Protein AF-A0A5J9W5X1-F1 (afdb_monomer_lite)

Secondary structure (DSSP, 8-state):
-----EEE--SS---SBPPTTGGG-TT-SEEE--SS--BSB--TTGGG-TT--EEE--SS--BSPPPHHHHS-SS--EEE--SS---SBPPTTTT--TT--EEE-TTS--BSBPPP--SGGGTT--EEE--SS--BS---GGGGG-TT--EEE--SS--EEPPPHHHHT-TT--EEE--SSEEEE---GGGGG-SS-SEEE--SSEE---TT---------S--SS--SS---S-----------------SSHHHHHHHHHHHHHHHTT----EEEEESS--SS-HHHHHHHHSSSTTEEEEETTEEEEEEE-TTS-EEEEEEEPP-SS-HHHHHHHHHHTT---TTBPPEEEEEEESSSTTPEEEEEEE--TT-BHHHHHHSSSSGGGT--HHHHHHHHHHHHHHHHIIIIISSS-EE-S--SGGGEEE-TTS-EEE---TT-EETTS-PPPSS--S-TTTS-TTTTT-----THHHHHHHHHHHHHHHH---SS-GGG-TT--HHHHHHHHHHHHHHHHHHHHS-GGGTTS-HHHHHHHHHHHHHHHHHT-SSGGGSPPHHHHHHHHHHTTTT-PPPP---------

pLDDT: mean 76.12, std 20.7, range [26.47, 98.19]

Organism: NCBI:txid38414

Foldseek 3Di:
DDQCQEAADEPEADQEADDLVVLVRLNYQEYHHEQYAHEEEDHPRVLVNLNHAYDAQYNYAHAAADDQSVQQRQRYAYAAHANYCHEEEQPLSNQNHQNHAEDAHANHQYEEEDHANPDNRLCNHQYDHHHQYAHEEEDHLNVLNNLNHAEDHHYNYAYEEEDHLSQLVRLRHAYDAHEHYAYEEADRPSVVVRPNHNYDHHHHYHYDDDPPDDPDDDDDPDDDPDDDDDDDDDDDDDDDDDDDDDDDDDPDDPVVVVVVVVVVVVVVVVCFQDKDKDFLDDDPADPVLVVVQVPDDPFFPDADPFATWGFGQGPVRATKIKGWGDQDPPQPLCVQCCVPQSPDDDPQAWHFGIKMWGDDPRVIIIITITHDFPQAWQCCQLPNPPPNVLVDDLVLLLQQLLSNLVQLLCQQPVDVQRKAQLADDRNQWGAHPVRHTHGHDSSPMDRQPDQDFDPDRGYDPLQAQPCSVPDSGDDNLSVLQSSLSRLLCSFQSDDQDDPVQPPPGGSLNSLVVLCVVAPVHSLVVSGHPSCPPDDPLSSQLSSQSNVLSNQSNDSDSVSRDRSVVSSVSSVVSNVPDDPPDPPPPPDDDD

Structure (mmCIF, N/CA/C/O backbone):
data_AF-A0A5J9W5X1-F1
#
_entry.id   AF-A0A5J9W5X1-F1
#
loop_
_atom_site.group_PDB
_atom_site.id
_atom_site.type_symbol
_atom_site.label_atom_id
_atom_site.label_alt_id
_atom_site.label_comp_id
_atom_site.label_asym_id
_atom_site.label_entity_id
_atom_site.label_seq_id
_atom_site.pdbx_PDB_ins_code
_atom_site.Cartn_x
_atom_site.Cartn_y
_atom_site.Cartn_z
_atom_site.occupancy
_atom_site.B_iso_or_equiv
_atom_site.auth_seq_id
_atom_site.auth_comp_id
_atom_site.auth_asym_id
_atom_site.auth_atom_id
_atom_site.pdbx_PDB_model_num
ATOM 1 N N . THR A 1 1 ? 5.430 3.349 41.286 1.00 42.44 1 THR A N 1
ATOM 2 C CA . THR A 1 1 ? 6.425 3.784 40.280 1.00 42.44 1 THR A CA 1
ATOM 3 C C . THR A 1 1 ? 5.978 3.248 38.938 1.00 42.44 1 THR A C 1
ATOM 5 O O . THR A 1 1 ? 6.068 2.049 38.718 1.00 42.44 1 THR A O 1
ATOM 8 N N . TYR A 1 2 ? 5.374 4.084 38.092 1.00 40.34 2 TYR A N 1
ATOM 9 C CA . TYR A 1 2 ? 4.929 3.657 36.763 1.00 40.34 2 TYR A CA 1
ATOM 10 C C . TYR A 1 2 ? 6.167 3.441 35.888 1.00 40.34 2 TYR A C 1
ATOM 12 O O . TYR A 1 2 ? 6.957 4.363 35.697 1.00 40.34 2 TYR A O 1
ATOM 20 N N . LYS A 1 3 ? 6.380 2.205 35.435 1.00 50.31 3 LYS A N 1
ATOM 21 C CA . LYS A 1 3 ? 7.450 1.859 34.499 1.00 50.31 3 LYS A CA 1
ATOM 22 C C . LYS A 1 3 ? 6.986 2.295 33.110 1.00 50.31 3 LYS A C 1
ATOM 24 O O . LYS A 1 3 ? 6.095 1.680 32.527 1.00 50.31 3 LYS A O 1
ATOM 29 N N . THR A 1 4 ? 7.497 3.421 32.622 1.00 56.31 4 THR A N 1
ATOM 30 C CA . THR A 1 4 ? 7.223 3.848 31.248 1.00 56.31 4 THR A CA 1
ATOM 31 C C . THR A 1 4 ? 8.091 3.003 30.332 1.00 56.31 4 THR A C 1
ATOM 33 O O . THR A 1 4 ? 9.275 3.274 30.144 1.00 56.31 4 THR A O 1
ATOM 36 N N . ASP A 1 5 ? 7.499 1.936 29.810 1.00 75.81 5 ASP A N 1
ATOM 37 C CA . ASP A 1 5 ? 8.183 0.990 28.928 1.00 75.81 5 ASP A CA 1
ATOM 38 C C . ASP A 1 5 ? 8.083 1.441 27.456 1.00 75.81 5 ASP A C 1
ATOM 40 O O . ASP A 1 5 ? 8.972 1.191 26.642 1.00 75.81 5 ASP A O 1
ATOM 44 N N . ARG A 1 6 ? 7.010 2.168 27.114 1.00 83.75 6 ARG A N 1
ATOM 45 C CA . ARG A 1 6 ? 6.754 2.750 25.789 1.00 83.75 6 ARG A CA 1
ATOM 46 C C . ARG A 1 6 ? 6.436 4.230 25.918 1.00 83.75 6 ARG A C 1
ATOM 48 O O . ARG A 1 6 ? 5.598 4.599 26.737 1.00 83.75 6 ARG A O 1
ATOM 55 N N . PHE A 1 7 ? 7.037 5.048 25.062 1.00 82.56 7 PHE A N 1
ATOM 56 C CA . PHE A 1 7 ? 6.739 6.473 24.967 1.00 82.56 7 PHE A CA 1
ATOM 57 C C . PHE A 1 7 ? 6.288 6.811 23.545 1.00 82.56 7 PHE A C 1
ATOM 59 O O . PHE A 1 7 ? 7.060 6.676 22.600 1.00 82.56 7 PHE A O 1
ATOM 66 N N . ILE A 1 8 ? 5.012 7.168 23.387 1.00 78.38 8 ILE A N 1
ATOM 67 C CA . ILE A 1 8 ? 4.351 7.339 22.086 1.00 78.38 8 ILE A CA 1
ATOM 68 C C . ILE A 1 8 ? 3.654 8.704 22.077 1.00 78.38 8 ILE A C 1
ATOM 70 O O . ILE A 1 8 ? 2.739 8.917 22.868 1.00 78.38 8 ILE A O 1
ATOM 74 N N . LEU A 1 9 ? 4.087 9.611 21.198 1.00 78.44 9 LEU A N 1
ATOM 75 C CA . LEU A 1 9 ? 3.551 10.976 21.042 1.00 78.44 9 LEU A CA 1
ATOM 76 C C . LEU A 1 9 ? 3.404 11.417 19.574 1.00 78.44 9 LEU A C 1
ATOM 78 O O . LEU A 1 9 ? 3.170 12.597 19.305 1.00 78.44 9 LEU A O 1
ATOM 82 N N . PHE A 1 10 ? 3.560 10.508 18.617 1.00 75.75 10 PHE A N 1
ATOM 83 C CA . PHE A 1 10 ? 3.604 10.858 17.200 1.00 75.75 10 PHE A CA 1
ATOM 84 C C . PHE A 1 10 ? 2.313 11.490 16.655 1.00 75.75 10 PHE A C 1
ATOM 86 O O . PHE A 1 10 ? 1.231 11.250 17.191 1.00 75.75 10 PHE A O 1
ATOM 93 N N . GLY A 1 11 ? 2.424 12.270 15.576 1.00 68.50 11 GLY A N 1
ATOM 94 C CA . GLY A 1 11 ? 1.278 12.830 14.847 1.00 68.50 11 GLY A CA 1
ATOM 95 C C . GLY A 1 11 ? 0.536 13.940 15.595 1.00 68.50 11 GLY A C 1
ATOM 96 O O . GLY A 1 11 ? -0.685 14.038 15.499 1.00 68.50 11 GLY A O 1
ATOM 97 N N . ASN A 1 12 ? 1.255 14.749 16.373 1.00 69.62 12 ASN A N 1
ATOM 98 C CA . ASN A 1 12 ? 0.695 15.855 17.151 1.00 69.62 12 ASN A CA 1
ATOM 99 C C . ASN A 1 12 ? 1.371 17.187 16.767 1.00 69.62 12 ASN A C 1
ATOM 101 O O . ASN A 1 12 ? 2.044 17.306 15.746 1.00 69.62 12 ASN A O 1
ATOM 105 N N . ARG A 1 13 ? 1.155 18.238 17.567 1.00 86.12 13 ARG A N 1
ATOM 106 C CA . ARG A 1 13 ? 1.734 19.577 17.359 1.00 86.12 13 ARG A CA 1
ATOM 107 C C . ARG A 1 13 ? 2.676 19.996 18.496 1.00 86.12 13 ARG A C 1
ATOM 109 O O . ARG A 1 13 ? 2.801 21.189 18.748 1.00 86.12 13 ARG A O 1
ATOM 116 N N . PHE A 1 14 ? 3.302 19.045 19.198 1.00 83.75 14 PHE A N 1
ATOM 117 C CA . PHE A 1 14 ? 4.247 19.365 20.277 1.00 83.75 14 PHE A CA 1
ATOM 118 C C . PHE A 1 14 ? 5.453 20.120 19.719 1.00 83.75 14 PHE A C 1
ATOM 120 O O . PHE A 1 14 ? 6.058 19.650 18.763 1.00 83.75 14 PHE A O 1
ATOM 127 N N . ASP A 1 15 ? 5.796 21.263 20.310 1.00 93.62 15 ASP A N 1
ATOM 128 C CA . ASP A 1 15 ? 6.791 22.222 19.806 1.00 93.62 15 ASP A CA 1
ATOM 129 C C . ASP A 1 15 ? 7.984 22.452 20.753 1.00 93.62 15 ASP A C 1
ATOM 131 O O . ASP A 1 15 ? 8.918 23.202 20.452 1.00 93.62 15 ASP A O 1
ATOM 135 N N . SER A 1 16 ? 7.986 21.770 21.896 1.00 94.19 16 SER A N 1
ATOM 136 C CA . SER A 1 16 ? 9.049 21.838 22.893 1.00 94.19 16 SER A CA 1
ATOM 137 C C . SER A 1 16 ? 10.196 20.869 22.594 1.00 94.19 16 SER A C 1
ATOM 139 O O . SER A 1 16 ? 10.095 19.972 21.755 1.00 94.19 16 SER A O 1
ATOM 141 N N . ALA A 1 17 ? 11.323 21.059 23.282 1.00 96.31 17 ALA A N 1
ATOM 142 C CA . ALA A 1 17 ? 12.466 20.168 23.146 1.00 96.31 17 ALA A CA 1
ATOM 143 C C . ALA A 1 17 ? 12.234 18.811 23.813 1.00 96.31 17 ALA A C 1
ATOM 145 O O . ALA A 1 17 ? 11.565 18.719 24.845 1.00 96.31 17 ALA A O 1
ATOM 146 N N . ILE A 1 18 ? 12.855 17.761 23.264 1.00 94.75 18 ILE A N 1
ATOM 147 C CA . ILE A 1 18 ? 12.858 16.433 23.887 1.00 94.75 18 ILE A CA 1
ATOM 148 C C . ILE A 1 18 ? 13.604 16.530 25.231 1.00 94.75 18 ILE A C 1
ATOM 150 O O . ILE A 1 18 ? 14.799 16.841 25.241 1.00 94.75 18 ILE A O 1
ATOM 154 N N . PRO A 1 19 ? 12.951 16.253 26.376 1.00 91.69 19 PRO A N 1
ATOM 155 C CA . PRO A 1 19 ? 13.607 16.351 27.673 1.00 91.69 19 PRO A CA 1
ATOM 156 C C . PRO A 1 19 ? 14.759 15.348 27.782 1.00 91.69 19 PRO A C 1
ATOM 158 O O . PRO A 1 19 ? 14.570 14.153 27.558 1.00 91.69 19 PRO A O 1
ATOM 161 N N . ALA A 1 20 ? 15.942 15.796 28.211 1.00 89.00 20 ALA A N 1
ATOM 162 C CA . ALA A 1 20 ? 17.101 14.914 28.410 1.00 89.00 20 ALA A CA 1
ATOM 163 C C . ALA A 1 20 ? 16.840 13.790 29.438 1.00 89.00 20 ALA A C 1
ATOM 165 O O . ALA A 1 20 ? 17.459 12.726 29.388 1.00 89.00 20 ALA A O 1
ATOM 166 N N . SER A 1 21 ? 15.880 13.992 30.346 1.00 90.00 21 SER A N 1
ATOM 167 C CA . SER A 1 21 ? 15.419 12.962 31.282 1.00 90.00 21 SER A CA 1
ATOM 168 C C . SER A 1 21 ? 14.800 11.753 30.574 1.00 90.00 21 SER A C 1
ATOM 170 O O . SER A 1 21 ? 14.926 10.636 31.074 1.00 90.00 21 SER A O 1
ATOM 172 N N . LEU A 1 22 ? 14.201 11.937 29.391 1.00 90.62 22 LEU A N 1
ATOM 173 C CA . LEU A 1 22 ? 13.661 10.840 28.589 1.00 90.62 22 LEU A CA 1
ATOM 174 C C . LEU A 1 22 ? 14.782 9.908 28.107 1.00 90.62 22 LEU A C 1
ATOM 176 O O . LEU A 1 22 ? 14.652 8.692 28.211 1.00 90.62 22 LEU A O 1
ATOM 180 N N . ALA A 1 23 ? 15.919 10.473 27.691 1.00 88.31 23 ALA A N 1
ATOM 181 C CA . ALA A 1 23 ? 17.116 9.721 27.306 1.00 88.31 23 ALA A CA 1
ATOM 182 C C . ALA A 1 23 ? 17.829 9.045 28.498 1.00 88.31 23 ALA A C 1
ATOM 184 O O . ALA A 1 23 ? 18.733 8.238 28.302 1.00 88.31 23 ALA A O 1
ATOM 185 N N . SER A 1 24 ? 17.416 9.348 29.735 1.00 87.06 24 SER A N 1
ATOM 186 C CA . SER A 1 24 ? 17.904 8.701 30.963 1.00 87.06 24 SER A CA 1
ATOM 187 C C . SER A 1 24 ? 16.968 7.595 31.476 1.00 87.06 24 SER A C 1
ATOM 189 O O . SER A 1 24 ? 17.254 6.960 32.492 1.00 87.06 24 SER A O 1
ATOM 191 N N . CYS A 1 25 ? 15.830 7.359 30.815 1.00 89.44 25 CYS A N 1
ATOM 192 C CA . CYS A 1 25 ? 14.817 6.422 31.289 1.00 89.44 25 CYS A CA 1
ATOM 193 C C . CYS A 1 25 ? 15.154 4.978 30.878 1.00 89.44 25 CYS A C 1
ATOM 195 O O . CYS A 1 25 ? 14.838 4.530 29.778 1.00 89.44 25 CYS A O 1
ATOM 197 N N . SER A 1 26 ? 15.782 4.227 31.787 1.00 88.19 26 SER A N 1
ATOM 198 C CA . SER A 1 26 ? 16.282 2.866 31.527 1.00 88.19 26 SER A CA 1
ATOM 199 C C . SER A 1 26 ? 15.200 1.810 31.258 1.00 88.19 26 SER A C 1
ATOM 201 O O . SER A 1 26 ? 15.521 0.721 30.782 1.00 88.19 26 SER A O 1
ATOM 203 N N . SER A 1 27 ? 13.925 2.102 31.542 1.00 88.81 27 SER A N 1
ATOM 204 C CA . SER A 1 27 ? 12.806 1.199 31.243 1.00 88.81 27 SER A CA 1
ATOM 205 C C . SER A 1 27 ? 12.333 1.258 29.791 1.00 88.81 27 SER A C 1
ATOM 207 O O . SER A 1 27 ? 11.642 0.339 29.359 1.00 88.81 27 SER A O 1
ATOM 209 N N . LEU A 1 28 ? 12.690 2.303 29.035 1.00 90.94 28 LEU A N 1
ATOM 210 C CA . LEU A 1 28 ? 12.196 2.484 27.672 1.00 90.94 28 LEU A CA 1
ATOM 211 C C . LEU A 1 28 ? 12.689 1.372 26.747 1.00 90.94 28 LEU A C 1
ATOM 213 O O . LEU A 1 28 ? 13.891 1.132 26.634 1.00 90.94 28 LEU A O 1
ATOM 217 N N . TRP A 1 29 ? 11.754 0.751 26.025 1.00 89.31 29 TRP A N 1
ATOM 218 C CA . TRP A 1 29 ? 12.075 -0.152 24.921 1.00 89.31 29 TRP A CA 1
ATOM 219 C C . TRP A 1 29 ? 11.636 0.369 23.549 1.00 89.31 29 TRP A C 1
ATOM 221 O O . TRP A 1 29 ? 12.200 -0.043 22.533 1.00 89.31 29 TRP A O 1
ATOM 231 N N . ARG A 1 30 ? 10.673 1.303 23.503 1.00 88.81 30 ARG A N 1
ATOM 232 C CA . ARG A 1 30 ? 10.198 1.950 22.269 1.00 88.81 30 ARG A CA 1
ATOM 233 C C . ARG A 1 30 ? 9.838 3.417 22.492 1.00 88.81 30 ARG A C 1
ATOM 235 O O . ARG A 1 30 ? 9.040 3.730 23.378 1.00 88.81 30 ARG A O 1
ATOM 242 N N . VAL A 1 31 ? 10.367 4.281 21.629 1.00 91.12 31 VAL A N 1
ATOM 243 C CA . VAL A 1 31 ? 10.110 5.725 21.591 1.00 91.12 31 VAL A CA 1
ATOM 244 C C . VAL A 1 31 ? 9.643 6.115 20.187 1.00 91.12 31 VAL A C 1
ATOM 246 O O . VAL A 1 31 ? 10.322 5.823 19.205 1.00 91.12 31 VAL A O 1
ATOM 249 N N . ARG A 1 32 ? 8.467 6.741 20.103 1.00 88.88 32 ARG A N 1
ATOM 250 C CA . ARG A 1 32 ? 7.824 7.202 18.862 1.00 88.88 32 ARG A CA 1
ATOM 251 C C . ARG A 1 32 ? 7.370 8.647 19.012 1.00 88.88 32 ARG A C 1
ATOM 253 O O . ARG A 1 32 ? 6.367 8.902 19.685 1.00 88.88 32 ARG A O 1
ATOM 260 N N . LEU A 1 33 ? 8.137 9.576 18.453 1.00 91.56 33 LEU A N 1
ATOM 261 C CA . LEU A 1 33 ? 7.929 11.026 18.533 1.00 91.56 33 LEU A CA 1
ATOM 262 C C . LEU A 1 33 ? 7.709 11.664 17.156 1.00 91.56 33 LEU A C 1
ATOM 264 O O . LEU A 1 33 ? 7.728 12.889 17.033 1.00 91.56 33 LEU A O 1
ATOM 268 N N . GLU A 1 34 ? 7.511 10.849 16.125 1.00 93.62 34 GLU A N 1
ATOM 269 C CA . GLU A 1 34 ? 7.486 11.289 14.740 1.00 93.62 34 GLU A CA 1
ATOM 270 C C . GLU A 1 34 ? 6.324 12.236 14.406 1.00 93.62 34 GLU A C 1
ATOM 272 O O . GLU A 1 34 ? 5.287 12.231 15.067 1.00 93.62 34 GLU A O 1
ATOM 277 N N . SER A 1 35 ? 6.479 13.048 13.358 1.00 85.00 35 SER A N 1
ATOM 278 C CA . SER A 1 35 ? 5.447 13.975 12.865 1.00 85.00 35 SER A CA 1
ATOM 279 C C . SER A 1 35 ? 4.918 14.918 13.956 1.00 85.00 35 SER A C 1
ATOM 281 O O . SER A 1 35 ? 3.742 14.883 14.323 1.00 85.00 35 SER A O 1
ATOM 283 N N . ASN A 1 36 ? 5.812 15.740 14.504 1.00 85.44 36 ASN A N 1
ATOM 284 C CA . ASN A 1 36 ? 5.519 16.784 15.487 1.00 85.44 36 ASN A CA 1
ATOM 285 C C . ASN A 1 36 ? 6.254 18.088 15.103 1.00 85.44 36 ASN A C 1
ATOM 287 O O . ASN A 1 36 ? 6.686 18.268 13.966 1.00 85.44 36 ASN A O 1
ATOM 291 N N . ARG A 1 37 ? 6.366 19.047 16.028 1.00 93.81 37 ARG A N 1
ATOM 292 C CA . ARG A 1 37 ? 7.158 20.281 15.879 1.00 93.81 37 ARG A CA 1
ATOM 293 C C . ARG A 1 37 ? 8.311 20.337 16.889 1.00 93.81 37 ARG A C 1
ATOM 295 O O . ARG A 1 37 ? 8.773 21.428 17.214 1.00 93.81 37 ARG A O 1
ATOM 302 N N . LEU A 1 38 ? 8.748 19.186 17.414 1.00 95.31 38 LEU A N 1
ATOM 303 C CA . LEU A 1 38 ? 9.719 19.124 18.508 1.00 95.31 38 LEU A CA 1
ATOM 304 C C . LEU A 1 38 ? 11.020 19.798 18.081 1.00 95.31 38 LEU A C 1
ATOM 306 O O . LEU A 1 38 ? 11.543 19.516 17.004 1.00 95.31 38 LEU A O 1
ATOM 310 N N . SER A 1 39 ? 11.522 20.686 18.928 1.00 95.44 39 SER A N 1
ATOM 311 C CA . SER A 1 39 ? 12.651 21.566 18.625 1.00 95.44 39 SER A CA 1
ATOM 312 C C . SER A 1 39 ? 13.867 21.253 19.506 1.00 95.44 39 SER A C 1
ATOM 314 O O . SER A 1 39 ? 13.876 20.303 20.289 1.00 95.44 39 SER A O 1
ATOM 316 N N . GLY A 1 40 ? 14.941 22.033 19.387 1.00 95.75 40 GLY A N 1
ATOM 317 C CA . GLY A 1 40 ? 16.158 21.822 20.174 1.00 95.75 40 GLY A CA 1
ATOM 318 C C . GLY A 1 40 ? 17.047 20.704 19.626 1.00 95.75 40 GLY A C 1
ATOM 319 O O . GLY A 1 40 ? 16.895 20.277 18.484 1.00 95.75 40 GLY A O 1
ATOM 320 N N . LYS A 1 41 ? 18.044 20.287 20.413 1.00 95.50 41 LYS A N 1
ATOM 321 C CA . LYS A 1 41 ? 19.069 19.339 19.954 1.00 95.50 41 LYS A CA 1
ATOM 322 C C . LYS A 1 41 ? 18.628 17.884 20.085 1.00 95.50 41 LYS A C 1
ATOM 324 O O . LYS A 1 41 ? 17.938 17.549 21.047 1.00 95.50 41 LYS A O 1
ATOM 329 N N . LEU A 1 42 ? 19.111 17.017 19.192 1.00 93.19 42 LEU A N 1
ATOM 330 C CA . LEU A 1 42 ? 18.976 15.564 19.344 1.00 93.19 42 LEU A CA 1
ATOM 331 C C . LEU A 1 42 ? 19.656 15.107 20.659 1.00 93.19 42 LEU A C 1
ATOM 333 O O . LEU A 1 42 ? 20.871 15.278 20.797 1.00 93.19 42 LEU A O 1
ATOM 337 N N . PRO A 1 43 ? 18.924 14.568 21.657 1.00 91.00 43 PRO A N 1
ATOM 338 C CA . PRO A 1 43 ? 19.514 14.255 22.957 1.00 91.00 43 PRO A CA 1
ATOM 339 C C . PRO A 1 43 ? 20.463 13.057 22.877 1.00 91.00 43 PRO A C 1
ATOM 341 O O . PRO A 1 43 ? 20.083 11.987 22.403 1.00 91.00 43 PRO A O 1
ATOM 344 N N . ALA A 1 44 ? 21.668 13.201 23.428 1.00 93.06 44 ALA A N 1
ATOM 345 C CA . ALA A 1 44 ? 22.527 12.056 23.719 1.00 93.06 44 ALA A CA 1
ATOM 346 C C . ALA A 1 44 ? 21.964 11.253 24.907 1.00 93.06 44 ALA A C 1
ATOM 348 O O . ALA A 1 44 ? 21.375 11.819 25.829 1.00 93.06 44 ALA A O 1
ATOM 349 N N . GLY A 1 45 ? 22.189 9.941 24.922 1.00 94.06 45 GLY A N 1
ATOM 350 C CA . GLY A 1 45 ? 21.806 9.037 26.010 1.00 94.06 45 GLY A CA 1
ATOM 351 C C . GLY A 1 45 ? 20.905 7.891 25.563 1.00 94.06 45 GLY A C 1
ATOM 352 O O . GLY A 1 45 ? 21.016 6.797 26.114 1.00 94.06 45 GLY A O 1
ATOM 353 N N . PHE A 1 46 ? 20.082 8.090 24.527 1.00 95.19 46 PHE A N 1
ATOM 354 C CA . PHE A 1 46 ? 19.189 7.047 24.011 1.00 95.19 46 PHE A CA 1
ATOM 355 C C . PHE A 1 46 ? 19.942 5.782 23.592 1.00 95.19 46 PHE A C 1
ATOM 357 O O . PHE A 1 46 ? 19.466 4.677 23.842 1.00 95.19 46 PHE A O 1
ATOM 364 N N . GLY A 1 47 ? 21.148 5.922 23.035 1.00 93.00 47 GLY A N 1
ATOM 365 C CA . GLY A 1 47 ? 21.959 4.780 22.627 1.00 93.00 47 GLY A CA 1
ATOM 366 C C . GLY A 1 47 ? 22.479 3.936 23.793 1.00 93.00 47 GLY A C 1
ATOM 367 O O . GLY A 1 47 ? 22.794 2.759 23.608 1.00 93.00 47 GLY A O 1
ATOM 368 N N . LYS A 1 48 ? 22.519 4.507 25.006 1.00 94.12 48 LYS A N 1
ATOM 369 C CA . LYS A 1 48 ? 22.944 3.835 26.245 1.00 94.12 48 LYS A CA 1
ATOM 370 C C . LYS A 1 48 ? 21.819 3.037 26.912 1.00 94.12 48 LYS A C 1
ATOM 372 O O . LYS A 1 48 ? 22.088 2.283 27.846 1.00 94.12 48 LYS A O 1
ATOM 377 N N . ILE A 1 49 ? 20.568 3.199 26.473 1.00 94.12 49 ILE A N 1
ATOM 378 C CA . ILE A 1 49 ? 19.420 2.496 27.052 1.00 94.12 49 ILE A CA 1
ATOM 379 C C . ILE A 1 49 ? 19.412 1.051 26.543 1.00 94.12 49 ILE A C 1
ATOM 381 O O . ILE A 1 49 ? 19.054 0.771 25.400 1.00 94.12 49 ILE A O 1
ATOM 385 N N . SER A 1 50 ? 19.766 0.109 27.417 1.00 92.31 50 SER A N 1
ATOM 386 C CA . SER A 1 50 ? 19.949 -1.308 27.068 1.00 92.31 50 SER A CA 1
ATOM 387 C C . SER A 1 50 ? 18.689 -2.018 26.562 1.00 92.31 50 SER A C 1
ATOM 389 O O . SER A 1 50 ? 18.806 -3.045 25.900 1.00 92.31 50 SER A O 1
ATOM 391 N N . ASN A 1 51 ? 17.498 -1.488 26.852 1.00 92.00 51 ASN A N 1
ATOM 392 C CA . ASN A 1 51 ? 16.229 -2.056 26.392 1.00 92.00 51 ASN A CA 1
ATOM 393 C C . ASN A 1 51 ? 15.668 -1.374 25.136 1.00 92.00 51 ASN A C 1
ATOM 395 O O . ASN A 1 51 ? 14.733 -1.907 24.540 1.00 92.00 51 ASN A O 1
ATOM 399 N N . LEU A 1 52 ? 16.204 -0.218 24.727 1.00 95.44 52 LEU A N 1
ATOM 400 C CA . LEU A 1 52 ? 15.655 0.564 23.622 1.00 95.44 52 LEU A CA 1
ATOM 401 C C . LEU A 1 52 ? 15.967 -0.102 22.282 1.00 95.44 52 LEU A C 1
ATOM 403 O O . LEU A 1 52 ? 17.116 -0.144 21.861 1.00 95.44 52 LEU A O 1
ATOM 407 N N . THR A 1 53 ? 14.929 -0.598 21.612 1.00 93.00 53 THR A N 1
ATOM 408 C CA . THR A 1 53 ? 15.038 -1.278 20.308 1.00 93.00 53 THR A CA 1
ATOM 409 C C . THR A 1 53 ? 14.520 -0.417 19.161 1.00 93.00 53 THR A C 1
ATOM 411 O O . THR A 1 53 ? 14.980 -0.560 18.033 1.00 93.00 53 THR A O 1
ATOM 414 N N . TYR A 1 54 ? 13.588 0.501 19.436 1.00 93.81 54 TYR A N 1
ATOM 415 C CA . TYR A 1 54 ? 12.913 1.302 18.417 1.00 93.81 54 TYR A CA 1
ATOM 416 C C . TYR A 1 54 ? 12.890 2.779 18.810 1.00 93.81 54 TYR A C 1
ATOM 418 O O . TYR A 1 54 ? 12.285 3.133 19.827 1.00 93.81 54 TYR A O 1
ATOM 426 N N . LEU A 1 55 ? 13.508 3.624 17.986 1.00 96.75 55 LEU A N 1
ATOM 427 C CA . LEU A 1 55 ? 13.538 5.074 18.145 1.00 96.75 55 LEU A CA 1
ATOM 428 C C . LEU A 1 55 ? 13.160 5.756 16.826 1.00 96.75 55 LEU A C 1
ATOM 430 O O . LEU A 1 55 ? 13.920 5.712 15.861 1.00 96.75 55 LEU A O 1
ATOM 434 N N . ASP A 1 56 ? 11.998 6.404 16.808 1.00 95.06 56 ASP A N 1
ATOM 435 C CA . ASP A 1 56 ? 11.545 7.219 15.679 1.00 95.06 56 ASP A CA 1
ATOM 436 C C . ASP A 1 56 ? 11.300 8.660 16.128 1.00 95.06 56 ASP A C 1
ATOM 438 O O . ASP A 1 56 ? 10.502 8.926 17.030 1.00 95.06 56 ASP A O 1
ATOM 442 N N . LEU A 1 57 ? 12.055 9.572 15.525 1.00 96.06 57 LEU A N 1
ATOM 443 C CA . LEU A 1 57 ? 12.088 11.007 15.793 1.00 96.06 57 LEU A CA 1
ATOM 444 C C . LEU A 1 57 ? 11.791 11.819 14.521 1.00 96.06 57 LEU A C 1
ATOM 446 O O . LEU A 1 57 ? 11.957 13.040 14.516 1.00 96.06 57 LEU A O 1
ATOM 450 N N . SER A 1 58 ? 11.388 11.152 13.438 1.00 93.06 58 SER A N 1
ATOM 451 C CA . SER A 1 58 ? 11.284 11.747 12.105 1.00 93.06 58 SER A CA 1
ATOM 452 C C . SER A 1 58 ? 10.217 12.843 11.991 1.00 93.06 58 SER A C 1
ATOM 454 O O . SER A 1 58 ? 9.250 12.868 12.749 1.00 93.06 58 SER A O 1
ATOM 456 N N . GLY A 1 59 ? 10.382 13.775 11.051 1.00 88.00 59 GLY A N 1
ATOM 457 C CA . GLY A 1 59 ? 9.414 14.847 10.792 1.00 88.00 59 GLY A CA 1
ATOM 458 C C . GLY A 1 59 ? 9.225 15.778 11.991 1.00 88.00 59 GLY A C 1
ATOM 459 O O . GLY A 1 59 ? 8.114 15.914 12.506 1.00 88.00 59 GLY A O 1
ATOM 460 N N . ASN A 1 60 ? 10.319 16.372 12.464 1.00 95.31 60 ASN A N 1
ATOM 461 C CA . ASN A 1 60 ? 10.359 17.326 13.573 1.00 95.31 60 ASN A CA 1
ATOM 462 C C . ASN A 1 60 ? 11.300 18.503 13.220 1.00 95.31 60 ASN A C 1
ATOM 464 O O . ASN A 1 60 ? 11.718 18.668 12.077 1.00 95.31 60 ASN A O 1
ATOM 468 N N . GLN A 1 61 ? 11.619 19.362 14.191 1.00 96.94 61 GLN A N 1
ATOM 469 C CA . GLN A 1 61 ? 12.528 20.508 14.042 1.00 96.94 61 GLN A CA 1
ATOM 470 C C . GLN A 1 61 ? 13.814 20.309 14.865 1.00 96.94 61 GLN A C 1
ATOM 472 O O . GLN A 1 61 ? 14.367 21.264 15.420 1.00 96.94 61 GLN A O 1
ATOM 477 N N . LEU A 1 62 ? 14.273 19.060 14.995 1.00 96.94 62 LEU A N 1
ATOM 478 C CA . LEU A 1 62 ? 15.450 18.719 15.793 1.00 96.94 62 LEU A CA 1
ATOM 479 C C . LEU A 1 62 ? 16.731 19.155 15.075 1.00 96.94 62 LEU A C 1
ATOM 481 O O . LEU A 1 62 ? 16.887 18.964 13.874 1.00 96.94 62 LEU A O 1
ATOM 485 N N . THR A 1 63 ? 17.655 19.729 15.839 1.00 96.12 63 THR A N 1
ATOM 486 C CA . THR A 1 63 ? 18.905 20.344 15.362 1.00 96.12 63 THR A CA 1
ATOM 487 C C . THR A 1 63 ? 20.136 19.720 16.025 1.00 96.12 63 THR A C 1
ATOM 489 O O . THR A 1 63 ? 20.023 18.886 16.928 1.00 96.12 63 THR A O 1
ATOM 492 N N . GLY A 1 64 ? 21.334 20.155 15.624 1.00 92.69 64 GLY A N 1
ATOM 493 C CA . GLY A 1 64 ? 22.604 19.656 16.168 1.00 92.69 64 GLY A CA 1
ATOM 494 C C . GLY A 1 64 ? 22.965 18.277 15.616 1.00 92.69 64 GLY A C 1
ATOM 495 O O . GLY A 1 64 ? 22.159 17.660 14.955 1.00 92.69 64 GLY A O 1
ATOM 496 N N . CYS A 1 65 ? 24.165 17.763 15.878 1.00 93.88 65 CYS A N 1
ATOM 497 C CA . CYS A 1 65 ? 24.649 16.543 15.220 1.00 93.88 65 CYS A CA 1
ATOM 498 C C . CYS A 1 65 ? 24.009 15.237 15.730 1.00 93.88 65 CYS A C 1
ATOM 500 O O . CYS A 1 65 ? 23.488 15.172 16.845 1.00 93.88 65 CYS A O 1
ATOM 502 N N . VAL A 1 66 ? 24.137 14.167 14.935 1.00 95.12 66 VAL A N 1
ATOM 503 C CA . VAL A 1 66 ? 23.795 12.795 15.345 1.00 95.12 66 VAL A CA 1
ATOM 504 C C . VAL A 1 66 ? 24.726 12.345 16.489 1.00 95.12 66 VAL A C 1
ATOM 506 O O . VAL A 1 66 ? 25.935 12.220 16.275 1.00 95.12 66 VAL A O 1
ATOM 509 N N . PRO A 1 67 ? 24.214 12.066 17.704 1.00 94.25 67 PRO A N 1
ATOM 510 C CA . PRO A 1 67 ? 25.012 11.582 18.821 1.00 94.25 67 PRO A CA 1
ATOM 511 C C . PRO A 1 67 ? 25.628 10.208 18.538 1.00 94.25 67 PRO A C 1
ATOM 513 O O . PRO A 1 67 ? 24.952 9.278 18.093 1.00 94.25 67 PRO A O 1
ATOM 516 N N . ALA A 1 68 ? 26.917 10.053 18.850 1.00 91.75 68 ALA A N 1
ATOM 517 C CA . ALA A 1 68 ? 27.655 8.812 18.607 1.00 91.75 68 ALA A CA 1
ATOM 518 C C . ALA A 1 68 ? 27.099 7.602 19.377 1.00 91.75 68 ALA A C 1
ATOM 520 O O . ALA A 1 68 ? 27.269 6.464 18.943 1.00 91.75 68 ALA A O 1
ATOM 521 N N . ASP A 1 69 ? 26.414 7.810 20.504 1.00 92.88 69 ASP A N 1
ATOM 522 C CA . ASP A 1 69 ? 25.828 6.715 21.276 1.00 92.88 69 ASP A CA 1
ATOM 523 C C . ASP A 1 69 ? 24.703 6.000 20.515 1.00 92.88 69 ASP A C 1
ATOM 525 O O . ASP A 1 69 ? 24.594 4.781 20.626 1.00 92.88 69 ASP A O 1
ATOM 529 N N . LEU A 1 70 ? 23.923 6.704 19.683 1.00 93.81 70 LEU A N 1
ATOM 530 C CA . LEU A 1 70 ? 22.883 6.082 18.846 1.00 93.81 70 LEU A CA 1
ATOM 531 C C . LEU A 1 70 ? 23.464 5.045 17.881 1.00 93.81 70 LEU A C 1
ATOM 533 O O . LEU A 1 70 ? 22.846 4.022 17.600 1.00 93.81 70 LEU A O 1
ATOM 537 N N . LEU A 1 71 ? 24.679 5.313 17.415 1.00 90.31 71 LEU A N 1
ATOM 538 C CA . LEU A 1 71 ? 25.385 4.540 16.405 1.00 90.31 71 LEU A CA 1
ATOM 539 C C . LEU A 1 71 ? 26.405 3.541 16.990 1.00 90.31 71 LEU A C 1
ATOM 541 O O . LEU A 1 71 ? 27.037 2.766 16.272 1.00 90.31 71 LEU A O 1
ATOM 545 N N . THR A 1 72 ? 26.525 3.521 18.318 1.00 91.06 72 THR A N 1
ATOM 546 C CA . THR A 1 72 ? 27.284 2.526 19.096 1.00 91.06 72 THR A CA 1
ATOM 547 C C . THR A 1 72 ? 26.372 1.715 20.036 1.00 91.06 72 THR A C 1
ATOM 549 O O . THR A 1 72 ? 26.842 0.957 20.891 1.00 91.06 72 THR A O 1
ATOM 552 N N . SER A 1 73 ? 25.049 1.851 19.876 1.00 92.00 73 SER A N 1
ATOM 553 C CA . SER A 1 73 ? 24.049 1.210 20.730 1.00 92.00 73 SER A CA 1
ATOM 554 C C . SER A 1 73 ? 24.061 -0.315 20.601 1.00 92.00 73 SER A C 1
ATOM 556 O O . SER A 1 73 ? 24.062 -0.874 19.506 1.00 92.00 73 SER A O 1
ATOM 558 N N . GLN A 1 74 ? 24.013 -1.008 21.740 1.00 91.56 74 GLN A N 1
ATOM 559 C CA . GLN A 1 74 ? 24.010 -2.477 21.805 1.00 91.56 74 GLN A CA 1
ATOM 560 C C . GLN A 1 74 ? 22.602 -3.093 21.692 1.00 91.56 74 GLN A C 1
ATOM 562 O O . GLN A 1 74 ? 22.449 -4.318 21.655 1.00 91.56 74 GLN A O 1
ATOM 567 N N . SER A 1 75 ? 21.568 -2.252 21.670 1.00 93.62 75 SER A N 1
ATOM 568 C CA . SER A 1 75 ? 20.156 -2.639 21.744 1.00 93.62 75 SER A CA 1
ATOM 569 C C . SER A 1 75 ? 19.332 -2.153 20.559 1.00 93.62 75 SER A C 1
ATOM 571 O O . SER A 1 75 ? 18.407 -2.860 20.166 1.00 93.62 75 SER A O 1
ATOM 573 N N . LEU A 1 76 ? 19.668 -0.993 19.989 1.00 94.62 76 LEU A N 1
ATOM 574 C CA . LEU A 1 76 ? 18.851 -0.344 18.971 1.00 94.62 76 LEU A CA 1
ATOM 575 C C . LEU A 1 76 ? 18.790 -1.165 17.675 1.00 94.62 76 LEU A C 1
ATOM 577 O O . LEU A 1 76 ? 19.817 -1.550 17.121 1.00 94.62 76 LEU A O 1
ATOM 581 N N . GLU A 1 77 ? 17.572 -1.409 17.195 1.00 94.12 77 GLU A N 1
ATOM 582 C CA . GLU A 1 77 ? 17.284 -2.142 15.957 1.00 94.12 77 GLU A CA 1
ATOM 583 C C . GLU A 1 77 ? 16.761 -1.201 14.865 1.00 94.12 77 GLU A C 1
ATOM 585 O O . GLU A 1 77 ? 17.121 -1.341 13.697 1.00 94.12 77 GLU A O 1
ATOM 590 N N . TYR A 1 78 ? 15.956 -0.207 15.244 1.00 94.38 78 TYR A N 1
ATOM 591 C CA . TYR A 1 78 ? 15.364 0.773 14.337 1.00 94.38 78 TYR A CA 1
ATOM 592 C C . TYR A 1 78 ? 15.665 2.197 14.806 1.00 94.38 78 TYR A C 1
ATOM 594 O O . TYR A 1 78 ? 15.290 2.574 15.922 1.00 94.38 78 TYR A O 1
ATOM 602 N N . LEU A 1 79 ? 16.301 2.981 13.934 1.00 96.62 79 LEU A N 1
ATOM 603 C CA . LEU A 1 79 ? 16.562 4.404 14.126 1.00 96.62 79 LEU A CA 1
ATOM 604 C C . LEU A 1 79 ? 16.051 5.198 12.923 1.00 96.62 79 LEU A C 1
ATOM 606 O O . LEU A 1 79 ? 16.553 5.029 11.812 1.00 96.62 79 LEU A O 1
ATOM 610 N N . ASN A 1 80 ? 15.105 6.103 13.158 1.00 96.94 80 ASN A N 1
ATOM 611 C CA . ASN A 1 80 ? 14.659 7.057 12.150 1.00 96.94 80 ASN A CA 1
ATOM 612 C C . ASN A 1 80 ? 14.707 8.484 12.699 1.00 96.94 80 ASN A C 1
ATOM 614 O O . ASN A 1 80 ? 14.050 8.801 13.690 1.00 96.94 80 ASN A O 1
ATOM 618 N N . ILE A 1 81 ? 15.494 9.340 12.054 1.00 97.50 81 ILE A N 1
ATOM 619 C CA . ILE A 1 81 ? 15.630 10.768 12.371 1.00 97.50 81 ILE A CA 1
ATOM 620 C C . ILE A 1 81 ? 15.284 11.661 11.174 1.00 97.50 81 ILE A C 1
ATOM 622 O O . ILE A 1 81 ? 15.471 12.871 11.259 1.00 97.50 81 ILE A O 1
ATOM 626 N N . SER A 1 82 ? 14.778 11.079 10.083 1.00 96.56 82 SER A N 1
ATOM 627 C CA . SER A 1 82 ? 14.563 11.753 8.796 1.00 96.56 82 SER A CA 1
ATOM 628 C C . SER A 1 82 ? 13.682 13.002 8.907 1.00 96.56 82 SER A C 1
ATOM 630 O O . SER A 1 82 ? 12.796 13.061 9.759 1.00 96.56 82 SER A O 1
ATOM 632 N N . GLY A 1 83 ? 13.889 13.994 8.042 1.00 91.69 83 GLY A N 1
ATOM 633 C CA . GLY A 1 83 ? 13.105 15.231 8.031 1.00 91.69 83 GLY A CA 1
ATOM 634 C C . GLY A 1 83 ? 13.306 16.067 9.298 1.00 91.69 83 GLY A C 1
ATOM 635 O O . GLY A 1 83 ? 12.335 16.521 9.900 1.00 91.69 83 GLY A O 1
ATOM 636 N N . ASN A 1 84 ? 14.560 16.213 9.735 1.00 95.31 84 ASN A N 1
ATOM 637 C CA . ASN A 1 84 ? 14.971 17.065 10.855 1.00 95.31 84 ASN A CA 1
ATOM 638 C C . ASN A 1 84 ? 16.264 17.811 10.501 1.00 95.31 84 ASN A C 1
ATOM 640 O O . ASN A 1 84 ? 17.206 17.148 10.081 1.00 95.31 84 ASN A O 1
ATOM 644 N N . PRO A 1 85 ? 16.396 19.125 10.750 1.00 95.25 85 PRO A N 1
ATOM 645 C CA . PRO A 1 85 ? 17.603 19.908 10.443 1.00 95.25 85 PRO A CA 1
ATOM 646 C C . PRO A 1 85 ? 18.778 19.660 11.422 1.00 95.25 85 PRO A C 1
ATOM 648 O O . PRO A 1 85 ? 19.335 20.592 12.002 1.00 95.25 85 PRO A O 1
ATOM 651 N N . VAL A 1 86 ? 19.151 18.393 11.616 1.00 94.00 86 VAL A N 1
ATOM 652 C CA . VAL A 1 86 ? 20.218 17.903 12.505 1.00 94.00 86 VAL A CA 1
ATOM 653 C C . VAL A 1 86 ? 21.571 18.464 12.041 1.00 94.00 86 VAL A C 1
ATOM 655 O O . VAL A 1 86 ? 22.248 19.203 12.762 1.00 94.00 86 VAL A O 1
ATOM 658 N N . GLY A 1 87 ? 21.917 18.210 10.782 1.00 93.25 87 GLY A N 1
ATOM 659 C CA . GLY A 1 87 ? 23.165 18.650 10.178 1.00 93.25 87 GLY A CA 1
ATOM 660 C C . GLY A 1 87 ? 24.417 17.980 10.746 1.00 93.25 87 GLY A C 1
ATOM 661 O O . GLY A 1 87 ? 24.360 17.031 11.536 1.00 93.25 87 GLY A O 1
ATOM 662 N N . GLY A 1 88 ? 25.577 18.500 10.341 1.00 94.06 88 GLY A N 1
ATOM 663 C CA . GLY A 1 88 ? 26.885 17.986 10.746 1.00 94.06 88 GLY A CA 1
ATOM 664 C C . GLY A 1 88 ? 27.213 16.609 10.161 1.00 94.06 88 GLY A C 1
ATOM 665 O O . GLY A 1 88 ? 26.412 15.990 9.463 1.00 94.06 88 GLY A O 1
ATOM 666 N N . ALA A 1 89 ? 28.426 16.132 10.441 1.00 94.44 89 ALA A N 1
ATOM 667 C CA . ALA A 1 89 ? 28.894 14.844 9.942 1.00 94.44 89 ALA A CA 1
ATOM 668 C C . ALA A 1 89 ? 28.390 13.664 10.779 1.00 94.44 89 ALA A C 1
ATOM 670 O O . ALA A 1 89 ? 28.266 13.758 12.006 1.00 94.44 89 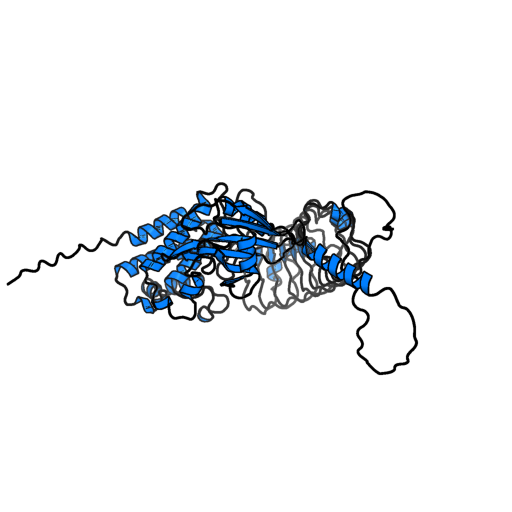ALA A O 1
ATOM 671 N N . LEU A 1 90 ? 28.174 12.521 10.121 1.00 92.38 90 LEU A N 1
ATOM 672 C CA . LEU A 1 90 ? 27.976 11.254 10.819 1.00 92.38 90 LEU A CA 1
ATOM 673 C C . LEU A 1 90 ? 29.240 10.909 11.636 1.00 92.38 90 LEU A C 1
ATOM 675 O O . LEU A 1 90 ? 30.354 11.011 11.113 1.00 92.38 90 LEU A O 1
ATOM 679 N N . PRO A 1 91 ? 29.105 10.489 12.908 1.00 89.06 91 PRO A N 1
ATOM 680 C CA . PRO A 1 91 ? 30.239 10.085 13.734 1.00 89.06 91 PRO A CA 1
ATOM 681 C C . PRO A 1 91 ? 31.114 9.036 13.037 1.00 89.06 91 PRO A C 1
ATOM 683 O O . PRO A 1 91 ? 30.612 8.044 12.526 1.00 89.06 91 PRO A O 1
ATOM 686 N N . THR A 1 92 ? 32.439 9.179 13.066 1.00 76.62 92 THR A N 1
ATOM 687 C CA . THR A 1 92 ? 33.354 8.222 12.405 1.00 76.62 92 THR A CA 1
ATOM 688 C C . THR A 1 92 ? 33.269 6.800 12.977 1.00 76.62 92 THR A C 1
ATOM 690 O O . THR A 1 92 ? 33.575 5.836 12.282 1.00 76.62 92 THR A O 1
ATOM 693 N N . ALA A 1 93 ? 32.789 6.653 14.217 1.00 67.31 93 ALA A N 1
ATOM 694 C CA . ALA A 1 93 ? 32.465 5.377 14.859 1.00 67.31 93 ALA A CA 1
ATOM 695 C C . ALA A 1 93 ? 30.999 4.923 14.637 1.00 67.31 93 ALA A C 1
ATOM 697 O O . ALA A 1 93 ? 30.485 4.133 15.425 1.00 67.31 93 ALA A O 1
ATOM 698 N N . ALA A 1 94 ? 30.326 5.411 13.583 1.00 67.75 94 ALA A N 1
ATOM 699 C CA . ALA A 1 94 ? 28.889 5.239 13.310 1.00 67.75 94 ALA A CA 1
ATOM 700 C C . ALA A 1 94 ? 28.381 3.787 13.183 1.00 67.75 94 ALA A C 1
ATOM 702 O O . ALA A 1 94 ? 27.182 3.532 13.138 1.00 67.75 94 ALA A O 1
ATOM 703 N N . TRP A 1 95 ? 29.275 2.817 13.066 1.00 77.25 95 TRP A N 1
ATOM 704 C CA . TRP A 1 95 ? 28.918 1.477 12.606 1.00 77.25 95 TRP A CA 1
ATOM 705 C C . TRP A 1 95 ? 29.236 0.392 13.637 1.00 77.25 95 TRP A C 1
ATOM 707 O O . TRP A 1 95 ? 29.563 -0.743 13.295 1.00 77.25 95 TRP A O 1
ATOM 717 N N . GLN A 1 96 ? 29.132 0.735 14.927 1.00 84.00 96 GLN A N 1
ATOM 718 C CA . GLN A 1 96 ? 29.364 -0.181 16.054 1.00 84.00 96 GLN A CA 1
ATOM 719 C C . GLN A 1 96 ? 28.069 -0.564 16.795 1.00 84.00 96 GLN A C 1
ATOM 721 O O . GLN A 1 96 ? 28.120 -0.952 17.962 1.00 84.00 96 GLN A O 1
ATOM 726 N N . ALA A 1 97 ? 26.916 -0.473 16.127 1.00 87.62 97 ALA A N 1
ATOM 727 C CA . ALA A 1 97 ? 25.613 -0.868 16.658 1.00 87.62 97 ALA A CA 1
ATOM 728 C C . ALA A 1 97 ? 25.186 -2.252 16.118 1.00 87.62 97 ALA A C 1
ATOM 730 O O . ALA A 1 97 ? 24.478 -2.319 15.114 1.00 87.62 97 ALA A O 1
ATOM 731 N N . PRO A 1 98 ? 25.587 -3.374 16.755 1.00 88.31 98 PRO A N 1
ATOM 732 C CA . PRO A 1 98 ? 25.485 -4.724 16.185 1.00 88.31 98 PRO A CA 1
ATOM 733 C C . PRO A 1 98 ? 24.069 -5.195 15.879 1.00 88.31 98 PRO A C 1
ATOM 735 O O . PRO A 1 98 ? 23.900 -6.111 15.079 1.00 88.31 98 PRO A O 1
ATOM 738 N N . LYS A 1 99 ? 23.052 -4.621 16.524 1.00 91.12 99 LYS A N 1
ATOM 739 C CA . LYS A 1 99 ? 21.645 -4.982 16.313 1.00 91.12 99 LYS A CA 1
ATOM 740 C C . LYS A 1 99 ? 20.926 -4.070 15.327 1.00 91.12 99 LYS A C 1
ATOM 742 O O . LYS A 1 99 ? 19.796 -4.388 14.970 1.00 91.12 99 LYS A O 1
ATOM 747 N N . LEU A 1 100 ? 21.561 -2.984 14.885 1.00 92.00 100 LEU A N 1
ATOM 748 C CA . LEU A 1 100 ? 20.913 -1.989 14.046 1.00 92.00 100 LEU A CA 1
ATOM 749 C C . LEU A 1 100 ? 20.566 -2.602 12.689 1.00 92.00 100 LEU A C 1
ATOM 751 O O . LEU A 1 100 ? 21.417 -3.162 11.999 1.00 92.00 100 LEU A O 1
ATOM 755 N N . GLN A 1 101 ? 19.290 -2.511 12.340 1.00 92.50 101 GLN A N 1
ATOM 756 C CA . GLN A 1 101 ? 18.704 -3.095 11.139 1.00 92.50 101 GLN A CA 1
ATOM 757 C C . GLN A 1 101 ? 18.286 -2.020 10.139 1.00 92.50 101 GLN A C 1
ATOM 759 O O . GLN A 1 101 ? 18.493 -2.180 8.935 1.00 92.50 101 GLN A O 1
ATOM 764 N N . VAL A 1 102 ? 17.717 -0.925 10.647 1.00 91.44 102 VAL A N 1
ATOM 765 C CA . VAL A 1 102 ? 17.270 0.219 9.853 1.00 91.44 102 VAL A CA 1
ATOM 766 C C . VAL A 1 102 ? 17.895 1.485 10.409 1.00 91.44 102 VAL A C 1
ATOM 768 O O . VAL A 1 102 ? 17.740 1.780 11.597 1.00 91.44 102 VAL A O 1
ATOM 771 N N . PHE A 1 103 ? 18.541 2.248 9.531 1.00 94.38 103 PHE A N 1
ATOM 772 C CA . PHE A 1 103 ? 18.921 3.622 9.818 1.00 94.38 103 PHE A CA 1
ATOM 773 C C . PHE A 1 103 ? 18.423 4.548 8.709 1.00 94.38 103 PHE A C 1
ATOM 775 O O . PHE A 1 103 ? 18.898 4.493 7.574 1.00 94.38 103 PHE A O 1
ATOM 782 N N . ALA A 1 104 ? 17.455 5.391 9.063 1.00 95.38 104 ALA A N 1
ATOM 783 C CA . ALA A 1 104 ? 16.896 6.415 8.198 1.00 95.38 104 ALA A CA 1
ATOM 784 C C . ALA A 1 104 ? 17.236 7.811 8.739 1.00 95.38 104 ALA A C 1
ATOM 786 O O . ALA A 1 104 ? 16.922 8.150 9.883 1.00 95.38 104 ALA A O 1
ATOM 787 N N . ALA A 1 105 ? 17.899 8.609 7.911 1.00 96.56 105 ALA A N 1
ATOM 788 C CA . ALA A 1 105 ? 18.259 9.998 8.176 1.00 96.56 105 ALA A CA 1
ATOM 789 C C . ALA A 1 105 ? 18.189 10.816 6.877 1.00 96.56 105 ALA A C 1
ATOM 791 O O . ALA A 1 105 ? 19.120 11.542 6.528 1.00 96.56 105 ALA A O 1
ATOM 792 N N . SER A 1 106 ? 17.111 10.626 6.115 1.00 96.00 106 SER A N 1
ATOM 793 C CA . SER A 1 106 ? 16.879 11.376 4.877 1.00 96.00 106 SER A CA 1
ATOM 794 C C . SER A 1 106 ? 16.443 12.805 5.199 1.00 96.00 106 SER A C 1
ATOM 796 O O . SER A 1 106 ? 15.770 13.021 6.204 1.00 96.00 106 SER A O 1
ATOM 798 N N . GLU A 1 107 ? 16.815 13.777 4.369 1.00 95.50 107 GLU A N 1
ATOM 799 C CA . GLU A 1 107 ? 16.446 15.191 4.544 1.00 95.50 107 GLU A CA 1
ATOM 800 C C . GLU A 1 107 ? 16.866 15.750 5.917 1.00 95.50 107 GLU A C 1
ATOM 802 O O . GLU A 1 107 ? 16.092 16.407 6.618 1.00 95.50 107 GLU A O 1
ATOM 807 N N . CYS A 1 108 ? 18.103 15.448 6.328 1.00 97.00 108 CYS A N 1
ATOM 808 C CA . CYS A 1 108 ? 18.651 15.831 7.628 1.00 97.00 108 CYS A CA 1
ATOM 809 C C . CYS A 1 108 ? 19.730 16.922 7.580 1.00 97.00 108 CYS A C 1
ATOM 811 O O . CYS A 1 108 ? 20.307 17.255 8.618 1.00 97.00 108 CYS A O 1
ATOM 813 N N . ALA A 1 109 ? 20.017 17.462 6.391 1.00 96.56 109 ALA A N 1
ATOM 814 C CA . ALA A 1 109 ? 21.142 18.363 6.126 1.00 96.56 109 ALA A CA 1
ATOM 815 C C . ALA A 1 109 ? 22.513 17.783 6.542 1.00 96.56 109 ALA A C 1
ATOM 817 O O . ALA A 1 109 ? 23.426 18.536 6.872 1.00 96.56 109 ALA A O 1
ATOM 818 N N . LEU A 1 110 ? 22.661 16.451 6.569 1.00 96.44 110 LEU A N 1
ATOM 819 C CA . LEU A 1 110 ? 23.906 15.791 6.977 1.00 96.44 110 LEU A CA 1
ATOM 820 C C . LEU A 1 110 ? 25.047 16.120 6.013 1.00 96.44 110 LEU A C 1
ATOM 822 O O . LEU A 1 110 ? 24.860 16.100 4.800 1.00 96.44 110 LEU A O 1
ATOM 826 N N . GLU A 1 111 ? 26.233 16.356 6.563 1.00 95.81 111 GLU A N 1
ATOM 827 C CA . GLU A 1 111 ? 27.449 16.715 5.826 1.00 95.81 111 GLU A CA 1
ATOM 828 C C . GLU A 1 111 ? 28.537 15.636 5.984 1.00 95.81 111 GLU A C 1
ATOM 830 O O . GLU A 1 111 ? 28.365 14.634 6.680 1.00 95.81 111 GLU A O 1
ATOM 835 N N . GLY A 1 112 ? 29.703 15.854 5.371 1.00 94.75 112 GLY A N 1
ATOM 836 C CA . GLY A 1 112 ? 30.848 14.948 5.488 1.00 94.75 112 GLY A CA 1
ATOM 837 C C . GLY A 1 112 ? 30.685 13.670 4.666 1.00 94.75 112 GLY A C 1
ATOM 838 O O . GLY A 1 112 ? 29.894 13.626 3.729 1.00 94.75 112 GLY A O 1
ATOM 839 N N . GLU A 1 113 ? 31.481 12.648 4.970 1.00 94.25 113 GLU A N 1
ATOM 840 C CA . GLU A 1 113 ? 31.483 11.379 4.232 1.00 94.25 113 GLU A CA 1
ATOM 841 C C . GLU A 1 113 ? 30.613 10.317 4.916 1.00 94.25 113 GLU A C 1
ATOM 843 O O . GLU A 1 113 ? 30.402 10.353 6.130 1.00 94.25 113 GLU A O 1
ATOM 848 N N . VAL A 1 114 ? 30.164 9.316 4.151 1.00 91.88 114 VAL A N 1
ATOM 849 C CA . VAL A 1 114 ? 29.589 8.088 4.719 1.00 91.88 114 VAL A CA 1
ATOM 850 C C . VAL A 1 114 ? 30.708 7.324 5.451 1.00 91.88 114 VAL A C 1
ATOM 852 O O . VAL A 1 114 ? 31.670 6.916 4.797 1.00 91.88 114 VAL A O 1
ATOM 855 N N . PRO A 1 115 ? 30.630 7.106 6.781 1.00 88.69 115 PRO A N 1
ATOM 856 C CA . PRO A 1 115 ? 31.708 6.446 7.517 1.00 88.69 115 PRO A CA 1
ATOM 857 C C . PRO A 1 115 ? 31.905 4.997 7.057 1.00 88.69 115 PRO A C 1
ATOM 859 O O . PRO A 1 115 ? 30.958 4.345 6.622 1.00 88.69 115 PRO A O 1
ATOM 862 N N . ALA A 1 116 ? 33.120 4.467 7.187 1.00 85.50 116 ALA A N 1
ATOM 863 C CA . ALA A 1 116 ? 33.433 3.101 6.767 1.00 85.50 116 ALA A CA 1
ATOM 864 C C . ALA A 1 116 ? 32.825 2.044 7.709 1.00 85.50 116 ALA A C 1
ATOM 866 O O . ALA A 1 116 ? 32.901 2.173 8.933 1.00 85.50 116 ALA A O 1
ATOM 867 N N . PHE A 1 117 ? 32.286 0.958 7.154 1.00 80.69 117 PHE A N 1
ATOM 868 C CA . PHE A 1 117 ? 31.542 -0.098 7.861 1.00 80.69 117 PHE A CA 1
ATOM 869 C C . PHE A 1 117 ? 32.454 -1.082 8.637 1.00 80.69 117 PHE A C 1
ATOM 871 O O . PHE A 1 117 ? 32.124 -2.254 8.824 1.00 80.69 117 PHE A O 1
ATOM 878 N N . VAL A 1 118 ? 33.644 -0.637 9.068 1.00 65.06 118 VAL A N 1
ATOM 879 C CA . VAL A 1 118 ? 34.811 -1.500 9.338 1.00 65.06 118 VAL A CA 1
ATOM 880 C C . VAL A 1 118 ? 34.634 -2.430 10.546 1.00 65.06 118 VAL A C 1
ATOM 882 O O . VAL A 1 118 ? 35.286 -3.475 10.600 1.00 65.06 118 VAL A O 1
ATOM 885 N N . ALA A 1 119 ? 33.747 -2.100 11.488 1.00 55.00 119 ALA A N 1
ATOM 886 C CA . ALA A 1 119 ? 33.473 -2.911 12.672 1.00 55.00 119 ALA A CA 1
ATOM 887 C C . ALA A 1 119 ? 32.335 -3.913 12.418 1.00 55.00 119 ALA A C 1
ATOM 889 O O . ALA A 1 119 ? 31.401 -3.634 11.675 1.00 55.00 119 ALA A O 1
ATOM 890 N N . ALA A 1 120 ? 32.362 -5.067 13.091 1.00 54.84 120 ALA A N 1
ATOM 891 C CA . ALA A 1 120 ? 31.353 -6.136 13.020 1.00 54.84 120 ALA A CA 1
ATOM 892 C C . ALA A 1 120 ? 29.897 -5.718 13.379 1.00 54.84 120 ALA A C 1
ATOM 894 O O . ALA A 1 120 ? 29.028 -6.576 13.517 1.00 54.84 120 ALA A O 1
ATOM 895 N N . GLY A 1 121 ? 29.620 -4.418 13.538 1.00 61.50 121 GLY A N 1
ATOM 896 C CA . GLY A 1 121 ? 28.341 -3.850 13.942 1.00 61.50 121 GLY A CA 1
ATOM 897 C C . GLY A 1 121 ? 27.278 -3.765 12.839 1.00 61.50 121 GLY A C 1
ATOM 898 O O . GLY A 1 121 ? 26.101 -3.714 13.159 1.00 61.50 121 GLY A O 1
ATOM 899 N N . CYS A 1 122 ? 27.627 -3.813 11.550 1.00 68.50 122 CYS A N 1
ATOM 900 C CA . CYS A 1 122 ? 26.637 -3.654 10.465 1.00 68.50 122 CYS A CA 1
ATOM 901 C C . CYS A 1 122 ? 26.083 -4.964 9.891 1.00 68.50 122 CYS A C 1
ATOM 903 O O . CYS A 1 122 ? 25.392 -4.952 8.874 1.00 68.50 122 CYS A O 1
ATOM 905 N N . ALA A 1 123 ? 26.352 -6.107 10.529 1.00 79.81 123 ALA A N 1
ATOM 906 C CA . ALA A 1 123 ? 25.915 -7.413 10.026 1.00 79.81 123 ALA A CA 1
ATOM 907 C C . ALA A 1 123 ? 24.384 -7.543 9.908 1.00 79.81 123 ALA A C 1
ATOM 909 O O . ALA A 1 123 ? 23.898 -8.330 9.096 1.00 79.81 123 ALA A O 1
ATOM 910 N N . ASN A 1 124 ? 23.634 -6.782 10.710 1.00 87.69 124 ASN A N 1
ATOM 911 C CA . ASN A 1 124 ? 22.172 -6.798 10.732 1.00 87.69 124 ASN A CA 1
ATOM 912 C C . ASN A 1 124 ? 21.515 -5.696 9.902 1.00 87.69 124 ASN A C 1
ATOM 914 O O . ASN A 1 124 ? 20.304 -5.764 9.692 1.00 87.69 124 ASN A O 1
ATOM 918 N N . LEU A 1 125 ? 22.293 -4.732 9.404 1.00 89.50 125 LEU A N 1
ATOM 919 C CA . LEU A 1 125 ? 21.770 -3.600 8.656 1.00 89.50 125 LEU A CA 1
ATOM 920 C C . LEU A 1 125 ? 21.189 -4.098 7.330 1.00 89.50 125 LEU A C 1
ATOM 922 O O . LEU A 1 125 ? 21.922 -4.618 6.486 1.00 89.50 125 LEU A O 1
ATOM 926 N N . TYR A 1 126 ? 19.876 -3.942 7.161 1.00 89.25 126 TYR A N 1
ATOM 927 C CA . TYR A 1 126 ? 19.182 -4.287 5.924 1.00 89.25 126 TYR A CA 1
ATOM 928 C C . TYR A 1 126 ? 18.646 -3.068 5.168 1.00 89.25 126 TYR A C 1
ATOM 930 O O . TYR A 1 126 ? 18.393 -3.166 3.969 1.00 89.25 126 TYR A O 1
ATOM 938 N N . ARG A 1 127 ? 18.500 -1.911 5.823 1.00 88.25 127 ARG A N 1
ATOM 939 C CA . ARG A 1 127 ? 18.018 -0.681 5.182 1.00 88.25 127 ARG A CA 1
ATOM 940 C C . ARG A 1 127 ? 18.807 0.538 5.645 1.00 88.25 127 ARG A C 1
ATOM 942 O O . ARG A 1 127 ? 18.882 0.809 6.844 1.00 88.25 127 ARG A O 1
ATOM 949 N N . LEU A 1 128 ? 19.340 1.278 4.676 1.00 93.94 128 LEU A N 1
ATOM 950 C CA . LEU A 1 128 ? 20.056 2.530 4.883 1.00 93.94 128 LEU A CA 1
ATOM 951 C C . LEU A 1 128 ? 19.469 3.625 3.982 1.00 93.94 128 LEU A C 1
ATOM 953 O O . LEU A 1 128 ? 19.482 3.478 2.760 1.00 93.94 128 LEU A O 1
ATOM 957 N N . GLU A 1 129 ? 18.948 4.700 4.581 1.00 93.19 129 GLU A N 1
ATOM 958 C CA . GLU A 1 129 ? 18.237 5.774 3.866 1.00 93.19 129 GLU A CA 1
ATOM 959 C C . GLU A 1 129 ? 18.764 7.158 4.245 1.00 93.19 129 GLU A C 1
ATOM 961 O O . GLU A 1 129 ? 18.358 7.725 5.260 1.00 93.19 129 GLU A O 1
ATOM 966 N N . PHE A 1 130 ? 19.636 7.723 3.411 1.00 96.44 130 PHE A N 1
ATOM 967 C CA . PHE A 1 130 ? 20.230 9.054 3.589 1.00 96.44 130 PHE A CA 1
ATOM 968 C C . PHE A 1 130 ? 19.939 9.988 2.408 1.00 96.44 130 PHE A C 1
ATOM 970 O O . PHE A 1 130 ? 20.765 10.841 2.071 1.00 96.44 130 PHE A O 1
ATOM 977 N N . ALA A 1 131 ? 18.783 9.832 1.767 1.00 92.88 131 ALA A N 1
ATOM 978 C CA . ALA A 1 131 ? 18.400 10.649 0.624 1.00 92.88 131 ALA A CA 1
ATOM 979 C C . ALA A 1 131 ? 18.280 12.138 1.000 1.00 92.88 131 ALA A C 1
ATOM 981 O O . ALA A 1 131 ? 17.879 12.461 2.116 1.00 92.88 131 ALA A O 1
ATOM 982 N N . GLY A 1 132 ? 18.603 13.051 0.082 1.00 91.81 132 GLY A N 1
ATOM 983 C CA . GLY A 1 132 ? 18.375 14.489 0.281 1.00 91.81 132 GLY A CA 1
ATOM 984 C C . GLY A 1 132 ? 19.241 15.115 1.380 1.00 91.81 132 GLY A C 1
ATOM 985 O O . GLY A 1 132 ? 18.735 15.868 2.209 1.00 91.81 132 GLY A O 1
ATOM 986 N N . ASN A 1 133 ? 20.530 14.780 1.426 1.00 97.50 133 ASN A N 1
ATOM 987 C CA . ASN A 1 133 ? 21.501 15.370 2.354 1.00 97.50 133 ASN A CA 1
ATOM 988 C C . ASN A 1 133 ? 22.635 16.074 1.580 1.00 97.50 133 ASN A C 1
ATOM 990 O O . ASN A 1 133 ? 22.603 16.198 0.359 1.00 97.50 133 ASN A O 1
ATOM 994 N N . GLU A 1 134 ? 23.651 16.547 2.298 1.00 97.38 134 GLU A N 1
ATOM 995 C CA . GLU A 1 134 ? 24.845 17.198 1.750 1.00 97.38 134 GLU A CA 1
ATOM 996 C C . GLU A 1 134 ? 26.082 16.287 1.870 1.00 97.38 134 GLU A C 1
ATOM 998 O O . GLU A 1 134 ? 27.214 16.758 2.013 1.00 97.38 134 GLU A O 1
ATOM 1003 N N . LEU A 1 135 ? 25.876 14.963 1.832 1.00 97.50 135 LEU A N 1
ATOM 1004 C CA . LEU A 1 135 ? 26.949 13.980 1.981 1.00 97.50 135 LEU A CA 1
ATOM 1005 C C . LEU A 1 135 ? 27.904 14.032 0.784 1.00 97.50 135 LEU A C 1
ATOM 1007 O O . LEU A 1 135 ? 27.491 14.144 -0.368 1.00 97.50 135 LEU A O 1
ATOM 1011 N N . THR A 1 136 ? 29.193 13.911 1.071 1.00 97.06 136 THR A N 1
ATOM 1012 C CA . THR A 1 136 ? 30.323 13.997 0.137 1.00 97.06 136 THR A CA 1
ATOM 1013 C C . THR A 1 136 ? 31.195 12.738 0.237 1.00 97.06 136 THR A C 1
ATOM 1015 O O . THR A 1 136 ? 30.809 11.743 0.853 1.00 97.06 136 THR A O 1
ATOM 1018 N N . GLY A 1 137 ? 32.377 12.750 -0.383 1.00 95.69 137 GLY A N 1
ATOM 1019 C CA . GLY A 1 137 ? 33.293 11.608 -0.365 1.00 95.69 137 GLY A CA 1
ATOM 1020 C C . GLY A 1 137 ? 32.813 10.469 -1.258 1.00 95.69 137 GLY A C 1
ATOM 1021 O O . GLY A 1 137 ? 32.064 10.699 -2.205 1.00 95.69 137 GLY A O 1
ATOM 1022 N N . ARG A 1 138 ? 33.278 9.249 -0.981 1.00 95.88 138 ARG A N 1
ATOM 1023 C CA . ARG A 1 138 ? 32.949 8.030 -1.741 1.00 95.88 138 ARG A CA 1
ATOM 1024 C C . ARG A 1 138 ? 32.061 7.087 -0.939 1.00 95.88 138 ARG A C 1
ATOM 1026 O O . ARG A 1 138 ? 32.085 7.112 0.287 1.00 95.88 138 ARG A O 1
ATOM 1033 N N . ILE A 1 139 ? 31.351 6.196 -1.628 1.00 95.56 139 ILE A N 1
ATOM 1034 C CA . ILE A 1 139 ? 30.712 5.042 -0.980 1.00 95.56 139 ILE A CA 1
ATOM 1035 C C . ILE A 1 139 ? 31.834 4.105 -0.489 1.00 95.56 139 ILE A C 1
ATOM 1037 O O . ILE A 1 139 ? 32.676 3.724 -1.305 1.00 95.56 139 ILE A O 1
ATOM 1041 N N . PRO A 1 140 ? 31.896 3.741 0.806 1.00 92.44 140 PRO A N 1
ATOM 1042 C CA . PRO A 1 140 ? 32.953 2.875 1.324 1.00 92.44 140 PRO A CA 1
ATOM 1043 C C . PRO A 1 140 ? 32.938 1.480 0.688 1.00 92.44 140 PRO A C 1
ATOM 1045 O O . PRO A 1 140 ? 31.905 0.813 0.668 1.00 92.44 140 PRO A O 1
ATOM 1048 N N . ASP A 1 141 ? 34.101 1.009 0.231 1.00 91.38 141 ASP A N 1
ATOM 1049 C CA . ASP A 1 141 ? 34.255 -0.311 -0.407 1.00 91.38 141 ASP A CA 1
ATOM 1050 C C . ASP A 1 141 ? 33.850 -1.459 0.546 1.00 91.38 141 ASP A C 1
ATOM 1052 O O . ASP A 1 141 ? 33.371 -2.515 0.133 1.00 91.38 141 ASP A O 1
ATOM 1056 N N . ASP A 1 142 ? 33.957 -1.246 1.861 1.00 89.56 142 ASP A N 1
ATOM 1057 C CA . ASP A 1 142 ? 33.582 -2.235 2.869 1.00 89.56 142 ASP A CA 1
ATOM 1058 C C . ASP A 1 142 ? 32.070 -2.352 3.128 1.00 89.56 142 ASP A C 1
ATOM 1060 O O . ASP A 1 142 ? 31.663 -3.182 3.947 1.00 89.56 142 ASP A O 1
ATOM 1064 N N . ILE A 1 143 ? 31.232 -1.647 2.356 1.00 90.56 143 ILE A N 1
ATOM 1065 C CA . ILE A 1 143 ? 29.779 -1.878 2.283 1.00 90.56 143 ILE A CA 1
ATOM 1066 C C . ILE A 1 143 ? 29.439 -3.337 1.951 1.00 90.56 143 ILE A C 1
ATOM 1068 O O . ILE A 1 143 ? 28.414 -3.857 2.389 1.00 90.56 143 ILE A O 1
ATOM 1072 N N . GLY A 1 144 ? 30.350 -4.050 1.275 1.00 88.38 144 GLY A N 1
ATOM 1073 C CA . GLY A 1 144 ? 30.259 -5.489 1.028 1.00 88.38 144 GLY A CA 1
ATOM 1074 C C . GLY A 1 144 ? 30.162 -6.359 2.289 1.00 88.38 144 GLY A C 1
ATOM 1075 O O . GLY A 1 144 ? 29.816 -7.540 2.182 1.00 88.38 144 GLY A O 1
ATOM 1076 N N . LYS A 1 145 ? 30.466 -5.824 3.480 1.00 87.06 145 LYS A N 1
ATOM 1077 C CA . LYS A 1 145 ? 30.300 -6.509 4.775 1.00 87.06 145 LYS A CA 1
ATOM 1078 C C . LYS A 1 145 ? 28.853 -6.508 5.271 1.00 87.06 145 LYS A C 1
ATOM 1080 O O . LYS A 1 145 ? 28.491 -7.387 6.053 1.00 87.06 145 LYS A O 1
ATOM 1085 N N . CYS A 1 146 ? 28.015 -5.589 4.796 1.00 89.12 146 CYS A N 1
ATOM 1086 C CA . CYS A 1 146 ? 26.597 -5.496 5.143 1.00 89.12 146 CYS A CA 1
ATOM 1087 C C . CYS A 1 146 ? 25.796 -6.575 4.395 1.00 89.12 146 CYS A C 1
ATOM 1089 O O . CYS A 1 146 ? 24.988 -6.284 3.522 1.00 89.12 146 CYS A O 1
ATOM 1091 N N . LYS A 1 147 ? 26.036 -7.858 4.700 1.00 88.38 147 LYS A N 1
ATOM 1092 C CA . LYS A 1 147 ? 25.478 -8.999 3.945 1.00 88.38 147 LYS A CA 1
ATOM 1093 C C . LYS A 1 147 ? 23.951 -9.078 3.952 1.00 88.38 147 LYS A C 1
ATOM 1095 O O . LYS A 1 147 ? 23.395 -9.751 3.094 1.00 88.38 147 LYS A O 1
ATOM 1100 N N . ARG A 1 148 ? 23.296 -8.414 4.905 1.00 90.06 148 ARG A N 1
ATOM 1101 C CA . ARG A 1 148 ? 21.836 -8.314 5.001 1.00 90.06 148 ARG A CA 1
ATOM 1102 C C . ARG A 1 148 ? 21.264 -7.084 4.303 1.00 90.06 148 ARG A C 1
ATOM 1104 O O . ARG A 1 148 ? 20.050 -6.941 4.320 1.00 90.06 148 ARG A O 1
ATOM 1111 N N . LEU A 1 149 ? 22.090 -6.219 3.707 1.00 91.31 149 LEU A N 1
ATOM 1112 C CA . LEU A 1 149 ? 21.628 -4.996 3.058 1.00 91.31 149 LEU A CA 1
ATOM 1113 C C . LEU A 1 149 ? 20.694 -5.333 1.893 1.00 91.31 149 LEU A C 1
ATOM 1115 O O . LEU A 1 149 ? 21.090 -6.020 0.954 1.00 91.31 149 LEU A O 1
ATOM 1119 N N . VAL A 1 150 ? 19.463 -4.844 1.999 1.00 85.25 150 VAL A N 1
ATOM 1120 C CA . VAL A 1 150 ? 18.378 -4.981 1.022 1.00 85.25 150 VAL A CA 1
ATOM 1121 C C . VAL A 1 150 ? 18.177 -3.664 0.280 1.00 85.25 150 VAL A C 1
ATOM 1123 O O . VAL A 1 150 ? 18.049 -3.666 -0.938 1.00 85.25 150 VAL A O 1
ATOM 1126 N N . SER A 1 151 ? 18.207 -2.541 1.001 1.00 87.38 151 SER A N 1
ATOM 1127 C CA . SER A 1 151 ? 17.948 -1.210 0.446 1.00 87.38 151 SER A CA 1
ATOM 1128 C C . SER A 1 151 ? 19.047 -0.224 0.823 1.00 87.38 151 SER A C 1
ATOM 1130 O O . SER A 1 151 ? 19.296 0.006 2.010 1.00 87.38 151 SER A O 1
ATOM 1132 N N . LEU A 1 152 ? 19.640 0.404 -0.191 1.00 95.25 152 LEU A N 1
ATOM 1133 C CA . LEU A 1 152 ? 20.583 1.511 -0.073 1.00 95.25 152 LEU A CA 1
ATOM 1134 C C . LEU A 1 152 ? 20.057 2.724 -0.850 1.00 95.25 152 LEU A C 1
ATOM 1136 O O . LEU A 1 152 ? 20.053 2.715 -2.078 1.00 95.25 152 LEU A O 1
ATOM 1140 N N . ARG A 1 153 ? 19.653 3.773 -0.132 1.00 91.12 153 ARG A N 1
ATOM 1141 C CA . ARG A 1 153 ? 19.161 5.034 -0.703 1.00 91.12 153 ARG A CA 1
ATOM 1142 C C . ARG A 1 153 ? 20.082 6.181 -0.312 1.00 91.12 153 ARG A C 1
ATOM 1144 O O . ARG A 1 153 ? 20.125 6.568 0.856 1.00 91.12 153 ARG A O 1
ATOM 1151 N N . LEU A 1 154 ? 20.840 6.686 -1.278 1.00 96.56 154 LEU A N 1
ATOM 1152 C CA . LEU A 1 154 ? 21.795 7.789 -1.126 1.00 96.56 154 LEU A CA 1
ATOM 1153 C C . LEU A 1 154 ? 21.539 8.914 -2.143 1.00 96.56 154 LEU A C 1
ATOM 1155 O O . LEU A 1 154 ? 22.406 9.763 -2.361 1.00 96.56 154 LEU A O 1
ATOM 1159 N N . GLN A 1 155 ? 20.374 8.927 -2.789 1.00 95.44 155 GLN A N 1
ATOM 1160 C CA . GLN A 1 155 ? 20.053 9.894 -3.828 1.00 95.44 155 GLN A CA 1
ATOM 1161 C C . GLN A 1 155 ? 19.987 11.333 -3.321 1.00 95.44 155 GLN A C 1
ATOM 1163 O O . GLN A 1 155 ? 19.766 11.566 -2.134 1.00 95.44 155 GLN A O 1
ATOM 1168 N N . HIS A 1 156 ? 20.145 12.303 -4.221 1.00 92.62 156 HIS A N 1
ATOM 1169 C CA . HIS A 1 156 ? 20.155 13.731 -3.880 1.00 92.62 156 HIS A CA 1
ATOM 1170 C C . HIS A 1 156 ? 21.200 14.060 -2.801 1.00 92.62 156 HIS A C 1
ATOM 1172 O O . HIS A 1 156 ? 20.871 14.534 -1.716 1.00 92.62 156 HIS A O 1
ATOM 1178 N N . ASN A 1 157 ? 22.464 13.773 -3.109 1.00 97.38 157 ASN A N 1
ATOM 1179 C CA . ASN A 1 157 ? 23.627 14.113 -2.290 1.00 97.38 157 ASN A CA 1
ATOM 1180 C C . ASN A 1 157 ? 24.758 14.658 -3.188 1.00 97.38 157 ASN A C 1
ATOM 1182 O O . ASN A 1 157 ? 24.574 14.912 -4.379 1.00 97.38 157 ASN A O 1
ATOM 1186 N N . ARG A 1 158 ? 25.956 14.857 -2.627 1.00 97.56 158 ARG A N 1
ATOM 1187 C CA . ARG A 1 158 ? 27.179 15.271 -3.340 1.00 97.56 158 ARG A CA 1
ATOM 1188 C C . ARG A 1 158 ? 28.236 14.156 -3.354 1.00 97.56 158 ARG A C 1
ATOM 1190 O O . ARG A 1 158 ? 29.437 14.436 -3.388 1.00 97.56 158 ARG A O 1
ATOM 1197 N N . ILE A 1 159 ? 27.811 12.891 -3.299 1.00 97.94 159 ILE A N 1
ATOM 1198 C CA . ILE A 1 159 ? 28.713 11.733 -3.244 1.00 97.94 159 ILE A CA 1
ATOM 1199 C C . ILE A 1 159 ? 29.429 11.593 -4.585 1.00 97.94 159 ILE A C 1
ATOM 1201 O O . ILE A 1 159 ? 28.825 11.708 -5.645 1.00 97.94 159 ILE A O 1
ATOM 1205 N N . SER A 1 160 ? 30.729 11.335 -4.541 1.00 96.25 160 SER A N 1
ATOM 1206 C CA . SER A 1 160 ? 31.626 11.286 -5.693 1.00 96.25 160 SER A CA 1
ATOM 1207 C C . SER A 1 160 ? 32.449 9.994 -5.724 1.00 96.25 160 SER A C 1
ATOM 1209 O O . SER A 1 160 ? 32.356 9.141 -4.843 1.00 96.25 160 SER A O 1
ATOM 1211 N N . GLY A 1 161 ? 33.270 9.826 -6.761 1.00 96.12 161 GLY A N 1
ATOM 1212 C CA . GLY A 1 161 ? 34.067 8.614 -6.946 1.00 96.12 161 GLY A CA 1
ATOM 1213 C C . GLY A 1 161 ? 33.275 7.467 -7.576 1.00 96.12 161 GLY A C 1
ATOM 1214 O O . GLY A 1 161 ? 32.187 7.663 -8.115 1.00 96.12 161 GLY A O 1
ATOM 1215 N N . LYS A 1 162 ? 33.859 6.267 -7.567 1.00 96.38 162 LYS A N 1
ATOM 1216 C CA . LYS A 1 162 ? 33.305 5.091 -8.252 1.00 96.38 162 LYS A CA 1
ATOM 1217 C C . LYS A 1 162 ? 32.263 4.382 -7.392 1.00 96.38 162 LYS A C 1
ATOM 1219 O O . LYS A 1 162 ? 32.369 4.377 -6.170 1.00 96.38 162 LYS A O 1
ATOM 1224 N N . ILE A 1 163 ? 31.319 3.705 -8.043 1.00 96.88 163 ILE A N 1
ATOM 1225 C CA . ILE A 1 163 ? 30.448 2.731 -7.374 1.00 96.88 163 ILE A CA 1
ATOM 1226 C C . ILE A 1 163 ? 31.310 1.508 -6.994 1.00 96.88 163 ILE A C 1
ATOM 1228 O O . ILE A 1 163 ? 31.936 0.932 -7.892 1.00 96.88 163 ILE A O 1
ATOM 1232 N N . PRO A 1 164 ? 31.372 1.099 -5.713 1.00 95.56 164 PRO A N 1
ATOM 1233 C CA . PRO A 1 164 ? 32.185 -0.037 -5.281 1.00 95.56 164 PRO A CA 1
ATOM 1234 C C . PRO A 1 164 ? 31.638 -1.352 -5.845 1.00 95.56 164 PRO A C 1
ATOM 1236 O O . PRO A 1 164 ? 30.426 -1.584 -5.868 1.00 95.56 164 PRO A O 1
ATOM 1239 N N . ALA A 1 165 ? 32.526 -2.236 -6.305 1.00 93.69 165 ALA A N 1
ATOM 1240 C CA . ALA A 1 165 ? 32.131 -3.526 -6.881 1.00 93.69 165 ALA A CA 1
ATOM 1241 C C . ALA A 1 165 ? 31.527 -4.465 -5.823 1.00 93.69 165 ALA A C 1
ATOM 1243 O O . ALA A 1 165 ? 30.701 -5.322 -6.132 1.00 93.69 165 ALA A O 1
ATOM 1244 N N . GLU A 1 166 ? 31.903 -4.259 -4.566 1.00 94.25 166 GLU A N 1
ATOM 1245 C CA . GLU A 1 166 ? 31.432 -4.963 -3.384 1.00 94.25 166 GLU A CA 1
ATOM 1246 C C . GLU A 1 166 ? 29.927 -4.797 -3.160 1.00 94.25 166 GLU A C 1
ATOM 1248 O O . GLU A 1 166 ? 29.294 -5.709 -2.628 1.00 94.25 166 GLU A O 1
ATOM 1253 N N . LEU A 1 167 ? 29.341 -3.680 -3.611 1.00 92.50 167 LEU A N 1
ATOM 1254 C CA . LEU A 1 167 ? 27.898 -3.442 -3.549 1.00 92.50 167 LEU A CA 1
ATOM 1255 C C . LEU A 1 167 ? 27.127 -4.442 -4.424 1.00 92.50 167 LEU A C 1
ATOM 1257 O O . LEU A 1 167 ? 26.102 -4.968 -4.001 1.00 92.50 167 LEU A O 1
ATOM 1261 N N . ALA A 1 168 ? 27.661 -4.776 -5.602 1.00 87.56 168 ALA A N 1
ATOM 1262 C CA . ALA A 1 168 ? 27.075 -5.777 -6.494 1.00 87.56 168 ALA A CA 1
ATOM 1263 C C . ALA A 1 168 ? 27.219 -7.218 -5.971 1.00 87.56 168 ALA A C 1
ATOM 1265 O O . ALA A 1 168 ? 26.529 -8.119 -6.440 1.00 87.56 168 ALA A O 1
ATOM 1266 N N . ALA A 1 169 ? 28.127 -7.445 -5.016 1.00 89.81 169 ALA A N 1
ATOM 1267 C CA . ALA A 1 169 ? 28.388 -8.751 -4.411 1.00 89.81 169 ALA A CA 1
ATOM 1268 C C . ALA A 1 169 ? 27.529 -9.026 -3.160 1.00 89.81 169 ALA A C 1
ATOM 1270 O O . ALA A 1 169 ? 27.725 -10.043 -2.483 1.00 89.81 169 ALA A O 1
ATOM 1271 N N . LEU A 1 170 ? 26.614 -8.120 -2.803 1.00 89.94 170 LEU A N 1
ATOM 1272 C CA . LEU A 1 170 ? 25.704 -8.311 -1.679 1.00 89.94 170 LEU A CA 1
ATOM 1273 C C . LEU A 1 170 ? 24.599 -9.314 -2.049 1.00 89.94 170 LEU A C 1
ATOM 1275 O O . LEU A 1 170 ? 23.950 -9.156 -3.078 1.00 89.94 170 LEU A O 1
ATOM 1279 N N . PRO A 1 171 ? 24.355 -10.348 -1.222 1.00 85.94 171 PRO A N 1
ATOM 1280 C CA . PRO A 1 171 ? 23.482 -11.466 -1.587 1.00 85.94 171 PRO A CA 1
ATOM 1281 C C . PRO A 1 171 ? 21.985 -11.152 -1.480 1.00 85.94 171 PRO A C 1
ATOM 1283 O O . PRO A 1 171 ? 21.166 -11.981 -1.862 1.00 85.94 171 PRO A O 1
ATOM 1286 N N . SER A 1 172 ? 21.618 -10.019 -0.882 1.00 84.06 172 SER A N 1
ATOM 1287 C CA . SER A 1 172 ? 20.227 -9.669 -0.572 1.00 84.06 172 SER A CA 1
ATOM 1288 C C . SER A 1 172 ? 19.836 -8.278 -1.060 1.00 84.06 172 SER A C 1
ATOM 1290 O O . SER A 1 172 ? 18.734 -7.841 -0.755 1.00 84.06 172 SER A O 1
ATOM 1292 N N . ILE A 1 173 ? 20.712 -7.589 -1.800 1.00 84.88 173 ILE A N 1
ATOM 1293 C CA . ILE A 1 173 ? 20.453 -6.223 -2.256 1.00 84.88 173 ILE A CA 1
ATOM 1294 C C . ILE A 1 173 ? 19.350 -6.238 -3.320 1.00 84.88 173 ILE A C 1
ATOM 1296 O O . ILE A 1 173 ? 19.472 -6.924 -4.335 1.00 84.88 173 ILE A O 1
ATOM 1300 N N . THR A 1 174 ? 18.262 -5.512 -3.074 1.00 70.56 174 THR A N 1
ATOM 1301 C CA . THR A 1 174 ? 17.115 -5.390 -3.987 1.00 70.56 174 THR A CA 1
ATOM 1302 C C . THR A 1 174 ? 16.959 -3.971 -4.507 1.00 70.56 174 THR A C 1
ATOM 1304 O O . THR A 1 174 ? 16.509 -3.776 -5.630 1.00 70.56 174 THR A O 1
ATOM 1307 N N . GLU A 1 175 ? 17.356 -2.976 -3.720 1.00 76.81 175 GLU A N 1
ATOM 1308 C CA . GLU A 1 175 ? 17.198 -1.570 -4.055 1.00 76.81 175 GLU A CA 1
ATOM 1309 C C . GLU A 1 175 ? 18.501 -0.809 -3.829 1.00 76.81 175 GLU A C 1
ATOM 1311 O O . GLU A 1 175 ? 19.069 -0.801 -2.734 1.00 76.81 175 GLU A O 1
ATOM 1316 N N . VAL A 1 176 ? 18.961 -0.147 -4.885 1.00 89.31 176 VAL A N 1
ATOM 1317 C CA . VAL A 1 176 ? 20.092 0.774 -4.863 1.00 89.31 176 VAL A CA 1
ATOM 1318 C C . VAL A 1 176 ? 19.678 2.027 -5.622 1.00 89.31 176 VAL A C 1
ATOM 1320 O O . VAL A 1 176 ? 19.530 1.994 -6.842 1.00 89.31 176 VAL A O 1
ATOM 1323 N N . ASP A 1 177 ? 19.512 3.129 -4.900 1.00 87.19 177 ASP A N 1
ATOM 1324 C CA . ASP A 1 177 ? 19.286 4.451 -5.480 1.00 87.19 177 ASP A CA 1
ATOM 1325 C C . ASP A 1 177 ? 20.452 5.370 -5.114 1.00 87.19 177 ASP A C 1
ATOM 1327 O O . ASP A 1 177 ? 20.656 5.749 -3.958 1.00 87.19 177 ASP A O 1
ATOM 1331 N N . LEU A 1 178 ? 21.255 5.677 -6.126 1.00 94.06 178 LEU A N 1
ATOM 1332 C CA . LEU A 1 178 ? 22.409 6.565 -6.079 1.00 94.06 178 LEU A CA 1
ATOM 1333 C C . LEU A 1 178 ? 22.204 7.769 -7.009 1.00 94.06 178 LEU A C 1
ATOM 1335 O O . LEU A 1 178 ? 23.176 8.441 -7.367 1.00 94.06 178 LEU A O 1
ATOM 1339 N N . SER A 1 179 ? 20.969 8.020 -7.453 1.00 84.81 179 SER A N 1
ATOM 1340 C CA . SER A 1 179 ? 20.669 9.085 -8.403 1.00 84.81 179 SER A CA 1
ATOM 1341 C C . SER A 1 179 ? 20.980 10.473 -7.835 1.00 84.81 179 SER A C 1
ATOM 1343 O O . SER A 1 179 ? 21.086 10.654 -6.624 1.00 84.81 179 SER A O 1
ATOM 1345 N N . TRP A 1 180 ? 21.166 11.474 -8.695 1.00 91.56 180 TRP A N 1
ATOM 1346 C CA . TRP A 1 180 ? 21.446 12.855 -8.268 1.00 91.56 180 TRP A CA 1
ATOM 1347 C C . TRP A 1 180 ? 22.646 12.958 -7.315 1.00 91.56 180 TRP A C 1
ATOM 1349 O O . TRP A 1 180 ? 22.527 13.397 -6.171 1.00 91.56 180 TRP A O 1
ATOM 1359 N N . ASN A 1 181 ? 23.803 12.525 -7.808 1.00 95.88 181 ASN A N 1
ATOM 1360 C CA . ASN A 1 181 ? 25.090 12.573 -7.121 1.00 95.88 181 ASN A CA 1
ATOM 1361 C C . ASN A 1 181 ? 26.200 12.976 -8.115 1.00 95.88 181 ASN A C 1
ATOM 1363 O O . ASN A 1 181 ? 25.947 13.303 -9.275 1.00 95.88 181 ASN A O 1
ATOM 1367 N N . ALA A 1 182 ? 27.454 12.967 -7.669 1.00 95.94 182 ALA A N 1
ATOM 1368 C CA . ALA A 1 182 ? 28.644 13.250 -8.471 1.00 95.94 182 ALA A CA 1
ATOM 1369 C C . ALA A 1 182 ? 29.488 11.984 -8.756 1.00 95.94 182 ALA A C 1
ATOM 1371 O O . ALA A 1 182 ? 30.710 12.074 -8.934 1.00 95.94 182 ALA A O 1
ATOM 1372 N N . LEU A 1 183 ? 28.873 10.792 -8.782 1.00 96.19 183 LEU A N 1
ATOM 1373 C CA . LEU A 1 183 ? 29.579 9.522 -9.005 1.00 96.19 183 LEU A CA 1
ATOM 1374 C C . LEU A 1 183 ? 30.182 9.463 -10.409 1.00 96.19 183 LEU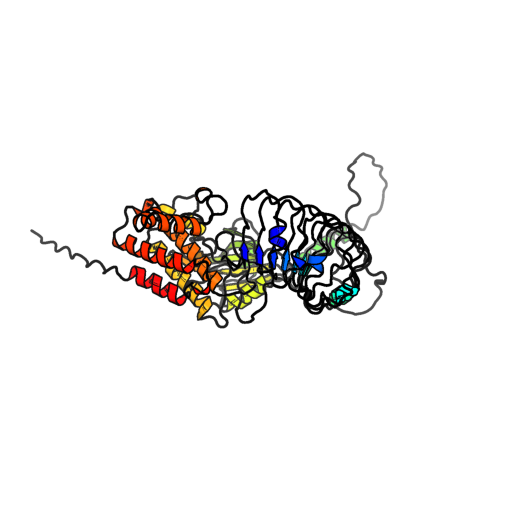 A C 1
ATOM 1376 O O . LEU A 1 183 ? 29.576 9.918 -11.375 1.00 96.19 183 LEU A O 1
ATOM 1380 N N . ASN A 1 184 ? 31.364 8.867 -10.538 1.00 92.88 184 ASN A N 1
ATOM 1381 C CA . ASN A 1 184 ? 32.109 8.773 -11.790 1.00 92.88 184 ASN A CA 1
ATOM 1382 C C . ASN A 1 184 ? 32.610 7.348 -12.073 1.00 92.88 184 ASN A C 1
ATOM 1384 O O . ASN A 1 184 ? 32.401 6.410 -11.304 1.00 92.88 184 ASN A O 1
ATOM 1388 N N . GLY A 1 185 ? 33.270 7.170 -13.217 1.00 93.06 185 GLY A N 1
ATOM 1389 C CA . GLY A 1 185 ? 33.707 5.851 -13.665 1.00 93.06 185 GLY A CA 1
ATOM 1390 C C . GLY A 1 185 ? 32.557 5.054 -14.275 1.00 93.06 185 GLY A C 1
ATOM 1391 O O . GLY A 1 185 ? 31.668 5.621 -14.895 1.00 93.06 185 GLY A O 1
ATOM 1392 N N . THR A 1 186 ? 32.593 3.733 -14.152 1.00 91.19 186 THR A N 1
ATOM 1393 C CA . THR A 1 186 ? 31.671 2.812 -14.834 1.00 91.19 186 THR A CA 1
ATOM 1394 C C . THR A 1 186 ? 30.814 2.065 -13.818 1.00 91.19 186 THR A C 1
ATOM 1396 O O . THR A 1 186 ? 31.287 1.799 -12.713 1.00 91.19 186 THR A O 1
ATOM 1399 N N . VAL A 1 187 ? 29.617 1.623 -14.208 1.00 90.62 187 VAL A N 1
ATOM 1400 C CA . VAL A 1 187 ? 28.824 0.687 -13.392 1.00 90.62 187 VAL A CA 1
ATOM 1401 C C . VAL A 1 187 ? 29.587 -0.643 -13.257 1.00 90.62 187 VAL A C 1
ATOM 1403 O O . VAL A 1 187 ? 29.980 -1.205 -14.285 1.00 90.62 187 VAL A O 1
ATOM 1406 N N . PRO A 1 188 ? 29.830 -1.161 -12.034 1.00 90.75 188 PRO A N 1
ATOM 1407 C CA . PRO A 1 188 ? 30.533 -2.423 -11.840 1.00 90.75 188 PRO A CA 1
ATOM 1408 C C . PRO A 1 188 ? 29.850 -3.584 -12.579 1.00 90.75 188 PRO A C 1
ATOM 1410 O O . PRO A 1 188 ? 28.645 -3.782 -12.420 1.00 90.75 188 PRO A O 1
ATOM 1413 N N . PRO A 1 189 ? 30.595 -4.408 -13.340 1.00 81.94 189 PRO A N 1
ATOM 1414 C CA . PRO A 1 189 ? 30.006 -5.485 -14.138 1.00 81.94 189 PRO A CA 1
ATOM 1415 C C . PRO A 1 189 ? 29.307 -6.556 -13.289 1.00 81.94 189 PRO A C 1
ATOM 1417 O O . PRO A 1 189 ? 28.434 -7.252 -13.796 1.00 81.94 189 PRO A O 1
ATOM 1420 N N . GLY A 1 190 ? 29.633 -6.660 -11.993 1.00 79.88 190 GLY A N 1
ATOM 1421 C CA . GLY A 1 190 ? 28.951 -7.559 -11.059 1.00 79.88 190 GLY A CA 1
ATOM 1422 C C . GLY A 1 190 ? 27.437 -7.335 -10.984 1.00 79.88 190 GLY A C 1
ATOM 1423 O O . GLY A 1 190 ? 26.701 -8.297 -10.785 1.00 79.88 190 GLY A O 1
ATOM 1424 N N . PHE A 1 191 ? 26.954 -6.108 -11.228 1.00 79.38 191 PHE A N 1
ATOM 1425 C CA . PHE A 1 191 ? 25.517 -5.812 -11.234 1.00 79.38 191 PHE A CA 1
ATOM 1426 C C . PHE A 1 191 ? 24.764 -6.534 -12.358 1.00 79.38 191 PHE A C 1
ATOM 1428 O O . PHE A 1 191 ? 23.585 -6.825 -12.195 1.00 79.38 191 PHE A O 1
ATOM 1435 N N . ALA A 1 192 ? 25.433 -6.905 -13.458 1.00 71.06 192 ALA A N 1
ATOM 1436 C CA . ALA A 1 192 ? 24.817 -7.692 -14.530 1.00 71.06 192 ALA A CA 1
ATOM 1437 C C . ALA A 1 192 ? 24.433 -9.116 -14.084 1.00 71.06 192 ALA A C 1
ATOM 1439 O O . ALA A 1 192 ? 23.537 -9.720 -14.669 1.00 71.06 192 ALA A O 1
ATOM 1440 N N . ASN A 1 193 ? 25.094 -9.637 -13.046 1.00 74.12 193 ASN A N 1
ATOM 1441 C CA . ASN A 1 193 ? 24.832 -10.960 -12.479 1.00 74.12 193 ASN A CA 1
ATOM 1442 C C . ASN A 1 193 ? 24.008 -10.894 -11.181 1.00 74.12 193 ASN A C 1
ATOM 1444 O O . ASN A 1 193 ? 23.776 -11.929 -10.554 1.00 74.12 193 ASN A O 1
ATOM 1448 N N . CYS A 1 194 ? 23.585 -9.701 -10.751 1.00 71.19 194 CYS A N 1
ATOM 1449 C CA . CYS A 1 194 ? 22.804 -9.525 -9.534 1.00 71.19 194 CYS A CA 1
ATOM 1450 C C . CYS A 1 194 ? 21.336 -9.887 -9.809 1.00 71.19 194 CYS A C 1
ATOM 1452 O O . CYS A 1 194 ? 20.621 -9.148 -10.478 1.00 71.19 194 CYS A O 1
ATOM 1454 N N . THR A 1 195 ? 20.890 -11.047 -9.325 1.00 76.25 195 THR A N 1
ATOM 1455 C CA . THR A 1 195 ? 19.527 -11.569 -9.553 1.00 76.25 195 THR A CA 1
ATOM 1456 C C . THR A 1 195 ? 18.498 -11.053 -8.552 1.00 76.25 195 THR A C 1
ATOM 1458 O O . THR A 1 195 ? 17.303 -11.212 -8.779 1.00 76.25 195 THR A O 1
ATOM 1461 N N . THR A 1 196 ? 18.950 -10.460 -7.446 1.00 70.50 196 THR A N 1
ATOM 1462 C CA . THR A 1 196 ? 18.087 -9.929 -6.384 1.00 70.50 196 THR A CA 1
ATOM 1463 C C . THR A 1 196 ? 17.687 -8.476 -6.611 1.00 70.50 196 THR A C 1
ATOM 1465 O O . THR A 1 196 ? 16.733 -8.019 -5.996 1.00 70.50 196 THR A O 1
ATOM 1468 N N . LEU A 1 197 ? 18.406 -7.750 -7.471 1.00 66.12 197 LEU A N 1
ATOM 1469 C CA . LEU A 1 197 ? 18.226 -6.319 -7.689 1.00 66.12 197 LEU A CA 1
ATOM 1470 C C . LEU A 1 197 ? 16.935 -6.040 -8.472 1.00 66.12 197 LEU A C 1
ATOM 1472 O O . LEU A 1 197 ? 16.815 -6.404 -9.640 1.00 66.12 197 LEU A O 1
ATOM 1476 N N . GLU A 1 198 ? 15.983 -5.377 -7.823 1.00 65.88 198 GLU A N 1
ATOM 1477 C CA . GLU A 1 198 ? 14.702 -4.945 -8.390 1.00 65.88 198 GLU A CA 1
ATOM 1478 C C . GLU A 1 198 ? 14.799 -3.501 -8.906 1.00 65.88 198 GLU A C 1
ATOM 1480 O O . GLU A 1 198 ? 14.356 -3.196 -10.013 1.00 65.88 198 GLU A O 1
ATOM 1485 N N . THR A 1 199 ? 15.456 -2.630 -8.134 1.00 62.53 199 THR A N 1
ATOM 1486 C CA . THR A 1 199 ? 15.613 -1.204 -8.434 1.00 62.53 199 THR A CA 1
ATOM 1487 C C . THR A 1 199 ? 17.089 -0.822 -8.391 1.00 62.53 199 THR A C 1
ATOM 1489 O O . THR A 1 199 ? 17.759 -0.989 -7.372 1.00 62.53 199 THR A O 1
ATOM 1492 N N . PHE A 1 200 ? 17.597 -0.285 -9.501 1.00 82.56 200 PHE A N 1
ATOM 1493 C CA . PHE A 1 200 ? 18.951 0.256 -9.613 1.00 82.56 200 PHE A CA 1
ATOM 1494 C C . PHE A 1 200 ? 18.903 1.596 -10.340 1.00 82.56 200 PHE A C 1
ATOM 1496 O O . PHE A 1 200 ? 18.801 1.632 -11.570 1.00 82.56 200 PHE A O 1
ATOM 1503 N N . ASP A 1 201 ? 18.959 2.686 -9.582 1.00 73.38 201 ASP A N 1
ATOM 1504 C CA . ASP A 1 201 ? 18.979 4.037 -10.129 1.00 73.38 201 ASP A CA 1
ATOM 1505 C C . ASP A 1 201 ? 20.341 4.691 -9.882 1.00 73.38 201 ASP A C 1
ATOM 1507 O O . ASP A 1 201 ? 20.808 4.840 -8.756 1.00 73.38 201 ASP A O 1
ATOM 1511 N N . VAL A 1 202 ? 21.004 5.058 -10.973 1.00 86.12 202 VAL A N 1
ATOM 1512 C CA . VAL A 1 202 ? 22.271 5.802 -10.983 1.00 86.12 202 VAL A CA 1
ATOM 1513 C C . VAL A 1 202 ? 22.182 7.026 -11.896 1.00 86.12 202 VAL A C 1
ATOM 1515 O O . VAL A 1 202 ? 23.201 7.571 -12.325 1.00 86.12 202 VAL A O 1
ATOM 1518 N N . SER A 1 203 ? 20.962 7.447 -12.238 1.00 73.12 203 SER A N 1
ATOM 1519 C CA . SER A 1 203 ? 20.701 8.605 -13.091 1.00 73.12 203 SER A CA 1
ATOM 1520 C C . SER A 1 203 ? 21.245 9.895 -12.469 1.00 73.12 203 SER A C 1
ATOM 1522 O O . SER A 1 203 ? 21.499 9.970 -11.271 1.00 73.12 203 SER A O 1
ATOM 1524 N N . PHE A 1 204 ? 21.476 10.925 -13.287 1.00 84.38 204 PHE A N 1
ATOM 1525 C CA . PHE A 1 204 ? 22.006 12.213 -12.813 1.00 84.38 204 PHE A CA 1
ATOM 1526 C C . PHE A 1 204 ? 23.328 12.072 -12.023 1.00 84.38 204 PHE A C 1
ATOM 1528 O O . PHE A 1 204 ? 23.456 12.559 -10.905 1.00 84.38 204 PHE A O 1
ATOM 1535 N N . ASN A 1 205 ? 24.303 11.387 -12.635 1.00 89.69 205 ASN A N 1
ATOM 1536 C CA . ASN A 1 205 ? 25.690 11.228 -12.178 1.00 89.69 205 ASN A CA 1
ATOM 1537 C C . ASN A 1 205 ? 26.679 11.495 -13.338 1.00 89.69 205 ASN A C 1
ATOM 1539 O O . ASN A 1 205 ? 26.272 11.775 -14.467 1.00 89.69 205 ASN A O 1
ATOM 1543 N N . HIS A 1 206 ? 27.985 11.362 -13.095 1.00 92.00 206 HIS A N 1
ATOM 1544 C CA . HIS A 1 206 ? 29.076 11.513 -14.073 1.00 92.00 206 HIS A CA 1
ATOM 1545 C C . HIS A 1 206 ? 29.653 10.164 -14.558 1.00 92.00 206 HIS A C 1
ATOM 1547 O O . HIS A 1 206 ? 30.863 10.026 -14.767 1.00 92.00 206 HIS A O 1
ATOM 1553 N N . LEU A 1 207 ? 28.803 9.144 -14.708 1.00 89.12 207 LEU A N 1
ATOM 1554 C CA . LEU A 1 207 ? 29.214 7.804 -15.143 1.00 89.12 207 LEU A CA 1
ATOM 1555 C C . LEU A 1 207 ? 29.516 7.752 -16.653 1.00 89.12 207 LEU A C 1
ATOM 1557 O O . LEU A 1 207 ? 28.890 8.435 -17.460 1.00 89.12 207 LEU A O 1
ATOM 1561 N N . VAL A 1 208 ? 30.470 6.903 -17.037 1.00 82.88 208 VAL A N 1
ATOM 1562 C CA . VAL A 1 208 ? 30.946 6.685 -18.411 1.00 82.88 208 VAL A CA 1
ATOM 1563 C C . VAL A 1 208 ? 30.879 5.205 -18.793 1.00 82.88 208 VAL A C 1
ATOM 1565 O O . VAL A 1 208 ? 30.758 4.328 -17.935 1.00 82.88 208 VAL A O 1
ATOM 1568 N N . SER A 1 209 ? 30.954 4.910 -20.091 1.00 72.56 209 SER A N 1
ATOM 1569 C CA . SER A 1 209 ? 30.982 3.538 -20.606 1.00 72.56 209 SER A CA 1
ATOM 1570 C C . SER A 1 209 ? 32.372 2.909 -20.482 1.00 72.56 209 SER A C 1
ATOM 1572 O O . SER A 1 209 ? 33.365 3.627 -20.622 1.00 72.56 209 SER A O 1
ATOM 1574 N N . PRO A 1 210 ? 32.490 1.581 -20.284 1.00 70.75 210 PRO A N 1
ATOM 1575 C CA . PRO A 1 210 ? 33.781 0.896 -20.336 1.00 70.75 210 PRO A CA 1
ATOM 1576 C C . PRO A 1 210 ? 34.497 1.151 -21.673 1.00 70.75 210 PRO A C 1
ATOM 1578 O O . PRO A 1 210 ? 33.910 0.991 -22.741 1.00 70.75 210 PRO A O 1
ATOM 1581 N N . SER A 1 211 ? 35.773 1.536 -21.624 1.00 51.62 211 SER A N 1
ATOM 1582 C CA . SER A 1 211 ? 36.572 1.986 -22.777 1.00 51.62 211 SER A CA 1
ATOM 1583 C C . SER A 1 211 ? 37.032 0.877 -23.744 1.00 51.62 211 SER A C 1
ATOM 1585 O O . SER A 1 211 ? 37.777 1.163 -24.677 1.00 51.62 211 SER A O 1
ATOM 1587 N N . SER A 1 212 ? 36.593 -0.376 -23.577 1.00 42.94 212 SER A N 1
ATOM 1588 C CA . SER A 1 212 ? 37.024 -1.525 -24.397 1.00 42.94 212 SER A CA 1
ATOM 1589 C C . SER A 1 212 ? 36.025 -1.991 -25.469 1.00 42.94 212 SER A C 1
ATOM 1591 O O . SER A 1 212 ? 36.237 -3.042 -26.073 1.00 42.94 212 SER A O 1
ATOM 1593 N N . TRP A 1 213 ? 34.971 -1.230 -25.782 1.00 36.19 213 TRP A N 1
ATOM 1594 C CA . TRP A 1 213 ? 34.037 -1.604 -26.854 1.00 36.19 213 TRP A CA 1
ATOM 1595 C C . TRP A 1 213 ? 34.436 -1.001 -28.213 1.00 36.19 213 TRP A C 1
ATOM 1597 O O . TRP A 1 213 ? 33.952 0.056 -28.611 1.00 36.19 213 TRP A O 1
ATOM 1607 N N . SER A 1 214 ? 35.317 -1.685 -28.948 1.00 30.78 214 SER A N 1
ATOM 1608 C CA . SER A 1 214 ? 35.467 -1.480 -30.400 1.00 30.78 214 SER A CA 1
ATOM 1609 C C . SER A 1 214 ? 34.526 -2.436 -31.146 1.00 30.78 214 SER A C 1
ATOM 1611 O O . SER A 1 214 ? 34.577 -3.639 -30.883 1.00 30.78 214 SER A O 1
ATOM 1613 N N . PRO A 1 215 ? 33.674 -1.973 -32.082 1.00 38.81 215 PRO A N 1
ATOM 1614 C CA . PRO A 1 215 ? 32.803 -2.853 -32.849 1.00 38.81 215 PRO A CA 1
ATOM 1615 C C . PRO A 1 215 ? 33.603 -3.474 -33.999 1.00 38.81 215 PRO A C 1
ATOM 1617 O O . PRO A 1 215 ? 33.605 -2.972 -35.119 1.00 38.81 215 PRO A O 1
ATOM 1620 N N . ALA A 1 216 ? 34.297 -4.575 -33.726 1.00 33.31 216 ALA A N 1
ATOM 1621 C CA . ALA A 1 216 ? 34.878 -5.414 -34.766 1.00 33.31 216 ALA A CA 1
ATOM 1622 C C . ALA A 1 216 ? 34.705 -6.894 -34.404 1.00 33.31 216 ALA A C 1
ATOM 1624 O O . ALA A 1 216 ? 35.419 -7.422 -33.564 1.00 33.31 216 ALA A O 1
ATOM 1625 N N . GLY A 1 217 ? 33.728 -7.525 -35.066 1.00 37.94 217 GLY A N 1
ATOM 1626 C CA . GLY A 1 217 ? 33.668 -8.960 -35.358 1.00 37.94 217 GLY A CA 1
ATOM 1627 C C . GLY A 1 217 ? 33.723 -9.934 -34.179 1.00 37.94 217 GLY A C 1
ATOM 1628 O O . GLY A 1 217 ? 34.797 -10.325 -33.743 1.00 37.94 217 GLY A O 1
ATOM 1629 N N . GLY A 1 218 ? 32.571 -10.462 -33.767 1.00 28.08 218 GLY A N 1
ATOM 1630 C CA . GLY A 1 218 ? 32.550 -11.672 -32.9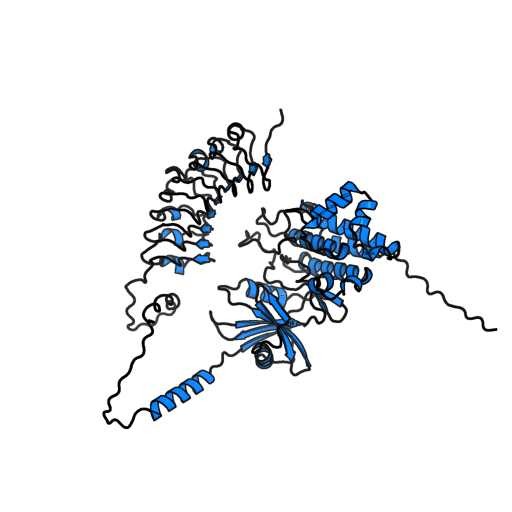45 1.00 28.08 218 GLY A CA 1
ATOM 1631 C C . GLY A 1 218 ? 31.204 -11.938 -32.295 1.00 28.08 218 GLY A C 1
ATOM 1632 O O . GLY A 1 218 ? 30.725 -11.155 -31.487 1.00 28.08 218 GLY A O 1
ATOM 1633 N N . SER A 1 219 ? 30.591 -13.055 -32.661 1.00 41.00 219 SER A N 1
ATOM 1634 C CA . SER A 1 219 ? 29.361 -13.596 -32.092 1.00 41.00 219 SER A CA 1
ATOM 1635 C C . SER A 1 219 ? 29.430 -13.743 -30.566 1.00 41.00 219 SER A C 1
ATOM 1637 O O . SER A 1 219 ? 30.149 -14.597 -30.054 1.00 41.00 219 SER A O 1
ATOM 1639 N N . GLY A 1 220 ? 28.611 -12.969 -29.859 1.00 28.06 220 GLY A N 1
ATOM 1640 C CA . GLY A 1 220 ? 28.344 -13.110 -28.432 1.00 28.06 220 GLY A CA 1
ATOM 1641 C C . GLY A 1 220 ? 27.012 -12.440 -28.117 1.00 28.06 220 GLY A C 1
ATOM 1642 O O . GLY A 1 220 ? 26.887 -11.222 -28.178 1.00 28.06 220 GLY A O 1
ATOM 1643 N N . ARG A 1 221 ? 25.979 -13.251 -27.880 1.00 46.03 221 ARG A N 1
ATOM 1644 C CA . ARG A 1 221 ? 24.661 -12.796 -27.423 1.00 46.03 221 ARG A CA 1
ATOM 1645 C C . ARG A 1 221 ? 24.799 -12.272 -25.988 1.00 46.03 221 ARG A C 1
ATOM 1647 O O . ARG A 1 221 ? 25.577 -12.833 -25.228 1.00 46.03 221 ARG A O 1
ATOM 1654 N N . HIS A 1 222 ? 23.998 -11.262 -25.644 1.00 37.94 222 HIS A N 1
ATOM 1655 C CA . HIS A 1 222 ? 23.990 -10.505 -24.379 1.00 37.94 222 HIS A CA 1
ATOM 1656 C C . HIS A 1 222 ? 25.118 -9.472 -24.258 1.00 37.94 222 HIS A C 1
ATOM 1658 O O . HIS A 1 222 ? 26.201 -9.824 -23.814 1.00 37.94 222 HIS A O 1
ATOM 1664 N N . THR A 1 223 ? 24.857 -8.212 -24.652 1.00 34.66 223 THR A N 1
ATOM 1665 C CA . THR A 1 223 ? 25.466 -6.951 -24.124 1.00 34.66 223 THR A CA 1
ATOM 1666 C C . THR A 1 223 ? 25.214 -5.751 -25.061 1.00 34.66 223 THR A C 1
ATOM 1668 O O . THR A 1 223 ? 26.142 -5.116 -25.544 1.00 34.66 223 THR A O 1
ATOM 1671 N N . ALA A 1 224 ? 23.953 -5.399 -25.345 1.00 27.83 224 ALA A N 1
ATOM 1672 C CA . ALA A 1 224 ? 23.661 -4.203 -26.161 1.00 27.83 224 ALA A CA 1
ATOM 1673 C C . ALA A 1 224 ? 22.471 -3.345 -25.687 1.00 27.83 224 ALA A C 1
ATOM 1675 O O . ALA A 1 224 ? 22.040 -2.458 -26.413 1.00 27.83 224 ALA A O 1
ATOM 1676 N N . ALA A 1 225 ? 21.953 -3.557 -24.472 1.00 30.14 225 ALA A N 1
ATOM 1677 C CA . ALA A 1 225 ? 20.802 -2.815 -23.940 1.00 30.14 225 ALA A CA 1
ATOM 1678 C C . ALA A 1 225 ? 21.158 -1.983 -22.693 1.00 30.14 225 ALA A C 1
ATOM 1680 O O . ALA A 1 225 ? 20.469 -2.050 -21.682 1.00 30.14 225 ALA A O 1
ATOM 1681 N N . MET A 1 226 ? 22.262 -1.226 -22.726 1.00 32.44 226 MET A N 1
ATOM 1682 C CA . MET A 1 226 ? 22.604 -0.348 -21.593 1.00 32.44 226 MET A CA 1
ATOM 1683 C C . MET A 1 226 ? 23.148 1.043 -21.956 1.00 32.44 226 MET A C 1
ATOM 1685 O O . MET A 1 226 ? 23.679 1.720 -21.086 1.00 32.44 226 MET A O 1
ATOM 1689 N N . TRP A 1 227 ? 23.005 1.509 -23.202 1.00 32.44 227 TRP A N 1
ATOM 1690 C CA . TRP A 1 227 ? 23.525 2.825 -23.605 1.00 32.44 227 TRP A CA 1
ATOM 1691 C C . TRP A 1 227 ? 22.613 3.539 -24.608 1.00 32.44 227 TRP A C 1
ATOM 1693 O O . TRP A 1 227 ? 22.895 3.551 -25.800 1.00 32.44 227 TRP A O 1
ATOM 1703 N N . VAL A 1 228 ? 21.536 4.169 -24.125 1.00 28.39 228 VAL A N 1
ATOM 1704 C CA . VAL A 1 228 ? 20.866 5.278 -24.835 1.00 28.39 228 VAL A CA 1
ATOM 1705 C C . VAL A 1 228 ? 20.399 6.317 -23.813 1.00 28.39 228 VAL A C 1
ATOM 1707 O O . VAL A 1 228 ? 19.242 6.334 -23.413 1.00 28.39 228 VAL A O 1
ATOM 1710 N N . ALA A 1 229 ? 21.319 7.173 -23.369 1.00 30.45 229 ALA A N 1
ATOM 1711 C CA . ALA A 1 229 ? 21.006 8.467 -22.753 1.00 30.45 229 ALA A CA 1
ATOM 1712 C C . ALA A 1 229 ? 22.252 9.372 -22.737 1.00 30.45 229 ALA A C 1
ATOM 1714 O O . ALA A 1 229 ? 22.678 9.836 -21.688 1.00 30.45 229 ALA A O 1
ATOM 1715 N N . ALA A 1 230 ? 22.893 9.586 -23.889 1.00 32.69 230 ALA A N 1
ATOM 1716 C CA . ALA A 1 230 ? 23.962 10.583 -24.008 1.00 32.69 230 ALA A CA 1
ATOM 1717 C C . ALA A 1 230 ? 24.183 10.993 -25.469 1.00 32.69 230 ALA A C 1
ATOM 1719 O O . ALA A 1 230 ? 25.218 10.689 -26.052 1.00 32.69 230 ALA A O 1
ATOM 1720 N N . THR A 1 231 ? 23.195 11.632 -26.100 1.00 32.03 231 THR A N 1
ATOM 1721 C CA . THR A 1 231 ? 23.404 12.537 -27.252 1.00 32.03 231 THR A CA 1
ATOM 1722 C C . THR A 1 231 ? 22.077 13.181 -27.644 1.00 32.03 231 THR A C 1
ATOM 1724 O O . THR A 1 231 ? 21.350 12.612 -28.438 1.00 32.03 231 THR A O 1
ATOM 1727 N N . THR A 1 232 ? 21.765 14.352 -27.077 1.00 31.09 232 THR A N 1
ATOM 1728 C CA . THR A 1 232 ? 21.032 15.458 -27.739 1.00 31.09 232 THR A CA 1
ATOM 1729 C C . THR A 1 232 ? 20.815 16.607 -26.750 1.00 31.09 232 THR A C 1
ATOM 1731 O O . THR A 1 232 ? 19.701 16.827 -26.294 1.00 31.09 232 THR A O 1
ATOM 1734 N N . VAL A 1 233 ? 21.866 17.368 -26.434 1.00 31.39 233 VAL A N 1
ATOM 1735 C CA . VAL A 1 233 ? 21.731 18.815 -26.184 1.00 31.39 233 VAL A CA 1
ATOM 1736 C C . VAL A 1 233 ? 22.976 19.496 -26.749 1.00 31.39 233 VAL A C 1
ATOM 1738 O O . VAL A 1 233 ? 23.932 19.794 -26.045 1.00 31.39 233 VAL A O 1
ATOM 1741 N N . ALA A 1 234 ? 22.983 19.694 -28.062 1.00 30.38 234 ALA A N 1
ATOM 1742 C CA . ALA A 1 234 ? 23.763 20.741 -28.702 1.00 30.38 234 ALA A CA 1
ATOM 1743 C C . ALA A 1 234 ? 23.037 21.130 -29.993 1.00 30.38 234 ALA A C 1
ATOM 1745 O O . ALA A 1 234 ? 22.714 20.265 -30.802 1.00 30.38 234 ALA A O 1
ATOM 1746 N N . PHE A 1 235 ? 22.817 22.435 -30.149 1.00 28.02 235 PHE A N 1
ATOM 1747 C CA . PHE A 1 235 ? 22.209 23.139 -31.283 1.00 28.02 235 PHE A CA 1
ATOM 1748 C C . PHE A 1 235 ? 20.678 23.182 -31.362 1.00 28.02 235 PHE A C 1
ATOM 1750 O O . PHE A 1 235 ? 20.037 22.413 -32.068 1.00 28.02 235 PHE A O 1
ATOM 1757 N N . ALA A 1 236 ? 20.123 24.237 -30.764 1.00 29.22 236 ALA A N 1
ATOM 1758 C CA . ALA A 1 236 ? 19.095 25.043 -31.415 1.00 29.22 236 ALA A CA 1
ATOM 1759 C C . ALA A 1 236 ? 19.205 26.498 -30.926 1.00 29.22 236 ALA A C 1
ATOM 1761 O O . ALA A 1 236 ? 18.592 26.888 -29.939 1.00 29.22 236 ALA A O 1
ATOM 1762 N N . GLY A 1 237 ? 20.022 27.297 -31.614 1.00 29.05 237 GLY A N 1
ATOM 1763 C CA . GLY A 1 237 ? 19.810 28.742 -31.694 1.00 29.05 237 GLY A CA 1
ATOM 1764 C C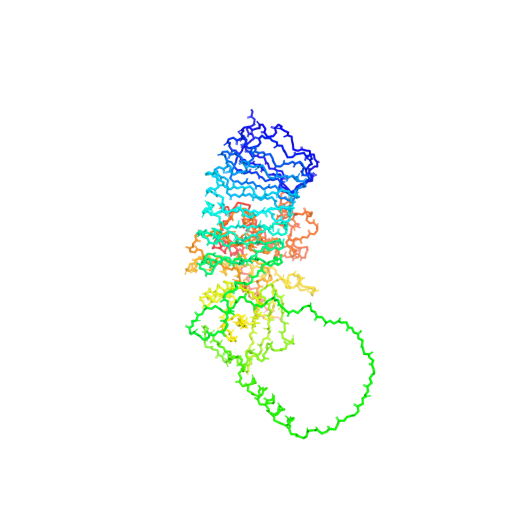 . GLY A 1 237 ? 19.009 29.033 -32.971 1.00 29.05 237 GLY A C 1
ATOM 1765 O O . GLY A 1 237 ? 19.357 28.472 -34.013 1.00 29.05 237 GLY A O 1
ATOM 1766 N N . PRO A 1 238 ? 17.937 29.843 -32.936 1.00 37.50 238 PRO A N 1
ATOM 1767 C CA . PRO A 1 238 ? 17.180 30.201 -34.128 1.00 37.50 238 PRO A CA 1
ATOM 1768 C C . PRO A 1 238 ? 17.792 31.431 -34.811 1.00 37.50 238 PRO A C 1
ATOM 1770 O O . PRO A 1 238 ? 18.123 32.417 -34.157 1.00 37.50 238 PRO A O 1
ATOM 1773 N N . GLY A 1 239 ? 17.899 31.400 -36.139 1.00 29.72 239 GLY A N 1
ATOM 1774 C CA . GLY A 1 239 ? 18.333 32.565 -36.908 1.00 29.72 239 GLY A CA 1
ATOM 1775 C C . GLY A 1 239 ? 18.423 32.296 -38.403 1.00 29.72 239 GLY A C 1
ATOM 1776 O O . GLY A 1 239 ? 19.495 32.029 -38.932 1.00 29.72 239 GLY A O 1
ATOM 1777 N N . TRP A 1 240 ? 17.285 32.364 -39.092 1.00 30.17 240 TRP A N 1
ATOM 1778 C CA . TRP A 1 240 ? 17.244 32.560 -40.539 1.00 30.17 240 TRP A CA 1
ATOM 1779 C C . TRP A 1 240 ? 17.808 33.937 -40.898 1.00 30.17 240 TRP A C 1
ATOM 1781 O O . TRP A 1 240 ? 17.352 34.919 -40.327 1.00 30.17 240 TRP A O 1
ATOM 1791 N N . TRP A 1 241 ? 18.673 34.013 -41.916 1.00 26.47 241 TRP A N 1
ATOM 1792 C CA . TRP A 1 241 ? 18.595 35.041 -42.961 1.00 26.47 241 TRP A CA 1
ATOM 1793 C C . TRP A 1 241 ? 19.348 34.637 -44.240 1.00 26.47 241 TRP A C 1
ATOM 1795 O O . TRP A 1 241 ? 20.418 34.039 -44.216 1.00 26.47 241 TRP A O 1
ATOM 1805 N N . CYS A 1 242 ? 18.674 34.954 -45.346 1.00 28.03 242 CYS A N 1
ATOM 1806 C CA . CYS A 1 242 ? 19.015 34.982 -46.766 1.00 28.03 242 CYS A CA 1
ATOM 1807 C C . CYS A 1 242 ? 20.470 34.736 -47.209 1.00 28.03 242 CYS A C 1
ATOM 1809 O O . CYS A 1 242 ? 21.377 35.457 -46.808 1.00 28.03 242 CYS A O 1
ATOM 1811 N N . SER A 1 243 ? 20.643 33.892 -48.238 1.00 28.98 243 SER A N 1
ATOM 1812 C CA . SER A 1 243 ? 20.965 34.319 -49.623 1.00 28.98 243 SER A CA 1
ATOM 1813 C C . SER A 1 243 ? 21.198 33.108 -50.541 1.00 28.98 243 SER A C 1
ATOM 1815 O O . SER A 1 243 ? 21.931 32.185 -50.200 1.00 28.98 243 SER A O 1
ATOM 1817 N N . ARG A 1 244 ? 20.590 33.115 -51.737 1.00 32.97 244 ARG A N 1
ATOM 1818 C CA . ARG A 1 244 ? 20.970 32.232 -52.861 1.00 32.97 244 ARG A CA 1
ATOM 1819 C C . ARG A 1 244 ? 22.328 32.682 -53.427 1.00 32.97 244 ARG A C 1
ATOM 1821 O O . ARG A 1 244 ? 22.584 33.883 -53.453 1.00 32.97 244 ARG A O 1
ATOM 1828 N N . PRO A 1 245 ? 23.120 31.768 -54.012 1.00 33.88 245 PRO A N 1
ATOM 1829 C CA . PRO A 1 245 ? 23.106 31.711 -55.476 1.00 33.88 245 PRO A CA 1
ATOM 1830 C C . PRO A 1 245 ? 23.079 30.292 -56.068 1.00 33.88 245 PRO A C 1
ATOM 1832 O O . PRO A 1 245 ? 23.302 29.280 -55.411 1.00 33.88 245 PRO A O 1
ATOM 1835 N N . ARG A 1 246 ? 22.724 30.269 -57.357 1.00 33.03 246 ARG A N 1
ATOM 1836 C CA . ARG A 1 246 ? 22.659 29.126 -58.276 1.00 33.03 246 ARG A CA 1
ATOM 1837 C C . ARG A 1 246 ? 24.052 28.560 -58.578 1.00 33.03 246 ARG A C 1
ATOM 1839 O O . ARG A 1 246 ? 24.971 29.353 -58.720 1.00 33.03 246 ARG A O 1
ATOM 1846 N N . LEU A 1 247 ? 24.128 27.247 -58.821 1.00 29.69 247 LEU A N 1
ATOM 1847 C CA . LEU A 1 247 ? 24.897 26.533 -59.869 1.00 29.69 247 LEU A CA 1
ATOM 1848 C C . LEU A 1 247 ? 24.539 25.034 -59.715 1.00 29.69 247 LEU A C 1
ATOM 1850 O O . LEU A 1 247 ? 24.675 24.472 -58.639 1.00 29.69 247 LEU A O 1
ATOM 1854 N N . ALA A 1 248 ? 23.711 24.479 -60.602 1.00 31.28 248 ALA A N 1
ATOM 1855 C CA . ALA A 1 248 ? 24.083 23.783 -61.838 1.00 31.28 248 ALA A CA 1
ATOM 1856 C C . ALA A 1 248 ? 24.567 22.335 -61.613 1.00 31.28 248 ALA A C 1
ATOM 1858 O O . ALA A 1 248 ? 25.624 22.101 -61.048 1.00 31.28 248 ALA A O 1
ATOM 1859 N N . GLY A 1 249 ? 23.783 21.392 -62.150 1.00 33.25 249 GLY A N 1
ATOM 1860 C CA . GLY A 1 249 ? 24.255 20.089 -62.620 1.00 33.25 249 GLY A CA 1
ATOM 1861 C C . GLY A 1 249 ? 24.484 19.008 -61.566 1.00 33.25 249 GLY A C 1
ATOM 1862 O O . GLY A 1 249 ? 25.560 18.929 -60.997 1.00 33.25 249 GLY A O 1
ATOM 1863 N N . CYS A 1 250 ? 23.509 18.110 -61.398 1.00 29.14 250 CYS A N 1
ATOM 1864 C CA . CYS A 1 250 ? 23.732 16.656 -61.407 1.00 29.14 250 CYS A CA 1
ATOM 1865 C C . CYS A 1 250 ? 22.377 15.935 -61.397 1.00 29.14 250 CYS A C 1
ATOM 1867 O O . CYS A 1 250 ? 21.698 15.802 -60.379 1.00 29.14 250 CYS A O 1
ATOM 1869 N N . SER A 1 251 ? 21.978 15.495 -62.585 1.00 38.41 251 SER A N 1
ATOM 1870 C CA . SER A 1 251 ? 20.954 14.486 -62.822 1.00 38.41 251 SER A CA 1
ATOM 1871 C C . SER A 1 251 ? 21.370 13.140 -62.222 1.00 38.41 251 SER A C 1
ATOM 1873 O O . SER A 1 251 ? 22.492 12.696 -62.444 1.00 38.41 251 SER A O 1
ATOM 1875 N N . GLY A 1 252 ? 20.434 12.457 -61.557 1.00 39.59 252 GLY A N 1
ATOM 1876 C CA . GLY A 1 252 ? 20.533 11.018 -61.278 1.00 39.59 252 GLY A CA 1
ATOM 1877 C C . GLY A 1 252 ? 20.805 10.650 -59.818 1.00 39.59 252 GLY A C 1
ATOM 1878 O O . GLY A 1 252 ? 21.886 10.188 -59.482 1.00 39.59 252 GLY A O 1
ATOM 1879 N N . GLY A 1 253 ? 19.804 10.782 -58.941 1.00 36.88 253 GLY A N 1
ATOM 1880 C CA . GLY A 1 253 ? 19.909 10.226 -57.581 1.00 36.88 253 GLY A CA 1
ATOM 1881 C C . GLY A 1 253 ? 18.638 10.272 -56.729 1.00 36.88 253 GLY A C 1
ATOM 1882 O O . GLY A 1 253 ? 18.494 9.500 -55.780 1.00 36.88 253 GLY A O 1
ATOM 1883 N N . THR A 1 254 ? 17.673 11.127 -57.066 1.00 39.06 254 THR A N 1
ATOM 1884 C CA . THR A 1 254 ? 16.494 11.380 -56.220 1.00 39.06 254 THR A CA 1
ATOM 1885 C C . THR A 1 254 ? 15.350 10.380 -56.398 1.00 39.06 254 THR A C 1
ATOM 1887 O O . THR A 1 254 ? 14.624 10.134 -55.441 1.00 39.06 254 THR A O 1
ATOM 1890 N N . THR A 1 255 ? 15.215 9.701 -57.539 1.00 40.44 255 THR A N 1
ATOM 1891 C CA . THR A 1 255 ? 14.147 8.698 -57.736 1.00 40.44 255 THR A CA 1
ATOM 1892 C C . THR A 1 255 ? 14.435 7.368 -57.036 1.00 40.44 255 THR A C 1
ATOM 1894 O O . THR A 1 255 ? 13.512 6.738 -56.525 1.00 40.44 255 THR A O 1
ATOM 1897 N N . ALA A 1 256 ? 15.705 6.962 -56.923 1.00 40.38 256 ALA A N 1
ATOM 1898 C CA . ALA A 1 256 ? 16.100 5.734 -56.224 1.00 40.38 256 ALA A CA 1
ATOM 1899 C C . ALA A 1 256 ? 16.019 5.871 -54.695 1.00 40.38 256 ALA A C 1
ATOM 1901 O O . ALA A 1 256 ? 15.619 4.929 -54.014 1.00 40.38 256 ALA A O 1
ATOM 1902 N N . ARG A 1 257 ? 16.346 7.052 -54.148 1.00 39.06 257 ARG A N 1
ATOM 1903 C CA . ARG A 1 257 ? 16.227 7.338 -52.709 1.00 39.06 257 ARG A CA 1
ATOM 1904 C C . ARG A 1 257 ? 14.773 7.450 -52.263 1.00 39.06 257 ARG A C 1
ATOM 1906 O O . ARG A 1 257 ? 14.437 6.887 -51.231 1.00 39.06 257 ARG A O 1
ATOM 1913 N N . VAL A 1 258 ? 13.909 8.082 -53.062 1.00 41.97 258 VAL A N 1
ATOM 1914 C CA . VAL A 1 258 ? 12.466 8.151 -52.774 1.00 41.97 258 VAL A CA 1
ATOM 1915 C C . VAL A 1 258 ? 11.813 6.777 -52.932 1.00 41.97 258 VAL A C 1
ATOM 1917 O O . VAL A 1 258 ? 11.072 6.376 -52.046 1.00 41.97 258 VAL A O 1
ATOM 1920 N N . ARG A 1 259 ? 12.157 5.979 -53.957 1.00 39.78 259 ARG A N 1
ATOM 1921 C CA . ARG A 1 259 ? 11.691 4.579 -54.050 1.00 39.78 259 ARG A CA 1
ATOM 1922 C C . ARG A 1 259 ? 12.194 3.703 -52.908 1.00 39.78 259 ARG A C 1
ATOM 1924 O O . ARG A 1 259 ? 11.436 2.864 -52.449 1.00 39.78 259 ARG A O 1
ATOM 1931 N N . ARG A 1 260 ? 13.429 3.888 -52.429 1.00 45.94 260 ARG A N 1
ATOM 1932 C CA . ARG A 1 260 ? 13.949 3.171 -51.252 1.00 45.94 260 ARG A CA 1
ATOM 1933 C C . ARG A 1 260 ? 13.308 3.635 -49.954 1.00 45.94 260 ARG A C 1
ATOM 1935 O O . ARG A 1 260 ? 13.092 2.796 -49.103 1.00 45.94 260 ARG A O 1
ATOM 1942 N N . LEU A 1 261 ? 12.977 4.916 -49.805 1.00 42.47 261 LEU A N 1
ATOM 1943 C CA . LEU A 1 261 ? 12.249 5.431 -48.642 1.00 42.47 261 LEU A CA 1
ATOM 1944 C C . LEU A 1 261 ? 10.786 4.990 -48.651 1.00 42.47 261 LEU A C 1
ATOM 1946 O O . LEU A 1 261 ? 10.277 4.617 -47.608 1.00 42.47 261 LEU A O 1
ATOM 1950 N N . VAL A 1 262 ? 10.136 4.943 -49.816 1.00 41.50 262 VAL A N 1
ATOM 1951 C CA . VAL A 1 262 ? 8.774 4.411 -49.974 1.00 41.50 262 VAL A CA 1
ATOM 1952 C C . VAL A 1 262 ? 8.760 2.887 -49.830 1.00 41.50 262 VAL A C 1
ATOM 1954 O O . VAL A 1 262 ? 7.863 2.360 -49.191 1.00 41.50 262 VAL A O 1
ATOM 1957 N N . ALA A 1 263 ? 9.769 2.165 -50.329 1.00 42.00 263 ALA A N 1
ATOM 1958 C CA . ALA A 1 263 ? 9.905 0.720 -50.125 1.00 42.00 263 ALA A CA 1
ATOM 1959 C C . ALA A 1 263 ? 10.327 0.367 -48.692 1.00 42.00 263 ALA A C 1
ATOM 1961 O O . ALA A 1 263 ? 9.857 -0.629 -48.169 1.00 42.00 263 ALA A O 1
ATOM 1962 N N . ALA A 1 264 ? 11.156 1.182 -48.032 1.00 41.84 264 ALA A N 1
ATOM 1963 C CA . ALA A 1 264 ? 11.506 1.026 -46.621 1.00 41.84 264 ALA A CA 1
ATOM 1964 C C . ALA A 1 264 ? 10.344 1.425 -45.706 1.00 41.84 264 ALA A C 1
ATOM 1966 O O . ALA A 1 264 ? 10.143 0.766 -44.699 1.00 41.84 264 ALA A O 1
ATOM 1967 N N . ALA A 1 265 ? 9.541 2.430 -46.068 1.00 35.88 265 ALA A N 1
ATOM 1968 C CA . ALA A 1 265 ? 8.289 2.748 -45.385 1.00 35.88 265 ALA A CA 1
ATOM 1969 C C . ALA A 1 265 ? 7.248 1.642 -45.607 1.00 35.88 265 ALA A C 1
ATOM 1971 O O . ALA A 1 265 ? 6.596 1.228 -44.660 1.00 35.88 265 ALA A O 1
ATOM 1972 N N . SER A 1 266 ? 7.152 1.085 -46.818 1.00 32.53 266 SER A N 1
ATOM 1973 C CA . SER A 1 266 ? 6.260 -0.036 -47.136 1.00 32.53 266 SER A CA 1
ATOM 1974 C C . SER A 1 266 ? 6.732 -1.367 -46.530 1.00 32.53 266 SER A C 1
ATOM 1976 O O . SER A 1 266 ? 5.892 -2.205 -46.229 1.00 32.53 266 SER A O 1
ATOM 1978 N N . ALA A 1 267 ? 8.039 -1.558 -46.315 1.00 37.09 267 ALA A N 1
ATOM 1979 C CA . ALA A 1 267 ? 8.616 -2.711 -45.617 1.00 37.09 267 ALA A CA 1
ATOM 1980 C C . ALA A 1 267 ? 8.558 -2.547 -44.087 1.00 37.09 267 ALA A C 1
ATOM 1982 O O . ALA A 1 267 ? 8.301 -3.513 -43.377 1.00 37.09 267 ALA A O 1
ATOM 1983 N N . ALA A 1 268 ? 8.705 -1.323 -43.567 1.00 37.03 268 ALA A N 1
ATOM 1984 C CA . ALA A 1 268 ? 8.439 -1.002 -42.164 1.00 37.03 268 ALA A CA 1
ATOM 1985 C C . ALA A 1 268 ? 6.945 -1.153 -41.827 1.00 37.03 268 ALA A C 1
ATOM 1987 O O . ALA A 1 268 ? 6.604 -1.572 -40.727 1.00 37.03 268 ALA A O 1
ATOM 1988 N N . MET A 1 269 ? 6.056 -0.904 -42.796 1.00 33.62 269 MET A N 1
ATOM 1989 C CA . MET A 1 269 ? 4.610 -1.117 -42.669 1.00 33.62 269 MET A CA 1
ATOM 1990 C C . MET A 1 269 ? 4.186 -2.590 -42.851 1.00 33.62 269 MET A C 1
ATOM 1992 O O . MET A 1 269 ? 3.037 -2.926 -42.590 1.00 33.62 269 MET A O 1
ATOM 1996 N N . GLN A 1 270 ? 5.104 -3.485 -43.247 1.00 36.91 270 GLN A N 1
ATOM 1997 C CA . GLN A 1 270 ? 4.881 -4.941 -43.326 1.00 36.91 270 GLN A CA 1
ATOM 1998 C C . GLN A 1 270 ? 5.298 -5.702 -42.056 1.00 36.91 270 GLN A C 1
ATOM 2000 O O . GLN A 1 270 ? 5.024 -6.895 -41.935 1.00 36.91 270 GLN A O 1
ATOM 2005 N N . HIS A 1 271 ? 5.896 -5.018 -41.080 1.00 44.91 271 HIS A N 1
ATOM 2006 C CA . HIS A 1 271 ? 6.171 -5.563 -39.752 1.00 44.91 271 HIS A CA 1
ATOM 2007 C C . HIS A 1 271 ? 5.432 -4.754 -38.684 1.00 44.91 271 HIS A C 1
ATOM 2009 O O . HIS A 1 271 ? 6.034 -4.205 -37.763 1.00 44.91 271 HIS A O 1
ATOM 2015 N N . ALA A 1 272 ? 4.101 -4.689 -38.806 1.00 43.72 272 ALA A N 1
ATOM 2016 C CA . ALA A 1 272 ? 3.260 -4.351 -37.666 1.00 43.72 272 ALA A CA 1
ATOM 2017 C C . ALA A 1 272 ? 3.551 -5.359 -36.536 1.00 43.72 272 ALA A C 1
ATOM 2019 O O . ALA A 1 272 ? 3.712 -6.554 -36.816 1.00 43.72 272 ALA A O 1
ATOM 2020 N N . PRO A 1 273 ? 3.666 -4.917 -35.274 1.00 53.75 273 PRO A N 1
ATOM 2021 C CA . PRO A 1 273 ? 3.906 -5.835 -34.176 1.00 53.75 273 PRO A CA 1
ATOM 2022 C C . PRO A 1 273 ? 2.749 -6.832 -34.112 1.00 53.75 273 PRO A C 1
ATOM 2024 O O . PRO A 1 273 ? 1.601 -6.462 -33.880 1.00 53.75 273 PRO A O 1
ATOM 2027 N N . THR A 1 274 ? 3.047 -8.107 -34.357 1.00 67.69 274 THR A N 1
ATOM 2028 C CA . THR A 1 274 ? 2.032 -9.160 -34.349 1.00 67.69 274 THR A CA 1
ATOM 2029 C C . THR A 1 274 ? 1.486 -9.293 -32.934 1.00 67.69 274 THR A C 1
ATOM 2031 O O . THR A 1 274 ? 2.216 -9.720 -32.031 1.00 67.69 274 THR A O 1
ATOM 2034 N N . TRP A 1 275 ? 0.224 -8.918 -32.738 1.00 75.88 275 TRP A N 1
ATOM 2035 C CA . TRP A 1 275 ? -0.475 -9.147 -31.485 1.00 75.88 275 TRP A CA 1
ATOM 2036 C C . TRP A 1 275 ? -0.612 -10.652 -31.238 1.00 75.88 275 TRP A C 1
ATOM 2038 O O . TRP A 1 275 ? -1.017 -11.412 -32.114 1.00 75.88 275 TRP A O 1
ATOM 2048 N N . ARG A 1 276 ? -0.264 -11.092 -30.031 1.00 77.38 276 ARG A N 1
ATOM 2049 C CA . ARG A 1 276 ? -0.490 -12.451 -29.535 1.00 77.38 276 ARG A CA 1
ATOM 2050 C C . ARG A 1 276 ? -1.533 -12.394 -28.438 1.00 77.38 276 ARG A C 1
ATOM 2052 O O . ARG A 1 276 ? -1.398 -11.573 -27.538 1.00 77.38 276 ARG A O 1
ATOM 2059 N N . MET A 1 277 ? -2.530 -13.271 -28.494 1.00 82.19 277 MET A N 1
ATOM 2060 C CA . MET A 1 277 ? -3.560 -13.389 -27.464 1.00 82.19 277 MET A CA 1
ATOM 2061 C C . MET A 1 277 ? -3.480 -14.733 -26.764 1.00 82.19 277 MET A C 1
ATOM 2063 O O . MET A 1 277 ? -3.383 -15.776 -27.409 1.00 82.19 277 MET A O 1
ATOM 2067 N N . THR A 1 278 ? -3.595 -14.686 -25.444 1.00 82.38 278 THR A N 1
ATOM 2068 C CA . THR A 1 278 ? -3.835 -15.854 -24.603 1.00 82.38 278 THR A CA 1
ATOM 2069 C C . THR A 1 278 ? -5.223 -15.702 -24.001 1.00 82.38 278 THR A C 1
ATOM 2071 O O . THR A 1 278 ? -5.478 -14.754 -23.259 1.00 82.38 278 THR A O 1
ATOM 2074 N N . ALA A 1 279 ? -6.131 -16.615 -24.335 1.00 81.75 279 ALA A N 1
ATOM 2075 C CA . ALA A 1 279 ? -7.504 -16.599 -23.845 1.00 81.75 279 ALA A CA 1
ATOM 2076 C C . ALA A 1 279 ? -7.719 -17.688 -22.786 1.00 81.75 279 ALA A C 1
ATOM 2078 O O . ALA A 1 279 ? -7.259 -18.817 -22.949 1.00 81.75 279 ALA A O 1
ATOM 2079 N N . PHE A 1 280 ? -8.466 -17.369 -21.728 1.00 80.31 280 PHE A N 1
ATOM 2080 C CA . PHE A 1 280 ? -8.834 -18.321 -20.665 1.00 80.31 280 PHE A CA 1
ATOM 2081 C C . PHE A 1 280 ? -10.172 -19.026 -20.935 1.00 80.31 280 PHE A C 1
ATOM 2083 O O . PHE A 1 280 ? -10.650 -19.851 -20.149 1.00 80.31 280 PHE A O 1
ATOM 2090 N N . GLN A 1 281 ? -10.801 -18.679 -22.056 1.00 78.12 281 GLN A N 1
ATOM 2091 C CA . GLN A 1 281 ? -12.028 -19.264 -22.569 1.00 78.12 281 GLN A CA 1
ATOM 2092 C C . GLN A 1 281 ? -12.094 -19.090 -24.089 1.00 78.12 281 GLN A C 1
ATOM 2094 O O . GLN A 1 281 ? -11.295 -18.367 -24.682 1.00 78.12 281 GLN A O 1
ATOM 2099 N N . LYS A 1 282 ? -13.071 -19.730 -24.733 1.00 80.94 282 LYS A N 1
ATOM 2100 C CA . LYS A 1 282 ? -13.331 -19.514 -26.157 1.00 80.94 282 LYS A CA 1
ATOM 2101 C C . LYS A 1 282 ? -13.863 -18.092 -26.370 1.00 80.94 282 LYS A C 1
ATOM 2103 O O . LYS A 1 282 ? -14.892 -17.745 -25.797 1.00 80.94 282 LYS A O 1
ATOM 2108 N N . LEU A 1 283 ? -13.171 -17.301 -27.189 1.00 86.56 283 LEU A N 1
ATOM 2109 C CA . LEU A 1 283 ? -13.561 -15.934 -27.546 1.00 86.56 283 LEU A CA 1
ATOM 2110 C C . LEU A 1 283 ? -14.151 -15.894 -28.958 1.00 86.56 283 LEU A C 1
ATOM 2112 O O . LEU A 1 283 ? -13.787 -16.702 -29.814 1.00 86.56 283 LEU A O 1
ATOM 2116 N N . SER A 1 284 ? -15.080 -14.964 -29.179 1.00 86.19 284 SER A N 1
ATOM 2117 C CA . SER A 1 284 ? -15.783 -14.769 -30.455 1.00 86.19 284 SER A CA 1
ATOM 2118 C C . SER A 1 284 ? -15.088 -13.766 -31.391 1.00 86.19 284 SER A C 1
ATOM 2120 O O . SER A 1 284 ? -15.606 -13.461 -32.462 1.00 86.19 284 SER A O 1
ATOM 2122 N N . PHE A 1 285 ? -13.921 -13.261 -30.986 1.00 86.69 285 PHE A N 1
ATOM 2123 C CA . PHE A 1 285 ? -13.201 -12.151 -31.605 1.00 86.69 285 PHE A CA 1
ATOM 2124 C C . PHE A 1 285 ? -11.684 -12.401 -31.617 1.00 86.69 285 PHE A C 1
ATOM 2126 O O . PHE A 1 285 ? -11.172 -13.281 -30.919 1.00 86.69 285 PHE A O 1
ATOM 2133 N N . THR A 1 286 ? -10.967 -11.626 -32.426 1.00 86.31 286 THR A N 1
ATOM 2134 C CA . THR A 1 286 ? -9.521 -11.730 -32.665 1.00 86.31 286 THR A CA 1
ATOM 2135 C C . THR A 1 286 ? -8.733 -10.605 -31.988 1.00 86.31 286 THR A C 1
ATOM 2137 O O . THR A 1 286 ? -9.291 -9.610 -31.527 1.00 86.31 286 THR A O 1
ATOM 2140 N N . THR A 1 287 ? -7.404 -10.730 -31.956 1.00 83.25 287 THR A N 1
ATOM 2141 C CA . THR A 1 287 ? -6.502 -9.659 -31.498 1.00 83.25 287 THR A CA 1
ATOM 2142 C C . THR A 1 287 ? -6.654 -8.370 -32.289 1.00 83.25 287 THR A C 1
ATOM 2144 O O . THR A 1 287 ? -6.563 -7.291 -31.710 1.00 83.25 287 THR A O 1
ATOM 2147 N N . ASP A 1 288 ? -6.892 -8.481 -33.595 1.00 82.88 288 ASP A N 1
ATOM 2148 C CA . ASP A 1 288 ? -7.012 -7.328 -34.485 1.00 82.88 288 ASP A CA 1
ATOM 2149 C C . ASP A 1 288 ? -8.342 -6.599 -34.265 1.00 82.88 288 ASP A C 1
ATOM 2151 O O . ASP A 1 288 ? -8.420 -5.380 -34.413 1.00 82.88 288 ASP A O 1
ATOM 2155 N N . ASP A 1 289 ? -9.391 -7.318 -33.853 1.00 86.12 289 ASP A N 1
ATOM 2156 C CA . ASP A 1 289 ? -10.650 -6.709 -33.412 1.00 86.12 289 ASP A CA 1
ATOM 2157 C C . ASP A 1 289 ? -10.435 -5.863 -32.153 1.00 86.12 289 ASP A C 1
ATOM 2159 O O . ASP A 1 289 ? -10.877 -4.718 -32.096 1.00 86.12 289 ASP A O 1
ATOM 2163 N N . VAL A 1 290 ? -9.693 -6.396 -31.177 1.00 86.56 290 VAL A N 1
ATOM 2164 C CA . VAL A 1 290 ? -9.366 -5.692 -29.930 1.00 86.56 290 VAL A CA 1
ATOM 2165 C C . VAL A 1 290 ? -8.472 -4.478 -30.192 1.00 86.56 290 VAL A C 1
ATOM 2167 O O . VAL A 1 290 ? -8.755 -3.398 -29.680 1.00 86.56 290 VAL A O 1
ATOM 2170 N N . ALA A 1 291 ? -7.406 -4.628 -30.985 1.00 83.12 291 ALA A N 1
ATOM 2171 C CA . ALA A 1 291 ? -6.445 -3.555 -31.246 1.00 83.12 291 ALA A CA 1
ATOM 2172 C C . ALA A 1 291 ? -7.110 -2.332 -31.897 1.00 83.12 291 ALA A C 1
ATOM 2174 O O . ALA A 1 291 ? -6.900 -1.208 -31.438 1.00 83.12 291 ALA A O 1
ATOM 2175 N N . ARG A 1 292 ? -7.999 -2.554 -32.877 1.00 83.00 292 ARG A N 1
ATOM 2176 C CA . ARG A 1 292 ? -8.758 -1.484 -33.549 1.00 83.00 292 ARG A CA 1
ATOM 2177 C C . ARG A 1 292 ? -9.613 -0.655 -32.590 1.00 83.00 292 ARG A C 1
ATOM 2179 O O . ARG A 1 292 ? -9.791 0.538 -32.813 1.00 83.00 292 ARG A O 1
ATOM 2186 N N . CYS A 1 293 ? -10.122 -1.251 -31.512 1.00 79.00 293 CYS A N 1
ATOM 2187 C CA . CYS A 1 293 ? -10.923 -0.536 -30.514 1.00 79.00 293 CYS A CA 1
ATOM 2188 C C . CYS A 1 293 ? -10.094 0.360 -29.576 1.00 79.00 293 CYS A C 1
ATOM 2190 O O . CYS A 1 293 ? -10.668 1.194 -28.880 1.00 79.00 293 CYS A O 1
ATOM 2192 N N . VAL A 1 294 ? -8.769 0.190 -29.527 1.00 76.31 294 VAL A N 1
ATOM 2193 C CA . VAL A 1 294 ? -7.873 0.845 -28.551 1.00 76.31 294 VAL A CA 1
ATOM 2194 C C . VAL A 1 294 ? -6.993 1.929 -29.206 1.00 76.31 294 VAL A C 1
ATOM 2196 O O . VAL A 1 294 ? -6.252 2.639 -28.525 1.00 76.31 294 VAL A O 1
ATOM 2199 N N . GLU A 1 295 ? -7.079 2.095 -30.529 1.00 70.69 295 GLU A N 1
ATOM 2200 C CA . GLU A 1 295 ? -6.307 3.081 -31.307 1.00 70.69 295 GLU A CA 1
ATOM 2201 C C . GLU A 1 295 ? -6.884 4.515 -31.261 1.00 70.69 295 GLU A C 1
ATOM 2203 O O . GLU A 1 295 ? -6.207 5.452 -31.682 1.00 70.69 295 GLU A O 1
ATOM 2208 N N . GLY A 1 296 ? -8.084 4.718 -30.696 1.00 64.50 296 GLY A N 1
ATOM 2209 C CA . GLY A 1 296 ? -8.743 6.027 -30.550 1.00 64.50 296 GLY A CA 1
ATOM 2210 C C . GLY A 1 296 ? -9.070 6.419 -29.100 1.00 64.50 296 GLY A C 1
ATOM 2211 O O . GLY A 1 296 ? -8.982 5.604 -28.182 1.00 64.50 296 GLY A O 1
ATOM 2212 N N . SER A 1 297 ? -9.466 7.679 -28.880 1.00 61.88 297 SER A N 1
ATOM 2213 C CA . SER A 1 297 ? -9.883 8.206 -27.564 1.00 61.88 297 SER A CA 1
ATOM 2214 C C . SER A 1 297 ? -11.364 7.984 -27.230 1.00 61.88 297 SER A C 1
ATOM 2216 O O . SER A 1 297 ? -11.742 8.086 -26.067 1.00 61.88 297 SER A O 1
ATOM 2218 N N . ASP A 1 298 ? -12.196 7.654 -28.221 1.00 63.34 298 ASP A N 1
ATOM 2219 C CA . ASP A 1 298 ? -13.667 7.672 -28.113 1.00 63.34 298 ASP A CA 1
ATOM 2220 C C . ASP A 1 298 ? -14.263 6.549 -27.239 1.00 63.34 298 ASP A C 1
ATOM 2222 O O . ASP A 1 298 ? -15.462 6.535 -26.969 1.00 63.34 298 ASP A O 1
ATOM 2226 N N . GLY A 1 299 ? -13.436 5.606 -26.778 1.00 71.06 299 GLY A N 1
ATOM 2227 C CA . GLY A 1 299 ? -13.849 4.461 -25.961 1.00 71.06 299 GLY A CA 1
ATOM 2228 C C . GLY A 1 299 ? -13.336 4.472 -24.522 1.00 71.06 299 GLY A C 1
ATOM 2229 O O . GLY A 1 299 ? -13.495 3.465 -23.837 1.00 71.06 299 GLY A O 1
ATOM 2230 N N . ILE A 1 300 ? -12.682 5.539 -24.054 1.00 79.31 300 ILE A N 1
ATOM 2231 C CA . ILE A 1 300 ? -12.074 5.564 -22.714 1.00 79.31 300 ILE A CA 1
ATOM 2232 C C . ILE A 1 300 ? -13.169 5.616 -21.639 1.00 79.31 300 ILE A C 1
ATOM 2234 O O . ILE A 1 300 ? -13.959 6.553 -21.587 1.00 79.31 300 ILE A O 1
ATOM 2238 N N . VAL A 1 301 ? -13.188 4.609 -20.764 1.00 75.88 301 VAL A N 1
ATOM 2239 C CA . VAL A 1 301 ? -14.097 4.517 -19.604 1.00 75.88 301 VAL A CA 1
ATOM 2240 C C . VAL A 1 301 ? -13.447 5.117 -18.362 1.00 75.88 301 VAL A C 1
ATOM 2242 O O . VAL A 1 301 ? -14.126 5.699 -17.525 1.00 75.88 301 VAL A O 1
ATOM 2245 N N . GLY A 1 302 ? -12.124 4.997 -18.248 1.00 67.19 302 GLY A N 1
ATOM 2246 C CA . GLY A 1 302 ? -11.369 5.541 -17.128 1.00 67.19 302 GLY A CA 1
ATOM 2247 C C . GLY A 1 302 ? -9.864 5.381 -17.311 1.00 67.19 302 GLY A C 1
ATOM 2248 O O . GLY A 1 302 ? -9.395 4.543 -18.084 1.00 67.19 302 GLY A O 1
ATOM 2249 N N . ALA A 1 303 ? -9.099 6.195 -16.591 1.00 66.06 303 ALA A N 1
ATOM 2250 C CA . ALA A 1 303 ? -7.647 6.107 -16.511 1.00 66.06 303 ALA A CA 1
ATOM 2251 C C . ALA A 1 303 ? -7.242 6.067 -15.033 1.00 66.06 303 ALA A C 1
ATOM 2253 O O . ALA A 1 303 ? -7.642 6.936 -14.262 1.00 66.06 303 ALA A O 1
ATOM 2254 N N . GLY A 1 304 ? -6.484 5.045 -14.641 1.00 61.19 304 GLY A N 1
ATOM 2255 C CA . GLY A 1 304 ? -6.029 4.823 -13.268 1.00 61.19 304 GLY A CA 1
ATOM 2256 C C . GLY A 1 304 ? -4.532 4.536 -13.221 1.00 61.19 304 GLY A C 1
ATOM 2257 O O . GLY A 1 304 ? -3.895 4.413 -14.257 1.00 61.19 304 GLY A O 1
ATOM 2258 N N . SER A 1 305 ? -3.967 4.385 -12.023 1.00 54.12 305 SER A N 1
ATOM 2259 C CA . SER A 1 305 ? -2.517 4.227 -11.794 1.00 54.12 305 SER A CA 1
ATOM 2260 C C . SER A 1 305 ? -1.860 3.048 -12.523 1.00 54.12 305 SER A C 1
ATOM 2262 O O . SER A 1 305 ? -0.648 3.054 -12.718 1.00 54.12 305 SER A O 1
ATOM 2264 N N . SER A 1 306 ? -2.643 2.046 -12.922 1.00 61.41 306 SER A N 1
ATOM 2265 C CA . SER A 1 306 ? -2.180 0.840 -13.610 1.00 61.41 306 SER A CA 1
ATOM 2266 C C . SER A 1 306 ? -2.412 0.866 -15.126 1.00 61.41 306 SER A C 1
ATOM 2268 O O . SER A 1 306 ? -1.931 -0.023 -15.826 1.00 61.41 306 SER A O 1
ATOM 2270 N N . GLY A 1 307 ? -3.128 1.858 -15.669 1.00 73.19 307 GLY A N 1
ATOM 2271 C CA . GLY A 1 307 ? -3.434 1.905 -17.097 1.00 73.19 307 GLY A CA 1
ATOM 2272 C C . GLY A 1 307 ? -4.712 2.651 -17.478 1.00 73.19 307 GLY A C 1
ATOM 2273 O O . GLY A 1 307 ? -5.400 3.259 -16.660 1.00 73.19 307 GLY A O 1
ATOM 2274 N N . THR A 1 308 ? -5.060 2.562 -18.760 1.00 81.31 308 THR A N 1
ATOM 2275 C CA . THR A 1 308 ? -6.281 3.136 -19.341 1.00 81.31 308 THR A CA 1
ATOM 2276 C C . THR A 1 308 ? -7.256 2.024 -19.717 1.00 81.31 308 THR A C 1
ATOM 2278 O O . THR A 1 308 ? -6.871 1.065 -20.384 1.00 81.31 308 THR A O 1
ATOM 2281 N N . VAL A 1 309 ? -8.518 2.143 -19.306 1.00 86.62 309 VAL A N 1
ATOM 2282 C CA . VAL A 1 309 ? -9.581 1.169 -19.586 1.00 86.62 309 VAL A CA 1
ATOM 2283 C C . VAL A 1 309 ? -10.477 1.682 -20.706 1.00 86.62 309 VAL A C 1
ATOM 2285 O O . VAL A 1 309 ? -10.991 2.799 -20.649 1.00 86.62 309 VAL A O 1
ATOM 2288 N N . TYR A 1 310 ? -10.689 0.835 -21.706 1.00 88.56 310 TYR A N 1
ATOM 2289 C CA . TYR A 1 310 ? -11.495 1.101 -22.887 1.00 88.56 310 TYR A CA 1
ATOM 2290 C C . TYR A 1 310 ? -12.737 0.211 -22.889 1.00 88.56 310 TYR A C 1
ATOM 2292 O O . TYR A 1 310 ? -12.653 -0.984 -22.606 1.00 88.56 310 TYR A O 1
ATOM 2300 N N . ARG A 1 311 ? -13.887 0.764 -23.265 1.00 91.50 311 ARG A N 1
ATOM 2301 C CA . ARG A 1 311 ? -15.076 0.001 -23.641 1.00 91.50 311 ARG A CA 1
ATOM 2302 C C . ARG A 1 311 ? -14.927 -0.392 -25.102 1.00 91.50 311 ARG A C 1
ATOM 2304 O O . ARG A 1 311 ? -14.917 0.475 -25.972 1.00 91.50 311 ARG A O 1
ATOM 2311 N N . ALA A 1 312 ? -14.859 -1.687 -25.376 1.00 90.62 312 ALA A N 1
ATOM 2312 C CA . ALA A 1 312 ? -14.706 -2.206 -26.727 1.00 90.62 312 ALA A CA 1
ATOM 2313 C C . ALA A 1 312 ? -15.919 -3.058 -27.108 1.00 90.62 312 ALA A C 1
ATOM 2315 O O . ALA A 1 312 ? -16.287 -3.987 -26.391 1.00 90.62 312 ALA A O 1
ATOM 2316 N N . GLN A 1 313 ? -16.545 -2.739 -28.240 1.00 91.56 313 GLN A N 1
ATOM 2317 C CA . GLN A 1 313 ? -17.614 -3.549 -28.816 1.00 91.56 313 GLN A CA 1
ATOM 2318 C C . GLN A 1 313 ? -17.032 -4.424 -29.924 1.00 91.56 313 GLN A C 1
ATOM 2320 O O . GLN A 1 313 ? -16.489 -3.923 -30.906 1.00 91.56 313 GLN A O 1
ATOM 2325 N N . MET A 1 314 ? -17.126 -5.734 -29.739 1.00 89.50 314 MET A N 1
ATOM 2326 C CA . MET A 1 314 ? -16.617 -6.743 -30.659 1.00 89.50 314 MET A CA 1
ATOM 2327 C C . MET A 1 314 ? -17.554 -6.907 -31.866 1.00 89.50 314 MET A C 1
ATOM 2329 O O . MET A 1 314 ? -18.745 -6.597 -31.761 1.00 89.50 314 MET A O 1
ATOM 2333 N N . PRO A 1 315 ? -17.076 -7.449 -33.005 1.00 87.62 315 PRO A N 1
ATOM 2334 C CA . PRO A 1 315 ? -17.903 -7.645 -34.202 1.00 87.62 315 PRO A CA 1
ATOM 2335 C C . PRO A 1 315 ? -19.149 -8.511 -33.977 1.00 87.62 315 PRO A C 1
ATOM 2337 O O . PRO A 1 315 ? -20.153 -8.347 -34.664 1.00 87.62 315 PRO A O 1
ATOM 2340 N N . SER A 1 316 ? -19.100 -9.418 -32.998 1.00 86.69 316 SER A N 1
ATOM 2341 C CA . SER A 1 316 ? -20.224 -10.262 -32.580 1.00 86.69 316 SER A CA 1
ATOM 2342 C C . SER A 1 316 ? -21.328 -9.503 -31.827 1.00 86.69 316 SER A C 1
ATOM 2344 O O . SER A 1 316 ? -22.375 -10.078 -31.546 1.00 86.69 316 SER A O 1
ATOM 2346 N N . GLY A 1 317 ? -21.106 -8.231 -31.480 1.00 87.62 317 GLY A N 1
ATOM 2347 C CA . GLY A 1 317 ? -21.976 -7.426 -30.621 1.00 87.62 317 GLY A CA 1
ATOM 2348 C C . GLY A 1 317 ? -21.634 -7.520 -29.130 1.00 87.62 317 GLY A C 1
ATOM 2349 O O . GLY A 1 317 ? -22.158 -6.733 -28.344 1.00 87.62 317 GLY A O 1
ATOM 2350 N N . GLU A 1 318 ? -20.738 -8.432 -28.743 1.00 89.31 318 GLU A N 1
ATOM 2351 C CA . GLU A 1 318 ? -20.230 -8.570 -27.374 1.00 89.31 318 GLU A CA 1
ATOM 2352 C C . GLU A 1 318 ? -19.484 -7.299 -26.936 1.00 89.31 318 GLU A C 1
ATOM 2354 O O . GLU A 1 318 ? -18.688 -6.748 -27.694 1.00 89.31 318 GLU A O 1
ATOM 2359 N N . VAL A 1 319 ? -19.726 -6.820 -25.713 1.00 92.06 319 VAL A N 1
ATOM 2360 C CA . VAL A 1 319 ? -19.035 -5.647 -25.153 1.00 92.06 319 VAL A CA 1
ATOM 2361 C C . VAL A 1 319 ? -18.083 -6.105 -24.056 1.00 92.06 319 VAL A C 1
ATOM 2363 O O . VAL A 1 319 ? -18.493 -6.789 -23.119 1.00 92.06 319 VAL A O 1
ATOM 2366 N N . ILE A 1 320 ? -16.819 -5.703 -24.163 1.00 93.00 320 ILE A N 1
ATOM 2367 C CA . ILE A 1 320 ? -15.750 -6.040 -23.219 1.00 93.00 320 ILE A CA 1
ATOM 2368 C C . ILE A 1 320 ? -15.067 -4.771 -22.696 1.00 93.00 320 ILE A C 1
ATOM 2370 O O . ILE A 1 320 ? -15.125 -3.706 -23.319 1.00 93.00 320 ILE A O 1
ATOM 2374 N N . ALA A 1 321 ? -14.410 -4.888 -21.546 1.00 92.38 321 ALA A N 1
ATOM 2375 C CA . ALA A 1 321 ? -13.503 -3.874 -21.028 1.00 92.38 321 ALA A CA 1
ATOM 2376 C C . ALA A 1 321 ? -12.059 -4.264 -21.368 1.00 92.38 321 ALA A C 1
ATOM 2378 O O . ALA A 1 321 ? -11.629 -5.383 -21.102 1.00 92.38 321 ALA A O 1
ATOM 2379 N N . VAL A 1 322 ? -11.296 -3.344 -21.951 1.00 90.25 322 VAL A N 1
ATOM 2380 C CA . VAL A 1 322 ? -9.900 -3.565 -22.343 1.00 90.25 322 VAL A CA 1
ATOM 2381 C C . VAL A 1 322 ? -9.014 -2.628 -21.540 1.00 90.25 322 VAL A C 1
ATOM 2383 O O . VAL A 1 322 ? -9.057 -1.419 -21.737 1.00 90.25 322 VAL A O 1
ATOM 2386 N N . LYS A 1 323 ? -8.205 -3.165 -20.629 1.00 87.25 323 LYS A N 1
ATOM 2387 C CA . LYS A 1 323 ? -7.257 -2.388 -19.822 1.00 87.25 323 LYS A CA 1
ATOM 2388 C C . LYS A 1 323 ? -5.895 -2.395 -20.510 1.00 87.25 323 LYS A C 1
ATOM 2390 O O . LYS A 1 323 ? -5.226 -3.425 -20.566 1.00 87.25 323 LYS A O 1
ATOM 2395 N N . LYS A 1 324 ? -5.491 -1.247 -21.049 1.00 84.94 324 LYS A N 1
ATOM 2396 C CA . LYS A 1 324 ? -4.154 -0.997 -21.595 1.00 84.94 324 LYS A CA 1
ATOM 2397 C C . LYS A 1 324 ? -3.241 -0.537 -20.473 1.00 84.94 324 LYS A C 1
ATOM 2399 O O . LYS A 1 324 ? -3.429 0.554 -19.938 1.00 84.94 324 LYS A O 1
ATOM 2404 N N . LEU A 1 325 ? -2.254 -1.351 -20.135 1.00 77.06 325 LEU A N 1
ATOM 2405 C CA . LEU A 1 325 ? -1.355 -1.052 -19.027 1.00 77.06 325 LEU A CA 1
ATOM 2406 C C . LEU A 1 325 ? -0.342 0.032 -19.417 1.00 77.06 325 LEU A C 1
ATOM 2408 O O . LEU A 1 325 ? 0.119 0.089 -20.563 1.00 77.06 325 LEU A O 1
ATOM 2412 N N . TRP A 1 326 ? -0.033 0.930 -18.480 1.00 65.62 326 TRP A N 1
ATOM 2413 C CA . TRP A 1 326 ? 1.027 1.924 -18.665 1.00 65.62 326 TRP A CA 1
ATOM 2414 C C . TRP A 1 326 ? 2.392 1.240 -18.553 1.00 65.62 326 TRP A C 1
ATOM 2416 O O . TRP A 1 326 ? 2.568 0.335 -17.748 1.00 65.62 326 TRP A O 1
ATOM 2426 N N . ARG A 1 327 ? 3.363 1.639 -19.385 1.00 58.75 327 ARG A N 1
ATOM 2427 C CA . ARG A 1 327 ? 4.705 1.036 -19.380 1.00 58.75 327 ARG A CA 1
ATOM 2428 C C . ARG A 1 327 ? 5.377 1.236 -18.019 1.00 58.75 327 ARG A C 1
ATOM 2430 O O . ARG A 1 327 ? 5.720 2.369 -17.692 1.00 58.75 327 ARG A O 1
ATOM 2437 N N . THR A 1 328 ? 5.687 0.153 -17.316 1.00 40.56 328 THR A N 1
ATOM 2438 C CA . THR A 1 328 ? 6.618 0.158 -16.182 1.00 40.56 328 THR A CA 1
ATOM 2439 C C . THR A 1 328 ? 7.624 -0.980 -16.331 1.00 40.56 328 THR A C 1
ATOM 2441 O O . THR A 1 328 ? 7.290 -2.083 -16.753 1.00 40.56 328 THR A O 1
ATOM 2444 N N . ARG A 1 329 ? 8.913 -0.689 -16.096 1.00 40.75 329 ARG A N 1
ATOM 2445 C CA . ARG A 1 329 ? 9.982 -1.699 -16.133 1.00 40.75 329 ARG A CA 1
ATOM 2446 C C . ARG A 1 329 ? 9.622 -2.786 -15.114 1.00 40.75 329 ARG A C 1
ATOM 2448 O O . ARG A 1 329 ? 9.331 -2.465 -13.970 1.00 40.75 329 ARG A O 1
ATOM 2455 N N . THR A 1 330 ? 9.646 -4.038 -15.574 1.00 42.06 330 THR A N 1
ATOM 2456 C CA . THR A 1 330 ? 9.438 -5.279 -14.803 1.00 42.06 330 THR A CA 1
ATOM 2457 C C . THR A 1 330 ? 8.052 -5.448 -14.169 1.00 42.06 330 THR A C 1
ATOM 2459 O O . THR A 1 330 ? 7.883 -5.318 -12.961 1.00 42.06 330 THR A O 1
ATOM 2462 N N . ASP A 1 331 ? 7.047 -5.813 -14.967 1.00 46.97 331 ASP A N 1
ATOM 2463 C CA . ASP A 1 331 ? 5.687 -5.986 -14.452 1.00 46.97 331 ASP A CA 1
ATOM 2464 C C . ASP A 1 331 ? 5.479 -7.336 -13.741 1.00 46.97 331 ASP A C 1
ATOM 2466 O O . ASP A 1 331 ? 4.902 -8.285 -14.276 1.00 46.97 331 ASP A O 1
ATOM 2470 N N . THR A 1 332 ? 5.878 -7.395 -12.472 1.00 46.03 332 THR A N 1
ATOM 2471 C CA . THR A 1 332 ? 5.324 -8.371 -11.520 1.00 46.03 332 THR A CA 1
ATOM 2472 C C . THR A 1 332 ? 3.807 -8.203 -11.360 1.00 46.03 332 THR A C 1
ATOM 2474 O O . THR A 1 332 ? 3.136 -9.182 -11.058 1.00 46.03 332 THR A O 1
ATOM 2477 N N . SER A 1 333 ? 3.251 -7.012 -11.629 1.00 48.19 333 SER A N 1
ATOM 2478 C CA . SER A 1 333 ? 1.808 -6.711 -11.628 1.00 48.19 333 SER A CA 1
ATOM 2479 C C . SER A 1 333 ? 1.056 -7.383 -12.781 1.00 48.19 333 SER A C 1
ATOM 2481 O O . SER A 1 333 ? 0.012 -7.977 -12.546 1.00 48.19 333 SER A O 1
ATOM 2483 N N . VAL A 1 334 ? 1.604 -7.374 -14.004 1.00 52.81 334 VAL A N 1
ATOM 2484 C CA . VAL A 1 334 ? 1.050 -8.105 -15.161 1.00 52.81 334 VAL A CA 1
ATOM 2485 C C . VAL A 1 334 ? 1.080 -9.599 -14.895 1.00 52.81 334 VAL A C 1
ATOM 2487 O O . VAL A 1 334 ? 0.079 -10.276 -15.102 1.00 52.81 334 VAL A O 1
ATOM 2490 N N . VAL A 1 335 ? 2.223 -10.116 -14.438 1.00 54.94 335 VAL A N 1
ATOM 2491 C CA . VAL A 1 335 ? 2.379 -11.544 -14.142 1.00 54.94 335 VAL A CA 1
ATOM 2492 C C . VAL A 1 335 ? 1.441 -11.951 -13.006 1.00 54.94 335 VAL A C 1
ATOM 2494 O O . VAL A 1 335 ? 0.724 -12.932 -13.154 1.00 54.94 335 VAL A O 1
ATOM 2497 N N . ALA A 1 336 ? 1.342 -11.164 -11.930 1.00 54.44 336 ALA A N 1
ATOM 2498 C CA . ALA A 1 336 ? 0.412 -11.423 -10.833 1.00 54.44 336 ALA A CA 1
ATOM 2499 C C . ALA A 1 336 ? -1.057 -11.356 -11.283 1.00 54.44 336 ALA A C 1
ATOM 2501 O O . ALA A 1 336 ? -1.814 -12.279 -10.999 1.00 54.44 336 ALA A O 1
ATOM 2502 N N . GLU A 1 337 ? -1.468 -10.314 -12.011 1.00 63.41 337 GLU A N 1
ATOM 2503 C CA . GLU A 1 337 ? -2.849 -10.132 -12.481 1.00 63.41 337 GLU A CA 1
ATOM 2504 C C . GLU A 1 337 ? -3.233 -11.253 -13.471 1.00 63.41 337 GLU A C 1
ATOM 2506 O O . GLU A 1 337 ? -4.304 -11.840 -13.338 1.00 63.41 337 GLU A O 1
ATOM 2511 N N . VAL A 1 338 ? -2.338 -11.656 -14.382 1.00 64.94 338 VAL A N 1
ATOM 2512 C CA . VAL A 1 338 ? -2.567 -12.731 -15.370 1.00 64.94 338 VAL A CA 1
ATOM 2513 C C . VAL A 1 338 ? -2.518 -14.138 -14.753 1.00 64.94 338 VAL A C 1
ATOM 2515 O O . VAL A 1 338 ? -3.404 -14.949 -15.032 1.00 64.94 338 VAL A O 1
ATOM 2518 N N . GLU A 1 339 ? -1.519 -14.456 -13.922 1.00 64.06 339 GLU A N 1
ATOM 2519 C CA . GLU A 1 339 ? -1.380 -15.780 -13.289 1.00 64.06 339 GLU A CA 1
ATOM 2520 C C . GLU A 1 339 ? -2.488 -16.040 -12.261 1.00 64.06 339 GLU A C 1
ATOM 2522 O O . GLU A 1 339 ? -3.005 -17.162 -12.179 1.00 64.06 339 GLU A O 1
ATOM 2527 N N . MET A 1 340 ? -2.889 -15.008 -11.508 1.00 66.00 340 MET A N 1
ATOM 2528 C CA . MET A 1 340 ? -3.943 -15.114 -10.500 1.00 66.00 340 MET A CA 1
ATOM 2529 C C . MET A 1 340 ? -5.325 -15.123 -11.155 1.00 66.00 340 MET A C 1
ATOM 2531 O O . MET A 1 340 ? -6.057 -16.099 -10.997 1.00 66.00 340 MET A O 1
ATOM 2535 N N . LEU A 1 341 ? -5.691 -14.097 -11.937 1.00 68.50 341 LEU A N 1
ATOM 2536 C CA . LEU A 1 341 ? -7.059 -13.975 -12.462 1.00 68.50 341 LEU A CA 1
ATOM 2537 C C . LEU A 1 341 ? -7.406 -15.008 -13.528 1.00 68.50 341 LEU A C 1
ATOM 2539 O O . LEU A 1 341 ? -8.581 -15.347 -13.659 1.00 68.50 341 LEU A O 1
ATOM 2543 N N . GLY A 1 342 ? -6.421 -15.554 -14.249 1.00 69.38 342 GLY A N 1
ATOM 2544 C CA . GLY A 1 342 ? -6.667 -16.618 -15.226 1.00 69.38 342 GLY A CA 1
ATOM 2545 C C . GLY A 1 342 ? -7.350 -17.856 -14.624 1.00 69.38 342 GLY A C 1
ATOM 2546 O O . GLY A 1 342 ? -8.029 -18.600 -15.336 1.00 69.38 342 GLY A O 1
ATOM 2547 N N . HIS A 1 343 ? -7.221 -18.054 -13.307 1.00 74.38 343 HIS A N 1
ATOM 2548 C CA . HIS A 1 343 ? -7.769 -19.199 -12.581 1.00 74.38 343 HIS A CA 1
ATOM 2549 C C . HIS A 1 343 ? -8.951 -18.852 -11.662 1.00 74.38 343 HIS A C 1
ATOM 2551 O O . HIS A 1 343 ? -9.624 -19.764 -11.176 1.00 74.38 343 HIS A O 1
ATOM 2557 N N . LEU A 1 344 ? -9.242 -17.567 -11.434 1.00 82.94 344 LEU A N 1
ATOM 2558 C CA . LEU A 1 344 ? -10.328 -17.146 -10.549 1.00 82.94 344 LEU A CA 1
ATOM 2559 C C . LEU A 1 344 ? -11.674 -17.222 -11.271 1.00 82.94 344 LEU A C 1
ATOM 2561 O O . LEU A 1 344 ? -11.871 -16.650 -12.344 1.00 82.94 344 LEU A O 1
ATOM 2565 N N . ARG A 1 345 ? -12.632 -17.931 -10.668 1.00 85.94 345 ARG A N 1
ATOM 2566 C CA . ARG A 1 345 ? -14.006 -18.033 -11.176 1.00 85.94 345 ARG A CA 1
ATOM 2567 C C . ARG A 1 345 ? -14.987 -17.938 -10.024 1.00 85.94 345 ARG A C 1
ATOM 2569 O O . ARG A 1 345 ? -15.237 -18.916 -9.325 1.00 85.94 345 ARG A O 1
ATOM 2576 N N . HIS A 1 346 ? -15.569 -16.759 -9.857 1.00 94.19 346 HIS A N 1
ATOM 2577 C CA . HIS A 1 346 ? -16.587 -16.509 -8.849 1.00 94.19 346 HIS A CA 1
ATOM 2578 C C . HIS A 1 346 ? -17.551 -15.426 -9.337 1.00 94.19 346 HIS A C 1
ATOM 2580 O O . HIS A 1 346 ? -17.137 -14.501 -10.027 1.00 94.19 346 HIS A O 1
ATOM 2586 N N . ARG A 1 347 ? -18.837 -15.526 -8.973 1.00 94.44 347 ARG A N 1
ATOM 2587 C CA . ARG A 1 347 ? -19.890 -14.609 -9.456 1.00 94.44 347 ARG A CA 1
ATOM 2588 C C . ARG A 1 347 ? -19.643 -13.140 -9.076 1.00 94.44 347 ARG A C 1
ATOM 2590 O O . ARG A 1 347 ? -20.093 -12.251 -9.779 1.00 94.44 347 ARG A O 1
ATOM 2597 N N . ASN A 1 348 ? -18.929 -12.914 -7.971 1.00 97.25 348 ASN A N 1
ATOM 2598 C CA . ASN A 1 348 ? -18.612 -11.587 -7.433 1.00 97.25 348 ASN A CA 1
ATOM 2599 C C . ASN A 1 348 ? -17.155 -11.163 -7.660 1.00 97.25 348 ASN A C 1
ATOM 2601 O O . ASN A 1 348 ? -16.656 -10.297 -6.948 1.00 97.25 348 ASN A O 1
ATOM 2605 N N . ILE A 1 349 ? -16.454 -11.780 -8.609 1.00 94.19 349 ILE A N 1
ATOM 2606 C CA . ILE A 1 349 ? -15.110 -11.376 -9.034 1.00 94.19 349 ILE A CA 1
ATOM 2607 C C . ILE A 1 349 ? -15.175 -11.097 -10.534 1.00 94.19 349 ILE A C 1
ATOM 2609 O O . ILE A 1 349 ? -15.767 -11.881 -11.274 1.00 94.19 349 ILE A O 1
ATOM 2613 N N . VAL A 1 350 ? -14.583 -9.991 -10.987 1.00 92.31 350 VAL A N 1
ATOM 2614 C CA . VAL A 1 350 ? -14.532 -9.673 -12.419 1.00 92.31 350 VAL A CA 1
ATOM 2615 C C . VAL A 1 350 ? -13.733 -10.744 -13.153 1.00 92.31 350 VAL A C 1
ATOM 2617 O O . VAL A 1 350 ? -12.598 -11.064 -12.796 1.00 92.31 350 VAL A O 1
ATOM 2620 N N . ARG A 1 351 ? -14.327 -11.301 -14.208 1.00 89.75 351 ARG A N 1
ATOM 2621 C CA . ARG A 1 351 ? -13.705 -12.358 -15.004 1.00 89.75 351 ARG A CA 1
ATOM 2622 C C . ARG A 1 351 ? -12.709 -11.793 -16.019 1.00 89.75 351 ARG A C 1
ATOM 2624 O O . ARG A 1 351 ? -13.080 -11.012 -16.898 1.00 89.75 351 ARG A O 1
ATOM 2631 N N . LEU A 1 352 ? -11.469 -12.280 -15.965 1.00 88.50 352 LEU A N 1
ATOM 2632 C CA . LEU A 1 352 ? -10.469 -12.082 -17.016 1.00 88.50 352 LEU A CA 1
ATOM 2633 C C . LEU A 1 352 ? -10.745 -13.052 -18.179 1.00 88.50 352 LEU A C 1
ATOM 2635 O O . LEU A 1 352 ? -10.722 -14.272 -18.019 1.00 88.50 352 LEU A O 1
ATOM 2639 N N . LEU A 1 353 ? -11.035 -12.510 -19.359 1.00 87.88 353 LEU A N 1
ATOM 2640 C CA . LEU A 1 353 ? -11.327 -13.264 -20.582 1.00 87.88 353 LEU A CA 1
ATOM 2641 C C . LEU A 1 353 ? -10.033 -13.737 -21.263 1.00 87.88 353 LEU A C 1
ATOM 2643 O O . LEU A 1 353 ? -9.978 -14.829 -21.834 1.00 87.88 353 LEU A O 1
ATOM 2647 N N . GLY A 1 354 ? -8.988 -12.914 -21.186 1.00 85.12 354 GLY A N 1
ATOM 2648 C CA . GLY A 1 354 ? -7.684 -13.155 -21.789 1.00 85.12 354 GLY A CA 1
ATOM 2649 C C . GLY A 1 354 ? -6.787 -11.926 -21.715 1.00 85.12 354 GLY A C 1
ATOM 2650 O O . GLY A 1 354 ? -7.148 -10.912 -21.119 1.00 85.12 354 GLY A O 1
ATOM 2651 N N . TRP A 1 355 ? -5.625 -12.004 -22.347 1.00 86.38 355 TRP A N 1
ATOM 2652 C CA . TRP A 1 355 ? -4.719 -10.871 -22.511 1.00 86.38 355 TRP A CA 1
ATOM 2653 C C . TRP A 1 355 ? -4.061 -10.894 -23.888 1.00 86.38 355 TRP A C 1
ATOM 2655 O O . TRP A 1 355 ? -3.876 -11.960 -24.482 1.00 86.38 355 TRP A O 1
ATOM 2665 N N . CYS A 1 356 ? -3.705 -9.713 -24.387 1.00 84.50 356 CYS A N 1
ATOM 2666 C CA . CYS A 1 356 ? -3.024 -9.520 -25.660 1.00 84.50 356 CYS A CA 1
ATOM 2667 C C . CYS A 1 356 ? -1.692 -8.803 -25.451 1.00 84.50 356 CYS A C 1
ATOM 2669 O O . CYS A 1 356 ? -1.604 -7.883 -24.642 1.00 84.50 356 CYS A O 1
ATOM 2671 N N . THR A 1 357 ? -0.672 -9.166 -26.225 1.00 81.19 357 THR A N 1
ATOM 2672 C CA . THR A 1 357 ? 0.602 -8.442 -26.259 1.00 81.19 357 THR A CA 1
ATOM 2673 C C . THR A 1 357 ? 1.099 -8.239 -27.679 1.00 81.19 357 THR A C 1
ATOM 2675 O O . THR A 1 357 ? 1.015 -9.150 -28.501 1.00 81.19 357 THR A O 1
ATOM 2678 N N . ASN A 1 358 ? 1.595 -7.045 -27.989 1.00 73.75 358 ASN A N 1
ATOM 2679 C CA . ASN A 1 358 ? 2.236 -6.743 -29.268 1.00 73.75 358 ASN A CA 1
ATOM 2680 C C . ASN A 1 358 ? 3.750 -6.685 -29.021 1.00 73.75 358 ASN A C 1
ATOM 2682 O O . ASN A 1 358 ? 4.219 -5.841 -28.269 1.00 73.75 358 ASN A O 1
ATOM 2686 N N . GLY A 1 359 ? 4.505 -7.634 -29.584 1.00 62.72 359 GLY A N 1
ATOM 2687 C CA . GLY A 1 359 ? 5.972 -7.684 -29.488 1.00 62.72 359 GLY A CA 1
ATOM 2688 C C . GLY A 1 359 ? 6.564 -8.556 -28.367 1.00 62.72 359 GLY A C 1
ATOM 2689 O O . GLY A 1 359 ? 5.866 -9.078 -27.504 1.00 62.72 359 GLY A O 1
ATOM 2690 N N . GLY A 1 360 ? 7.887 -8.752 -28.423 1.00 50.69 360 GLY A N 1
ATOM 2691 C CA . GLY A 1 360 ? 8.683 -9.413 -27.384 1.00 50.69 360 GLY A CA 1
ATOM 2692 C C . GLY A 1 360 ? 9.786 -8.477 -26.886 1.00 50.69 360 GLY A C 1
ATOM 2693 O O . GLY A 1 360 ? 10.529 -7.929 -27.698 1.00 50.69 360 GLY A O 1
ATOM 2694 N N . GLY A 1 361 ? 9.886 -8.290 -25.567 1.00 52.78 361 GLY A N 1
ATOM 2695 C CA . GLY A 1 361 ? 10.859 -7.395 -24.922 1.00 52.78 361 GLY A CA 1
ATOM 2696 C C . GLY A 1 361 ? 10.271 -6.055 -24.448 1.00 52.78 361 GLY A C 1
ATOM 2697 O O . GLY A 1 361 ? 9.062 -5.907 -24.313 1.00 52.78 361 GLY A O 1
ATOM 2698 N N . GLU A 1 362 ? 11.136 -5.067 -24.200 1.00 45.31 362 GLU A N 1
ATOM 2699 C CA . GLU A 1 362 ? 10.856 -3.800 -23.481 1.00 45.31 362 GLU A CA 1
ATOM 2700 C C . GLU A 1 362 ? 9.865 -2.826 -24.157 1.00 45.31 362 GLU A C 1
ATOM 2702 O O . GLU A 1 362 ? 9.481 -1.817 -23.568 1.00 45.31 362 GLU A O 1
ATOM 2707 N N . THR A 1 363 ? 9.439 -3.092 -25.394 1.00 53.19 363 THR A N 1
ATOM 2708 C CA . THR A 1 363 ? 8.472 -2.249 -26.128 1.00 53.19 363 THR A CA 1
ATOM 2709 C C . THR A 1 363 ? 7.054 -2.814 -26.132 1.00 53.19 363 THR A C 1
ATOM 2711 O O . THR A 1 363 ? 6.152 -2.163 -26.672 1.00 53.19 363 THR A O 1
ATOM 2714 N N . ALA A 1 364 ? 6.854 -3.982 -25.511 1.00 65.38 364 ALA A N 1
ATOM 2715 C CA . ALA A 1 364 ? 5.601 -4.708 -25.570 1.00 65.38 364 ALA A CA 1
ATOM 2716 C C . ALA A 1 364 ? 4.459 -3.944 -24.890 1.00 65.38 364 ALA A C 1
ATOM 2718 O O . ALA A 1 364 ? 4.577 -3.481 -23.757 1.00 65.38 364 ALA A O 1
ATOM 2719 N N . THR A 1 365 ? 3.342 -3.799 -25.601 1.00 75.50 365 THR A N 1
ATOM 2720 C CA . THR A 1 365 ? 2.100 -3.273 -25.021 1.00 75.50 365 THR A CA 1
ATOM 2721 C C . THR A 1 365 ? 1.243 -4.444 -24.583 1.00 75.50 365 THR A C 1
ATOM 2723 O O . THR A 1 365 ? 0.926 -5.288 -25.419 1.00 75.50 365 THR A O 1
ATOM 2726 N N . THR A 1 366 ? 0.843 -4.472 -23.313 1.00 81.94 366 THR A N 1
ATOM 2727 C CA . THR A 1 366 ? -0.055 -5.495 -22.768 1.00 81.94 366 THR A CA 1
ATOM 2728 C C . THR A 1 366 ? -1.465 -4.935 -22.600 1.00 81.94 366 THR A C 1
ATOM 2730 O O . THR A 1 366 ? -1.663 -3.861 -22.027 1.00 81.94 366 THR A O 1
ATOM 2733 N N . LEU A 1 367 ? -2.444 -5.680 -23.108 1.00 86.12 367 LEU A N 1
ATOM 2734 C CA . LEU A 1 367 ? -3.870 -5.433 -22.935 1.00 86.12 367 LEU A CA 1
ATOM 2735 C C . LEU A 1 367 ? -4.471 -6.574 -22.117 1.00 86.12 367 LEU A C 1
ATOM 2737 O O . LEU A 1 367 ? -4.309 -7.736 -22.483 1.00 86.12 367 LEU A O 1
ATOM 2741 N N . LEU A 1 368 ? -5.197 -6.253 -21.053 1.00 87.25 368 LEU A N 1
ATOM 2742 C CA . LEU A 1 368 ? -6.003 -7.216 -20.303 1.00 87.25 368 LEU A CA 1
ATOM 2743 C C . LEU A 1 368 ? -7.464 -7.096 -20.738 1.00 87.25 368 LEU A C 1
ATOM 2745 O O . LEU A 1 368 ? -7.982 -5.985 -20.867 1.00 87.25 368 LEU A O 1
ATOM 2749 N N . LEU A 1 369 ? -8.115 -8.230 -20.996 1.00 89.81 369 LEU A N 1
ATOM 2750 C CA . LEU A 1 369 ? -9.475 -8.295 -21.529 1.00 89.81 369 LEU A CA 1
ATOM 2751 C C . LEU A 1 369 ? -10.429 -8.795 -20.450 1.00 89.81 369 LEU A C 1
ATOM 2753 O O . LEU A 1 369 ? -10.332 -9.941 -20.017 1.00 89.81 369 LEU A O 1
ATOM 2757 N N . TYR A 1 370 ? -11.381 -7.962 -20.061 1.00 91.19 370 TYR A N 1
ATOM 2758 C CA . TYR A 1 370 ? -12.355 -8.220 -19.009 1.00 91.19 370 TYR A CA 1
ATOM 2759 C C . TYR A 1 370 ? -13.777 -8.219 -19.561 1.00 91.19 370 TYR A C 1
ATOM 2761 O O . TYR A 1 370 ? -14.076 -7.581 -20.571 1.00 91.19 370 TYR A O 1
ATOM 2769 N N . GLU A 1 371 ? -14.685 -8.898 -18.868 1.00 91.50 371 GLU A N 1
ATOM 2770 C CA . GLU A 1 371 ? -16.115 -8.636 -19.053 1.00 91.50 371 GLU A CA 1
ATOM 2771 C C . GLU A 1 371 ? -16.449 -7.175 -18.708 1.00 91.50 371 GLU A C 1
ATOM 2773 O O . GLU A 1 371 ? -15.888 -6.591 -17.779 1.00 91.50 371 GLU A O 1
ATOM 2778 N N . TYR A 1 372 ? -17.348 -6.568 -19.482 1.00 92.88 372 TYR A N 1
ATOM 2779 C CA . TYR A 1 372 ? -17.735 -5.176 -19.284 1.00 92.88 372 TYR A CA 1
ATOM 2780 C C . TYR A 1 372 ? -18.805 -5.028 -18.197 1.00 92.88 372 TYR A C 1
ATOM 2782 O O . TYR A 1 372 ? -19.773 -5.788 -18.161 1.00 92.88 372 TYR A O 1
ATOM 2790 N N . MET A 1 373 ? -18.647 -4.007 -17.353 1.00 94.00 373 MET A N 1
ATOM 2791 C CA . MET A 1 373 ? -19.557 -3.667 -16.257 1.00 94.00 373 MET A CA 1
ATOM 2792 C C . MET A 1 373 ? -20.313 -2.379 -16.613 1.00 94.00 373 MET A C 1
ATOM 2794 O O . MET A 1 373 ? -19.725 -1.298 -16.544 1.00 94.00 373 MET A O 1
ATOM 2798 N N . PRO A 1 374 ? -21.580 -2.461 -17.061 1.00 90.12 374 PRO A N 1
ATOM 2799 C CA . PRO A 1 374 ? -22.296 -1.311 -17.615 1.00 90.12 374 PRO A CA 1
ATOM 2800 C C . PRO A 1 374 ? -22.694 -0.263 -16.575 1.00 90.12 374 PRO A C 1
ATOM 2802 O O . PRO A 1 374 ? -22.883 0.892 -16.945 1.00 90.12 374 PRO A O 1
ATOM 2805 N N . ASN A 1 375 ? -22.804 -0.641 -15.298 1.00 89.81 375 ASN A N 1
ATOM 2806 C CA . ASN A 1 375 ? -23.237 0.259 -14.228 1.00 89.81 375 ASN A CA 1
ATOM 2807 C C . ASN A 1 375 ? -22.065 0.941 -13.498 1.00 89.81 375 ASN A C 1
ATOM 2809 O O . ASN A 1 375 ? -22.272 1.578 -12.468 1.00 89.81 375 ASN A O 1
ATOM 2813 N N . GLY A 1 376 ? -20.846 0.848 -14.044 1.00 89.75 376 GLY A N 1
ATOM 2814 C CA . GLY A 1 376 ? -19.669 1.537 -13.512 1.00 89.75 376 GLY A CA 1
ATOM 2815 C C . GLY A 1 376 ? -19.201 0.981 -12.167 1.00 89.75 376 GLY A C 1
ATOM 2816 O O . GLY A 1 376 ? -19.396 -0.202 -11.870 1.00 89.75 376 GLY A O 1
ATOM 2817 N N . SER A 1 377 ? -18.536 1.828 -11.379 1.00 91.44 377 SER A N 1
ATOM 2818 C CA . SER A 1 377 ? -18.041 1.470 -10.050 1.00 91.44 377 SER A CA 1
ATOM 2819 C C . SER A 1 377 ? -19.012 1.858 -8.933 1.00 91.44 377 SER A C 1
ATOM 2821 O O . SER A 1 377 ? -19.881 2.719 -9.085 1.00 91.44 377 SER A O 1
ATOM 2823 N N . LEU A 1 378 ? -18.835 1.251 -7.762 1.00 91.75 378 LEU A N 1
ATOM 2824 C CA . LEU A 1 378 ? -19.569 1.622 -6.561 1.00 91.75 378 LEU A CA 1
ATOM 2825 C C . LEU A 1 378 ? -19.229 3.053 -6.105 1.00 91.75 378 LEU A C 1
ATOM 2827 O O . LEU A 1 378 ? -20.100 3.707 -5.538 1.00 91.75 378 LEU A O 1
ATOM 2831 N N . ASP A 1 379 ? -18.016 3.561 -6.372 1.00 89.56 379 ASP A N 1
ATOM 2832 C CA . ASP A 1 379 ? -17.671 4.969 -6.083 1.00 89.56 379 ASP A CA 1
ATOM 2833 C C . ASP A 1 379 ? -18.528 5.924 -6.920 1.00 89.56 379 ASP A C 1
ATOM 2835 O O . ASP A 1 379 ? -19.106 6.860 -6.373 1.00 89.56 379 ASP A O 1
ATOM 2839 N N . ASP A 1 380 ? -18.693 5.638 -8.216 1.00 86.38 380 ASP A N 1
ATOM 2840 C CA . ASP A 1 380 ? -19.533 6.445 -9.111 1.00 86.38 380 ASP A CA 1
ATOM 2841 C C . ASP A 1 380 ? -20.990 6.460 -8.634 1.00 86.38 380 ASP A C 1
ATOM 2843 O O . ASP A 1 380 ? -21.661 7.491 -8.661 1.00 86.38 380 ASP A O 1
ATOM 2847 N N . LEU A 1 381 ? -21.477 5.318 -8.145 1.00 85.69 381 LEU A N 1
ATOM 2848 C CA . LEU A 1 381 ? -22.838 5.182 -7.638 1.00 85.69 381 LEU A CA 1
ATOM 2849 C C . LEU A 1 381 ? -23.057 5.905 -6.300 1.00 85.69 381 LEU A C 1
ATOM 2851 O O . LEU A 1 381 ? -24.125 6.481 -6.077 1.00 85.69 381 LEU A O 1
ATOM 2855 N N . LEU A 1 382 ? -22.077 5.836 -5.395 1.00 83.88 382 LEU A N 1
ATOM 2856 C CA . LEU A 1 382 ? -22.157 6.423 -4.056 1.00 83.88 382 LEU A CA 1
ATOM 2857 C C . LEU A 1 382 ? -21.785 7.903 -4.020 1.00 83.88 382 LEU A C 1
ATOM 2859 O O . LEU A 1 382 ? -22.245 8.600 -3.122 1.00 83.88 382 LEU A O 1
ATOM 2863 N N . HIS A 1 383 ? -20.974 8.382 -4.960 1.00 83.94 383 HIS A N 1
ATOM 2864 C CA . HIS A 1 383 ? -20.362 9.707 -4.866 1.00 83.94 383 HIS A CA 1
ATOM 2865 C C . HIS A 1 383 ? -20.280 10.464 -6.200 1.00 83.94 383 HIS A C 1
ATOM 2867 O O . HIS A 1 383 ? -19.826 11.612 -6.219 1.00 83.94 383 HIS A O 1
ATOM 2873 N N . GLY A 1 384 ? -20.703 9.864 -7.314 1.00 70.94 384 GLY A N 1
ATOM 2874 C CA . GLY A 1 384 ? -20.782 10.531 -8.612 1.00 70.94 384 GLY A CA 1
ATOM 2875 C C . GLY A 1 384 ? -21.839 11.636 -8.601 1.00 70.94 384 GLY A C 1
ATOM 2876 O O . GLY A 1 384 ? -22.960 11.439 -8.141 1.00 70.94 384 GLY A O 1
ATOM 2877 N N . GLY A 1 385 ? -21.490 12.825 -9.104 1.00 54.94 385 GLY A N 1
ATOM 2878 C CA . GLY A 1 385 ? -22.282 14.063 -8.990 1.00 54.94 385 GLY A CA 1
ATOM 2879 C C . GLY A 1 385 ? -23.674 14.071 -9.648 1.00 54.94 385 GLY A C 1
ATOM 2880 O O . GLY A 1 385 ? -24.387 15.069 -9.559 1.00 54.94 385 GLY A O 1
ATOM 2881 N N . THR A 1 386 ? -24.100 12.985 -10.289 1.00 47.66 386 THR A N 1
ATOM 2882 C CA . THR A 1 386 ? -25.505 12.756 -10.649 1.00 47.66 386 THR A CA 1
ATOM 2883 C C . THR A 1 386 ? -26.214 12.193 -9.422 1.00 47.66 386 THR A C 1
ATOM 2885 O O . THR A 1 386 ? -25.790 11.152 -8.947 1.00 47.66 386 THR A O 1
ATOM 2888 N N . GLY A 1 387 ? -27.262 12.841 -8.900 1.00 45.34 387 GLY A N 1
ATOM 2889 C CA . GLY A 1 387 ? -27.948 12.533 -7.626 1.00 45.34 387 GLY A CA 1
ATOM 2890 C C . GLY A 1 387 ? -28.578 11.132 -7.425 1.00 45.34 387 GLY A C 1
ATOM 2891 O O . GLY A 1 387 ? -29.655 11.031 -6.840 1.00 45.34 387 GLY A O 1
ATOM 2892 N N . ASN A 1 388 ? -27.916 10.056 -7.855 1.00 47.78 388 ASN A N 1
ATOM 2893 C CA . ASN A 1 388 ? -28.282 8.644 -7.762 1.00 47.78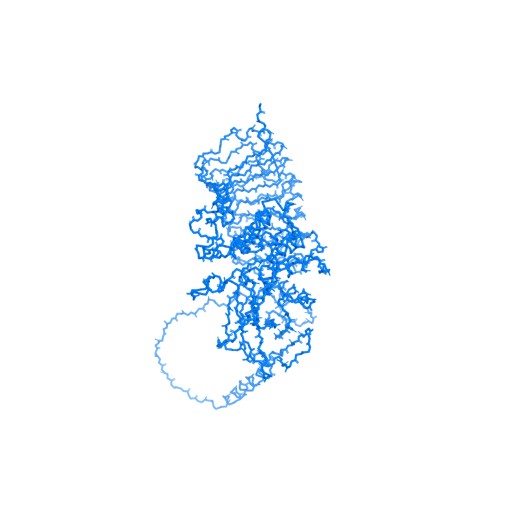 388 ASN A CA 1
ATOM 2894 C C . ASN A 1 388 ? -28.066 8.033 -6.372 1.00 47.78 388 ASN A C 1
ATOM 2896 O O . ASN A 1 388 ? -28.596 6.961 -6.087 1.00 47.78 388 ASN A O 1
ATOM 2900 N N . THR A 1 389 ? -27.370 8.711 -5.460 1.00 49.81 389 THR A N 1
ATOM 2901 C CA . THR A 1 389 ? -27.212 8.237 -4.073 1.00 49.81 389 THR A CA 1
ATOM 2902 C C . THR A 1 389 ? -28.547 8.136 -3.335 1.00 49.81 389 THR A C 1
ATOM 2904 O O . THR A 1 389 ? -28.710 7.271 -2.469 1.00 49.81 389 THR A O 1
ATOM 2907 N N . LYS A 1 390 ? -29.525 8.968 -3.729 1.00 50.97 390 LYS A N 1
ATOM 2908 C CA . LYS A 1 390 ? -30.922 8.924 -3.268 1.00 50.97 390 LYS A CA 1
ATOM 2909 C C . LYS A 1 390 ? -31.734 7.758 -3.854 1.00 50.97 390 LYS A C 1
ATOM 2911 O O . LYS A 1 390 ? -32.813 7.485 -3.342 1.00 50.97 390 LYS A O 1
ATOM 2916 N N . LEU A 1 391 ? -31.243 7.074 -4.892 1.00 54.75 391 LEU A N 1
ATOM 2917 C CA . LEU A 1 391 ? -31.954 5.993 -5.590 1.00 54.75 391 LEU A CA 1
ATOM 2918 C C . LEU A 1 391 ? -31.551 4.585 -5.122 1.00 54.75 391 LEU A C 1
ATOM 2920 O O . LEU A 1 391 ? -32.323 3.646 -5.319 1.00 54.75 391 LEU A O 1
ATOM 2924 N N . LEU A 1 392 ? -30.397 4.412 -4.460 1.00 73.31 392 LEU A N 1
ATOM 2925 C CA . LEU A 1 392 ? -30.015 3.106 -3.912 1.00 73.31 392 LEU A CA 1
ATOM 2926 C C . LEU A 1 392 ? -30.610 2.870 -2.520 1.00 73.31 392 LEU A C 1
ATOM 2928 O O . LEU A 1 392 ? -30.032 3.265 -1.501 1.00 73.31 392 LEU A O 1
ATOM 2932 N N . GLY A 1 393 ? -31.758 2.191 -2.491 1.00 80.31 393 GLY A N 1
ATOM 2933 C CA . GLY A 1 393 ? -32.368 1.697 -1.260 1.00 80.31 393 GLY A CA 1
ATOM 2934 C C . GLY A 1 393 ? -31.463 0.719 -0.502 1.00 80.31 393 GLY A C 1
ATOM 2935 O O . GLY A 1 393 ? -30.556 0.104 -1.072 1.00 80.31 393 GLY A O 1
ATOM 2936 N N . TRP A 1 394 ? -31.731 0.554 0.795 1.00 85.94 394 TRP A N 1
ATOM 2937 C CA . TRP A 1 394 ? -30.950 -0.320 1.675 1.00 85.94 394 TRP A CA 1
ATOM 2938 C C . TRP A 1 394 ? -30.825 -1.755 1.147 1.00 85.94 394 TRP A C 1
ATOM 2940 O O . TRP A 1 394 ? -29.734 -2.316 1.146 1.00 85.94 394 TRP A O 1
ATOM 2950 N N . ASP A 1 395 ? -31.907 -2.313 0.598 1.00 86.31 395 ASP A N 1
ATOM 2951 C CA . ASP A 1 395 ? -31.924 -3.668 0.045 1.00 86.31 395 ASP A CA 1
ATOM 2952 C C . ASP A 1 395 ? -30.845 -3.908 -1.027 1.00 86.31 395 ASP A C 1
ATOM 2954 O O . ASP A 1 395 ? -30.249 -4.986 -1.065 1.00 86.31 395 ASP A O 1
ATOM 2958 N N . ALA A 1 396 ? -30.579 -2.912 -1.877 1.00 88.00 396 ALA A N 1
ATOM 2959 C CA . ALA A 1 396 ? -29.540 -2.983 -2.901 1.00 88.00 396 ALA A CA 1
ATOM 2960 C C . ALA A 1 396 ? -28.137 -2.827 -2.293 1.00 88.00 396 ALA A C 1
ATOM 2962 O O . ALA A 1 396 ? -27.236 -3.589 -2.632 1.00 88.00 396 ALA A O 1
ATOM 2963 N N . ARG A 1 397 ? -27.957 -1.901 -1.340 1.00 90.25 397 ARG A N 1
ATOM 2964 C CA . ARG A 1 397 ? -26.676 -1.699 -0.636 1.00 90.25 397 ARG A CA 1
ATOM 2965 C C . ARG A 1 397 ? -26.256 -2.932 0.160 1.00 90.25 397 ARG A C 1
ATOM 2967 O O . ARG A 1 397 ? -25.100 -3.336 0.099 1.00 90.25 397 ARG A O 1
ATOM 2974 N N . HIS A 1 398 ? -27.200 -3.557 0.860 1.00 91.12 398 HIS A N 1
ATOM 2975 C CA . HIS A 1 398 ? -26.972 -4.804 1.588 1.00 91.12 398 HIS A CA 1
ATOM 2976 C C . HIS A 1 398 ? -26.609 -5.949 0.636 1.00 91.12 398 HIS A C 1
ATOM 2978 O O . HIS A 1 398 ? -25.656 -6.682 0.892 1.00 91.12 398 HIS A O 1
ATOM 2984 N N . ARG A 1 399 ? -27.295 -6.059 -0.510 1.00 93.38 399 ARG A N 1
ATOM 2985 C CA . ARG A 1 399 ? -26.957 -7.056 -1.537 1.00 93.38 399 ARG A CA 1
ATOM 2986 C C . ARG A 1 399 ? -25.537 -6.866 -2.071 1.00 93.38 399 ARG A C 1
ATOM 2988 O O . ARG A 1 399 ? -24.790 -7.837 -2.156 1.00 93.38 399 ARG A O 1
ATOM 2995 N N . ILE A 1 400 ? -25.147 -5.618 -2.338 1.00 95.00 400 ILE A N 1
ATOM 2996 C CA . ILE A 1 400 ? -23.781 -5.258 -2.730 1.00 95.00 400 ILE A CA 1
ATOM 2997 C C . ILE A 1 400 ? -22.783 -5.667 -1.636 1.00 95.00 400 ILE A C 1
ATOM 2999 O O . ILE A 1 400 ? -21.803 -6.348 -1.927 1.00 95.00 400 ILE A O 1
ATOM 3003 N N . ALA A 1 401 ? -23.050 -5.326 -0.372 1.00 96.06 401 ALA A N 1
ATOM 3004 C CA . ALA A 1 401 ? -22.195 -5.700 0.755 1.00 96.06 401 ALA A CA 1
ATOM 3005 C C . ALA A 1 401 ? -21.982 -7.222 0.847 1.00 96.06 401 ALA A C 1
ATOM 3007 O O . ALA A 1 401 ? -20.846 -7.681 0.973 1.00 96.06 401 ALA A O 1
ATOM 3008 N N . VAL A 1 402 ? -23.060 -8.007 0.739 1.00 96.50 402 VAL A N 1
ATOM 3009 C CA . VAL A 1 402 ? -22.997 -9.475 0.776 1.00 96.50 402 VAL A CA 1
ATOM 3010 C C . VAL A 1 402 ? -22.213 -10.028 -0.413 1.00 96.50 402 VAL A C 1
ATOM 3012 O O . VAL A 1 402 ? -21.354 -10.885 -0.215 1.00 96.50 402 VAL A O 1
ATOM 3015 N N . GLY A 1 403 ? -22.464 -9.542 -1.631 1.00 97.56 403 GLY A N 1
ATOM 3016 C CA . GLY A 1 403 ? -21.764 -10.022 -2.824 1.00 97.56 403 GLY A CA 1
ATOM 3017 C C . GLY A 1 403 ? -20.262 -9.719 -2.787 1.00 97.56 403 GLY A C 1
ATOM 3018 O O . GLY A 1 403 ? -19.448 -10.599 -3.063 1.00 97.56 403 GLY A O 1
ATOM 3019 N N . VAL A 1 404 ? -19.867 -8.517 -2.352 1.00 98.00 404 VAL A N 1
ATOM 3020 C CA . VAL A 1 404 ? -18.447 -8.179 -2.147 1.00 98.00 404 VAL A CA 1
ATOM 3021 C C . VAL A 1 404 ? -17.828 -9.093 -1.087 1.00 98.00 404 VAL A C 1
ATOM 3023 O O . VAL A 1 404 ? -16.774 -9.678 -1.335 1.00 98.00 404 VAL A O 1
ATOM 3026 N N . ALA A 1 405 ? -18.497 -9.295 0.055 1.00 98.00 405 ALA A N 1
ATOM 3027 C CA . ALA A 1 405 ? -18.004 -10.184 1.107 1.00 98.00 405 ALA A CA 1
ATOM 3028 C C . ALA A 1 405 ? -17.815 -11.629 0.614 1.00 98.00 405 ALA A C 1
ATOM 3030 O O . ALA A 1 405 ? -16.817 -12.266 0.947 1.00 98.00 405 ALA A O 1
ATOM 3031 N N . GLN A 1 406 ? -18.731 -12.134 -0.218 1.00 98.19 406 GLN A N 1
ATOM 3032 C CA . GLN A 1 406 ? -18.625 -13.454 -0.845 1.00 98.19 406 GLN A CA 1
ATOM 3033 C C . GLN A 1 406 ? -17.431 -13.539 -1.802 1.00 98.19 406 GLN A C 1
ATOM 3035 O O . GLN A 1 406 ? -16.684 -14.516 -1.757 1.00 98.19 406 GLN A O 1
ATOM 3040 N N . GLY A 1 407 ? -17.213 -12.508 -2.625 1.00 96.56 407 GLY A N 1
ATOM 3041 C CA . GLY A 1 407 ? -16.049 -12.415 -3.507 1.00 96.56 407 GLY A CA 1
ATOM 3042 C C . GLY A 1 407 ? -14.729 -12.463 -2.738 1.00 96.56 407 GLY A C 1
ATOM 3043 O O . GLY A 1 407 ? -13.864 -13.277 -3.052 1.00 96.56 407 GLY A O 1
ATOM 3044 N N . VAL A 1 408 ? -14.589 -11.655 -1.686 1.00 96.31 408 VAL A N 1
ATOM 3045 C CA . VAL A 1 408 ? -13.362 -11.627 -0.871 1.00 96.31 408 VAL A CA 1
ATOM 3046 C C . VAL A 1 408 ? -13.197 -12.921 -0.060 1.00 96.31 408 VAL A C 1
ATOM 3048 O O . VAL A 1 408 ? -12.099 -13.465 0.011 1.00 96.31 408 VAL A O 1
ATOM 3051 N N . SER A 1 409 ? -14.283 -13.488 0.479 1.00 96.25 409 SER A N 1
ATOM 3052 C CA . SER A 1 409 ? -14.250 -14.793 1.157 1.00 96.25 409 SER A CA 1
ATOM 3053 C C . SER A 1 409 ? -13.722 -15.902 0.241 1.00 96.25 409 SER A C 1
ATOM 3055 O O . SER A 1 409 ? -12.931 -16.733 0.686 1.00 96.25 409 SER A O 1
ATOM 3057 N N . TYR A 1 410 ? -14.123 -15.912 -1.033 1.00 95.62 410 TYR A N 1
ATOM 3058 C CA . TYR A 1 410 ? -13.602 -16.855 -2.025 1.00 95.62 410 TYR A CA 1
ATOM 3059 C C . TYR A 1 410 ? -12.080 -16.712 -2.208 1.00 95.62 410 TYR A C 1
ATOM 3061 O O . TYR A 1 410 ? -11.362 -17.716 -2.215 1.00 95.62 410 TYR A O 1
ATOM 3069 N N . LEU A 1 411 ? -11.567 -15.477 -2.280 1.00 91.88 411 LEU A N 1
ATOM 3070 C CA . LEU A 1 411 ? -10.127 -15.204 -2.386 1.00 91.88 411 LEU A CA 1
ATOM 3071 C C . LEU A 1 411 ? -9.348 -15.717 -1.166 1.00 91.88 411 LEU A C 1
ATOM 3073 O O . LEU A 1 411 ? -8.295 -16.337 -1.315 1.00 91.88 411 LEU A O 1
ATOM 3077 N N . HIS A 1 412 ? -9.871 -15.494 0.039 1.00 92.06 412 HIS A N 1
ATOM 3078 C CA . HIS A 1 412 ? -9.184 -15.838 1.289 1.00 92.06 412 HIS A CA 1
ATOM 3079 C C . HIS A 1 412 ? -9.237 -17.327 1.628 1.00 92.06 412 HIS A C 1
ATOM 3081 O O . HIS A 1 412 ? -8.289 -17.862 2.201 1.00 92.06 412 HIS A O 1
ATOM 3087 N N . HIS A 1 413 ? -10.347 -17.998 1.323 1.00 90.62 413 HIS A N 1
ATOM 3088 C CA . HIS A 1 413 ? -10.636 -19.311 1.906 1.00 90.62 413 HIS A CA 1
ATOM 3089 C C . HIS A 1 413 ? -10.754 -20.444 0.889 1.00 90.62 413 HIS A C 1
ATOM 3091 O O . HIS A 1 413 ? -10.495 -21.597 1.245 1.00 90.62 413 HIS A O 1
ATOM 3097 N N . ASP A 1 414 ? -11.118 -20.135 -0.356 1.00 88.81 414 ASP A N 1
ATOM 3098 C CA . ASP A 1 414 ? -11.406 -21.154 -1.368 1.00 88.81 414 ASP A CA 1
ATOM 3099 C C . ASP A 1 414 ? -10.311 -21.217 -2.447 1.00 88.81 414 ASP A C 1
ATOM 3101 O O . ASP A 1 414 ? -10.111 -22.259 -3.078 1.00 88.81 414 ASP A O 1
ATOM 3105 N N . CYS A 1 415 ? -9.533 -20.143 -2.611 1.00 84.94 415 CYS A N 1
ATOM 3106 C CA . CYS A 1 415 ? -8.341 -20.141 -3.451 1.00 84.94 415 CYS A CA 1
ATOM 3107 C C . CYS A 1 415 ? -7.188 -20.903 -2.784 1.00 84.94 415 CYS A C 1
ATOM 3109 O O . CYS A 1 415 ? -6.933 -20.78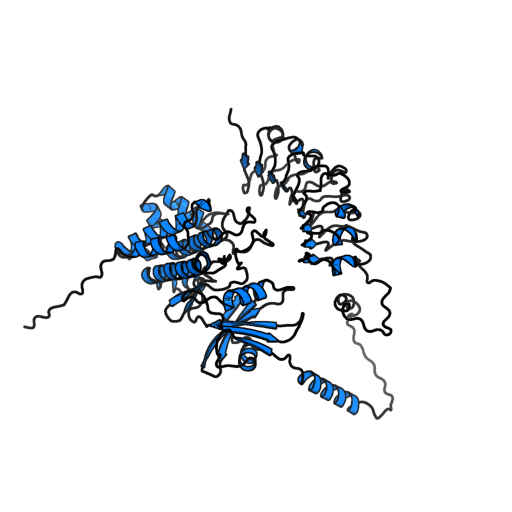8 -1.582 1.00 84.94 415 CYS A O 1
ATOM 3111 N N . ARG A 1 416 ? -6.453 -21.687 -3.582 1.00 81.50 416 ARG A N 1
ATOM 3112 C CA . ARG A 1 416 ? -5.231 -22.373 -3.148 1.00 81.50 416 ARG A CA 1
ATOM 3113 C C . ARG A 1 416 ? -4.073 -21.984 -4.059 1.00 81.50 416 ARG A C 1
ATOM 3115 O O . ARG A 1 416 ? -3.963 -22.520 -5.160 1.00 81.50 416 ARG A O 1
ATOM 3122 N N . PRO A 1 417 ? -3.181 -21.098 -3.603 1.00 79.25 417 PRO A N 1
ATOM 3123 C CA . PRO A 1 417 ? -3.129 -20.500 -2.262 1.00 79.25 417 PRO A CA 1
ATOM 3124 C C . PRO A 1 417 ? -4.176 -19.409 -2.006 1.00 79.25 417 PRO A C 1
ATOM 3126 O O . PRO A 1 417 ? -4.707 -18.871 -2.976 1.00 79.25 417 PRO A O 1
ATOM 3129 N N . PRO A 1 418 ? -4.414 -19.039 -0.731 1.00 84.62 418 PRO A N 1
ATOM 3130 C CA . PRO A 1 418 ? -5.180 -17.846 -0.396 1.00 84.62 418 PRO A CA 1
ATOM 3131 C C . PRO A 1 418 ? -4.618 -16.605 -1.087 1.00 84.62 418 PRO A C 1
ATOM 3133 O O . PRO A 1 418 ? -3.400 -16.466 -1.244 1.00 84.62 418 PRO A O 1
ATOM 3136 N N . VAL A 1 419 ? -5.510 -15.707 -1.482 1.00 84.75 419 VAL A N 1
ATOM 3137 C CA . VAL A 1 419 ? -5.206 -14.480 -2.219 1.00 84.75 419 VAL A CA 1
ATOM 3138 C C . VAL A 1 419 ? -5.627 -13.280 -1.384 1.00 84.75 419 VAL A C 1
ATOM 3140 O O . VAL A 1 419 ? -6.799 -13.167 -1.053 1.00 84.75 419 VAL A O 1
ATOM 3143 N N . ALA A 1 420 ? -4.701 -12.366 -1.092 1.00 85.75 420 ALA A N 1
ATOM 3144 C CA . ALA A 1 420 ? -5.037 -11.049 -0.548 1.00 85.75 420 ALA A CA 1
ATOM 3145 C C . ALA A 1 420 ? -5.171 -10.028 -1.688 1.00 85.75 420 ALA A C 1
ATOM 3147 O O . ALA A 1 420 ? -4.282 -9.940 -2.541 1.00 85.75 420 ALA A O 1
ATOM 3148 N N . HIS A 1 421 ? -6.262 -9.261 -1.694 1.00 89.06 421 HIS A N 1
ATOM 3149 C CA . HIS A 1 421 ? -6.592 -8.263 -2.713 1.00 89.06 421 HIS A CA 1
ATOM 3150 C C . HIS A 1 421 ? -5.736 -6.993 -2.585 1.00 89.06 421 HIS A C 1
ATOM 3152 O O . HIS A 1 421 ? -5.175 -6.526 -3.573 1.00 89.06 421 HIS A O 1
ATOM 3158 N N . ARG A 1 422 ? -5.587 -6.466 -1.362 1.00 84.44 422 ARG A N 1
ATOM 3159 C CA . ARG A 1 422 ? -4.709 -5.350 -0.948 1.00 84.44 422 ARG A CA 1
ATOM 3160 C C . ARG A 1 422 ? -5.088 -3.938 -1.410 1.00 84.44 422 ARG A C 1
ATOM 3162 O O . ARG A 1 422 ? -4.509 -2.978 -0.913 1.00 84.44 422 ARG A O 1
ATOM 3169 N N . ASP A 1 423 ? -6.061 -3.778 -2.302 1.00 86.56 423 ASP A N 1
ATOM 3170 C CA . ASP A 1 423 ? -6.613 -2.456 -2.656 1.00 86.56 423 ASP A CA 1
ATOM 3171 C C . ASP A 1 423 ? -8.145 -2.479 -2.779 1.00 86.56 423 ASP A C 1
ATOM 3173 O O . ASP A 1 423 ? -8.721 -2.104 -3.797 1.00 86.56 423 ASP A O 1
ATOM 3177 N N . LEU A 1 424 ? -8.833 -3.012 -1.766 1.00 92.38 424 LEU A N 1
ATOM 3178 C CA . LEU A 1 424 ? -10.296 -3.087 -1.775 1.00 92.38 424 LEU A CA 1
ATOM 3179 C C . LEU A 1 424 ? -10.914 -1.718 -1.432 1.00 92.38 424 LEU A C 1
ATOM 3181 O O . LEU A 1 424 ? -10.695 -1.189 -0.346 1.00 92.38 424 LEU A O 1
ATOM 3185 N N . LYS A 1 425 ? -11.695 -1.155 -2.358 1.00 92.19 425 LYS A N 1
ATOM 3186 C CA . LYS A 1 425 ? -12.343 0.166 -2.253 1.00 92.19 425 LYS A CA 1
ATOM 3187 C C . LYS A 1 425 ? -13.522 0.268 -3.238 1.00 92.19 425 LYS A C 1
ATOM 3189 O O . LYS A 1 425 ? -13.558 -0.524 -4.182 1.00 92.19 425 LYS A O 1
ATOM 3194 N N . PRO A 1 426 ? -14.451 1.234 -3.100 1.00 92.50 426 PRO A N 1
ATOM 3195 C CA . PRO A 1 426 ? -15.618 1.355 -3.980 1.00 92.50 426 PRO A CA 1
ATOM 3196 C C . PRO A 1 426 ? -15.291 1.492 -5.472 1.00 92.50 426 PRO A C 1
ATOM 3198 O O . PRO A 1 426 ? -16.004 0.934 -6.299 1.00 92.50 426 PRO A O 1
ATOM 3201 N N . SER A 1 427 ? -14.193 2.156 -5.845 1.00 89.69 427 SER A N 1
ATOM 3202 C CA . SER A 1 427 ? -13.793 2.268 -7.258 1.00 89.69 427 SER A CA 1
ATOM 3203 C C . SER A 1 427 ? -13.287 0.953 -7.866 1.00 89.69 427 SER A C 1
ATOM 3205 O O . SER A 1 427 ? -13.304 0.800 -9.084 1.00 89.69 427 SER A O 1
ATOM 3207 N N . ASN A 1 428 ? -12.927 -0.023 -7.025 1.00 92.56 428 ASN A N 1
ATOM 3208 C CA . ASN A 1 428 ? -12.536 -1.380 -7.421 1.00 92.56 428 ASN A CA 1
ATOM 3209 C C . ASN A 1 428 ? -13.688 -2.394 -7.253 1.00 92.56 428 ASN A C 1
ATOM 3211 O O . ASN A 1 428 ? -13.486 -3.601 -7.370 1.00 92.56 428 ASN A O 1
ATOM 3215 N N . ILE A 1 429 ? -14.908 -1.927 -6.973 1.00 95.25 429 ILE A N 1
ATOM 3216 C CA . ILE A 1 429 ? -16.124 -2.745 -6.930 1.00 95.25 429 ILE A CA 1
ATOM 3217 C C . ILE A 1 429 ? -16.998 -2.297 -8.094 1.00 95.25 429 ILE A C 1
ATOM 3219 O O . ILE A 1 429 ? -17.581 -1.218 -8.056 1.00 95.25 429 ILE A O 1
ATOM 3223 N N . LEU A 1 430 ? -17.072 -3.111 -9.141 1.00 94.62 430 LEU A N 1
ATOM 3224 C CA . LEU A 1 430 ? -17.846 -2.810 -10.340 1.00 94.62 430 LEU A CA 1
ATOM 3225 C C . LEU A 1 430 ? -19.230 -3.455 -10.284 1.00 94.62 430 LEU A C 1
ATOM 3227 O O . LEU A 1 430 ? -19.431 -4.442 -9.576 1.00 94.62 430 LEU A O 1
ATOM 3231 N N . LEU A 1 431 ? -20.176 -2.902 -11.037 1.00 93.88 431 LEU A N 1
ATOM 3232 C CA . LEU A 1 431 ? -21.566 -3.347 -11.046 1.00 93.88 431 LEU A CA 1
ATOM 3233 C C . LEU A 1 431 ? -21.961 -3.852 -12.431 1.00 93.88 431 LEU A C 1
ATOM 3235 O O . LEU A 1 431 ? -21.837 -3.142 -13.437 1.00 93.88 431 LEU A O 1
ATOM 3239 N N . ASP A 1 432 ? -22.449 -5.089 -12.479 1.00 93.62 432 ASP A N 1
ATOM 3240 C CA . ASP A 1 432 ? -22.967 -5.661 -13.717 1.00 93.62 432 ASP A CA 1
ATOM 3241 C C . ASP A 1 432 ? -24.374 -5.139 -14.048 1.00 93.62 432 ASP A C 1
ATOM 3243 O O . ASP A 1 432 ? -24.915 -4.280 -13.350 1.00 93.62 432 ASP A O 1
ATOM 3247 N N . ALA A 1 433 ? -24.962 -5.630 -15.144 1.00 90.44 433 ALA A N 1
ATOM 3248 C CA . ALA A 1 433 ? -26.269 -5.188 -15.631 1.00 90.44 433 ALA A CA 1
ATOM 3249 C C . ALA A 1 433 ? -27.407 -5.362 -14.606 1.00 90.44 433 ALA A C 1
ATOM 3251 O O . ALA A 1 433 ? -28.351 -4.574 -14.626 1.00 90.44 433 ALA A O 1
ATOM 3252 N N . ASP A 1 434 ? -27.288 -6.332 -13.696 1.00 91.19 434 ASP A N 1
ATOM 3253 C CA . ASP A 1 434 ? -28.292 -6.655 -12.678 1.00 91.19 434 ASP A CA 1
ATOM 3254 C C . ASP A 1 434 ? -28.036 -5.923 -11.345 1.00 91.19 434 ASP A C 1
ATOM 3256 O O . ASP A 1 434 ? -28.722 -6.170 -10.350 1.00 91.19 434 ASP A O 1
ATOM 3260 N N . MET A 1 435 ? -27.074 -4.988 -11.324 1.00 89.81 435 MET A N 1
ATOM 3261 C CA . MET A 1 435 ? -26.578 -4.296 -10.126 1.00 89.81 435 MET A CA 1
ATOM 3262 C C . MET A 1 435 ? -25.908 -5.240 -9.117 1.00 89.81 435 MET A C 1
ATOM 3264 O O . MET A 1 435 ? -25.841 -4.930 -7.923 1.00 89.81 435 MET A O 1
ATOM 3268 N N . GLU A 1 436 ? -25.391 -6.381 -9.580 1.00 93.44 436 GLU A N 1
ATOM 3269 C CA . GLU A 1 436 ? -24.616 -7.288 -8.741 1.00 93.44 436 GLU A CA 1
ATOM 3270 C C . GLU A 1 436 ? -23.142 -6.853 -8.694 1.00 93.44 436 GLU A C 1
ATOM 3272 O O . GLU A 1 436 ? -22.566 -6.449 -9.713 1.00 93.44 436 GLU A O 1
ATOM 3277 N N . PRO A 1 437 ? -22.498 -6.924 -7.514 1.00 96.75 437 PRO A N 1
ATOM 3278 C CA . PRO A 1 437 ? -21.133 -6.454 -7.342 1.00 96.75 437 PRO A CA 1
ATOM 3279 C C . PRO A 1 437 ? -20.106 -7.466 -7.839 1.00 96.75 437 PRO A C 1
ATOM 3281 O O . PRO A 1 437 ? -20.214 -8.674 -7.590 1.00 96.75 437 PRO A O 1
ATOM 3284 N N . ARG A 1 438 ? -19.035 -6.947 -8.438 1.00 96.38 438 ARG A N 1
ATOM 3285 C CA . ARG A 1 438 ? -17.847 -7.701 -8.831 1.00 96.38 438 ARG A CA 1
ATOM 3286 C C . ARG A 1 438 ? -16.580 -6.977 -8.406 1.00 96.38 438 ARG A C 1
ATOM 3288 O O . ARG A 1 438 ? -16.340 -5.841 -8.805 1.00 96.38 438 ARG A O 1
ATOM 3295 N N . VAL A 1 439 ? -15.761 -7.648 -7.604 1.00 94.88 439 VAL A N 1
ATOM 3296 C CA . VAL A 1 439 ? -14.455 -7.135 -7.175 1.00 94.88 439 VAL A CA 1
ATOM 3297 C C . VAL A 1 439 ? -13.487 -7.169 -8.358 1.00 94.88 439 VAL A C 1
ATOM 3299 O O . VAL A 1 439 ? -13.392 -8.183 -9.058 1.00 94.88 439 VAL A O 1
ATOM 3302 N N . ALA A 1 440 ? -12.798 -6.056 -8.584 1.00 89.69 440 ALA A N 1
ATOM 3303 C CA . ALA A 1 440 ? -11.928 -5.794 -9.722 1.00 89.69 440 ALA A CA 1
ATOM 3304 C C . ALA A 1 440 ? -10.560 -5.246 -9.277 1.00 89.69 440 ALA A C 1
ATOM 3306 O O . ALA A 1 440 ? -10.381 -4.868 -8.129 1.00 89.69 440 ALA A O 1
ATOM 3307 N N . ASP A 1 441 ? -9.637 -5.139 -10.237 1.00 79.38 441 ASP A N 1
ATOM 3308 C CA . ASP A 1 441 ? -8.302 -4.533 -10.099 1.00 79.38 441 ASP A CA 1
ATOM 3309 C C . ASP A 1 441 ? -7.358 -5.230 -9.099 1.00 79.38 441 ASP A C 1
ATOM 3311 O O . ASP A 1 441 ? -7.047 -4.746 -8.013 1.00 79.38 441 ASP A O 1
ATOM 3315 N N . PHE A 1 442 ? -6.826 -6.375 -9.533 1.00 72.50 442 PHE A N 1
ATOM 3316 C CA . PHE A 1 442 ? -5.898 -7.215 -8.769 1.00 72.50 442 PHE A CA 1
ATOM 3317 C C . PHE A 1 442 ? -4.424 -6.835 -8.977 1.00 72.50 442 PHE A C 1
ATOM 3319 O O . PHE A 1 442 ? -3.540 -7.629 -8.658 1.00 72.50 442 PHE A O 1
ATOM 3326 N N . GLY A 1 443 ? -4.131 -5.639 -9.500 1.00 59.72 443 GLY A N 1
ATOM 3327 C CA . GLY A 1 443 ? -2.774 -5.225 -9.891 1.00 59.72 443 GLY A CA 1
ATOM 3328 C C . GLY A 1 443 ? -1.737 -5.230 -8.757 1.00 59.72 443 GLY A C 1
ATOM 3329 O O . GLY A 1 443 ? -0.536 -5.202 -9.019 1.00 59.72 443 GLY A O 1
ATOM 3330 N N . VAL A 1 444 ? -2.185 -5.296 -7.498 1.00 57.31 444 VAL A N 1
ATOM 3331 C CA . VAL A 1 444 ? -1.340 -5.423 -6.295 1.00 57.31 444 VAL A CA 1
ATOM 3332 C C . VAL A 1 444 ? -1.624 -6.685 -5.471 1.00 57.31 444 VAL A C 1
ATOM 3334 O O . VAL A 1 444 ? -1.008 -6.876 -4.414 1.00 57.31 444 VAL A O 1
ATOM 3337 N N . ALA A 1 445 ? -2.536 -7.545 -5.935 1.00 58.31 445 ALA A N 1
ATOM 3338 C CA . ALA A 1 445 ? -2.958 -8.748 -5.231 1.00 58.31 445 ALA A CA 1
ATOM 3339 C C . ALA A 1 445 ? -1.812 -9.760 -5.113 1.00 58.31 445 ALA A C 1
ATOM 3341 O O . ALA A 1 445 ? -0.930 -9.840 -5.970 1.00 58.31 445 ALA A O 1
ATOM 3342 N N . LYS A 1 446 ? -1.809 -10.551 -4.036 1.00 67.31 446 LYS A N 1
ATOM 3343 C CA . LYS A 1 446 ? -0.706 -11.479 -3.752 1.00 67.31 446 LYS A CA 1
ATOM 3344 C C . LYS A 1 446 ? -1.195 -12.810 -3.196 1.00 67.31 446 LYS A C 1
ATOM 3346 O O . LYS A 1 446 ? -2.021 -12.857 -2.288 1.00 67.31 446 LYS A O 1
ATOM 3351 N N . ALA A 1 447 ? -0.632 -13.894 -3.722 1.00 59.31 447 ALA A N 1
ATOM 3352 C CA . ALA A 1 447 ? -0.773 -15.235 -3.173 1.00 59.31 447 ALA A CA 1
ATOM 3353 C C . ALA A 1 447 ? -0.010 -15.370 -1.842 1.00 59.31 447 ALA A C 1
ATOM 3355 O O . ALA A 1 447 ? 1.195 -15.121 -1.781 1.00 59.31 447 ALA A O 1
ATOM 3356 N N . LEU A 1 448 ? -0.672 -15.854 -0.792 1.00 58.25 448 LEU A N 1
ATOM 3357 C CA . LEU A 1 448 ? -0.126 -15.947 0.570 1.00 58.25 448 LEU A CA 1
ATOM 3358 C C . LEU A 1 448 ? 0.799 -17.170 0.802 1.00 58.25 448 LEU A C 1
ATOM 3360 O O . LEU A 1 448 ? 0.921 -17.656 1.921 1.00 58.25 448 LEU A O 1
ATOM 3364 N N . ARG A 1 449 ? 1.469 -17.709 -0.237 1.00 47.72 449 ARG A N 1
ATOM 3365 C CA . ARG A 1 449 ? 2.308 -18.939 -0.131 1.00 47.72 449 ARG A CA 1
ATOM 3366 C C . ARG A 1 449 ? 3.645 -18.754 0.566 1.00 47.72 449 ARG A C 1
ATOM 3368 O O . ARG A 1 449 ? 4.283 -19.750 0.893 1.00 47.72 449 ARG A O 1
ATOM 3375 N N . VAL A 1 450 ? 4.106 -17.521 0.731 1.00 41.84 450 VAL A N 1
ATOM 3376 C CA . VAL A 1 450 ? 5.454 -17.240 1.219 1.00 41.84 450 VAL A CA 1
ATOM 3377 C C . VAL A 1 450 ? 5.350 -16.097 2.211 1.00 41.84 450 VAL A C 1
ATOM 3379 O O . VAL A 1 450 ? 4.852 -15.029 1.856 1.00 41.84 450 VAL A O 1
ATOM 3382 N N . ALA A 1 451 ? 5.847 -16.307 3.431 1.00 38.00 451 ALA A N 1
ATOM 3383 C CA . ALA A 1 451 ? 6.202 -15.240 4.363 1.00 38.00 451 ALA A CA 1
ATOM 3384 C C . ALA A 1 451 ? 7.371 -14.432 3.765 1.00 38.00 451 ALA A C 1
ATOM 3386 O O . ALA A 1 451 ? 8.508 -14.508 4.219 1.00 38.00 451 ALA A O 1
ATOM 3387 N N . ALA A 1 452 ? 7.109 -13.749 2.653 1.00 37.62 452 ALA A N 1
ATOM 3388 C CA . ALA A 1 452 ? 8.043 -12.880 1.970 1.00 37.62 452 ALA A CA 1
ATOM 3389 C C . ALA A 1 452 ? 7.813 -11.460 2.503 1.00 37.62 452 ALA A C 1
ATOM 3391 O O . ALA A 1 452 ? 6.672 -10.986 2.439 1.00 37.62 452 ALA A O 1
ATOM 3392 N N . PRO A 1 453 ? 8.849 -10.780 3.020 1.00 42.28 453 PRO A N 1
ATOM 3393 C CA . PRO A 1 453 ? 8.734 -9.378 3.406 1.00 42.28 453 PRO A CA 1
ATOM 3394 C C . PRO A 1 453 ? 8.273 -8.529 2.208 1.00 42.28 453 PRO A C 1
ATOM 3396 O O . PRO A 1 453 ? 8.556 -8.854 1.053 1.00 42.28 453 PRO A O 1
ATOM 3399 N N . MET A 1 454 ? 7.493 -7.476 2.475 1.00 42.50 454 MET A N 1
ATOM 3400 C CA . MET A 1 454 ? 6.948 -6.603 1.425 1.00 42.50 454 MET A CA 1
ATOM 3401 C C . MET A 1 454 ? 8.051 -5.875 0.637 1.00 42.50 454 MET A C 1
ATOM 3403 O O . MET A 1 454 ? 9.014 -5.406 1.238 1.00 42.50 454 MET A O 1
ATOM 3407 N N . SER A 1 455 ? 7.846 -5.697 -0.675 1.00 43.28 455 SER A N 1
ATOM 3408 C CA . SER A 1 455 ? 8.606 -4.766 -1.528 1.00 43.28 455 SER A CA 1
ATOM 3409 C C . SER A 1 455 ? 8.039 -3.332 -1.506 1.00 43.28 455 SER A C 1
ATOM 3411 O O . SER A 1 455 ? 8.784 -2.386 -1.729 1.00 43.28 455 SER A O 1
ATOM 3413 N N . ALA A 1 456 ? 6.749 -3.138 -1.172 1.00 49.38 456 ALA A N 1
ATOM 3414 C CA . ALA A 1 456 ? 6.113 -1.821 -0.999 1.00 49.38 456 ALA A CA 1
ATOM 3415 C C . ALA A 1 456 ? 4.770 -1.898 -0.232 1.00 49.38 456 ALA A C 1
ATOM 3417 O O . ALA A 1 456 ? 4.067 -2.914 -0.299 1.00 49.38 456 ALA A O 1
ATOM 3418 N N . VAL A 1 457 ? 4.393 -0.807 0.455 1.00 53.12 457 VAL A N 1
ATOM 3419 C CA . VAL A 1 457 ? 3.027 -0.587 0.974 1.00 53.12 457 VAL A CA 1
ATOM 3420 C C . VAL A 1 457 ? 2.107 -0.316 -0.218 1.00 53.12 457 VAL A C 1
ATOM 3422 O O . VAL A 1 457 ? 2.360 0.600 -0.994 1.00 53.12 457 VAL A O 1
ATOM 3425 N N . ALA A 1 458 ? 1.053 -1.115 -0.369 1.00 52.69 458 ALA A N 1
ATOM 3426 C CA . ALA A 1 458 ? 0.051 -0.971 -1.425 1.00 52.69 458 ALA A CA 1
ATOM 3427 C C . ALA A 1 458 ? -1.339 -0.761 -0.809 1.00 52.69 458 ALA A C 1
ATOM 3429 O O . ALA A 1 458 ? -1.638 -1.351 0.226 1.00 52.69 458 ALA A O 1
ATOM 3430 N N . GLY A 1 459 ? -2.168 0.071 -1.436 1.00 62.06 459 GLY A N 1
ATOM 3431 C CA . GLY A 1 459 ? -3.529 0.363 -0.988 1.00 62.06 459 GLY A CA 1
ATOM 3432 C C . GLY A 1 459 ? -3.858 1.853 -1.056 1.00 62.06 459 GLY A C 1
ATOM 3433 O O . GLY A 1 459 ? -2.973 2.706 -1.134 1.00 62.06 459 GLY A O 1
ATOM 3434 N N . SER A 1 460 ? -5.147 2.172 -1.038 1.00 69.81 460 SER A N 1
ATOM 3435 C CA . SER A 1 460 ? -5.636 3.549 -1.163 1.00 69.81 460 SER A CA 1
ATOM 3436 C C . SER A 1 460 ? -5.841 4.225 0.192 1.00 69.81 460 SER A C 1
ATOM 3438 O O . SER A 1 460 ? -6.408 3.638 1.116 1.00 69.81 460 SER A O 1
ATOM 3440 N N . CYS A 1 461 ? -5.412 5.486 0.310 1.00 70.25 461 CYS A N 1
ATOM 3441 C CA . CYS A 1 461 ? -5.560 6.282 1.533 1.00 70.25 461 CYS A CA 1
ATOM 3442 C C . CYS A 1 461 ? -7.022 6.289 2.023 1.00 70.25 461 CYS A C 1
ATOM 3444 O O . CYS A 1 461 ? -7.946 6.472 1.232 1.00 70.25 461 CYS A O 1
ATOM 3446 N N . GLY A 1 462 ? -7.227 6.048 3.321 1.00 78.00 462 GLY A N 1
ATOM 3447 C CA . GLY A 1 462 ? -8.549 5.866 3.937 1.00 78.00 462 GLY A CA 1
ATOM 3448 C C . GLY A 1 462 ? -9.002 4.405 4.074 1.00 78.00 462 GLY A C 1
ATOM 3449 O O . GLY A 1 462 ? -9.787 4.114 4.971 1.00 78.00 462 GLY A O 1
ATOM 3450 N N . TYR A 1 463 ? -8.458 3.483 3.271 1.00 85.00 463 TYR A N 1
ATOM 3451 C CA . TYR A 1 463 ? -8.795 2.047 3.296 1.00 85.00 463 TYR A CA 1
ATOM 3452 C C . TYR A 1 463 ? -7.671 1.159 3.842 1.00 85.00 463 TYR A C 1
ATOM 3454 O O . TYR A 1 463 ? -7.893 -0.024 4.095 1.00 85.00 463 TYR A O 1
ATOM 3462 N N . ILE A 1 464 ? -6.468 1.713 4.018 1.00 80.12 464 ILE A N 1
ATOM 3463 C CA . ILE A 1 464 ? -5.291 0.993 4.520 1.00 80.12 464 ILE A CA 1
ATOM 3464 C C . ILE A 1 464 ? -5.473 0.675 6.008 1.00 80.12 464 ILE A C 1
ATOM 3466 O O . ILE A 1 464 ? -5.745 1.568 6.815 1.00 80.12 464 ILE A O 1
ATOM 3470 N N . ALA A 1 465 ? -5.286 -0.594 6.373 1.00 77.12 465 ALA A N 1
ATOM 3471 C CA . ALA A 1 465 ? -5.346 -1.033 7.760 1.00 77.12 465 ALA A CA 1
ATOM 3472 C C . ALA A 1 465 ? -4.192 -0.435 8.598 1.00 77.12 465 ALA A C 1
ATOM 3474 O O . ALA A 1 465 ? -3.068 -0.315 8.105 1.00 77.12 465 ALA A O 1
ATOM 3475 N N . PRO A 1 466 ? -4.426 -0.064 9.868 1.00 76.31 466 PRO A N 1
ATOM 3476 C CA . PRO A 1 466 ? -3.466 0.696 10.676 1.00 76.31 466 PRO A CA 1
ATOM 3477 C C . PRO A 1 466 ? -2.156 -0.045 10.979 1.00 76.31 466 PRO A C 1
ATOM 3479 O O . PRO A 1 466 ? -1.133 0.585 11.218 1.00 76.31 466 PRO A O 1
ATOM 3482 N N . GLU A 1 467 ? -2.163 -1.373 10.990 1.00 69.38 467 GLU A N 1
ATOM 3483 C CA . GLU A 1 467 ? -0.979 -2.221 11.147 1.00 69.38 467 GLU A CA 1
ATOM 3484 C C . GLU A 1 467 ? -0.194 -2.398 9.847 1.00 69.38 467 GLU A C 1
ATOM 3486 O O . GLU A 1 467 ? 0.989 -2.739 9.892 1.00 69.38 467 GLU A O 1
ATOM 3491 N N . TYR A 1 468 ? -0.828 -2.163 8.698 1.00 62.28 468 TYR A N 1
ATOM 3492 C CA . TYR A 1 468 ? -0.238 -2.377 7.378 1.00 62.28 468 TYR A CA 1
ATOM 3493 C C . TYR A 1 468 ? 0.913 -1.400 7.091 1.00 62.28 468 TYR A C 1
ATOM 3495 O O . TYR A 1 468 ? 1.787 -1.661 6.269 1.00 62.28 468 TYR A O 1
ATOM 3503 N N . THR A 1 469 ? 0.955 -0.287 7.825 1.00 53.53 469 THR A N 1
ATOM 3504 C CA . THR A 1 469 ? 2.039 0.702 7.794 1.00 53.53 469 THR A CA 1
ATOM 3505 C C . THR A 1 469 ? 3.249 0.307 8.652 1.00 53.53 469 THR A C 1
ATOM 3507 O O . THR A 1 469 ? 4.327 0.862 8.452 1.00 53.53 469 THR A O 1
ATOM 3510 N N . TYR A 1 470 ? 3.115 -0.654 9.580 1.00 48.06 470 TYR A N 1
ATOM 3511 C CA . TYR A 1 470 ? 4.174 -1.019 10.542 1.00 48.06 470 TYR A CA 1
ATOM 3512 C C . TYR A 1 470 ? 4.565 -2.502 10.526 1.00 48.06 470 TYR A C 1
ATOM 3514 O O . TYR A 1 470 ? 5.631 -2.863 11.025 1.00 48.06 470 TYR A O 1
ATOM 3522 N N . THR A 1 471 ? 3.719 -3.373 9.976 1.00 51.50 471 THR A N 1
ATOM 3523 C CA . THR A 1 471 ? 3.962 -4.812 9.873 1.00 51.50 471 THR A CA 1
ATOM 3524 C C . THR A 1 471 ? 4.154 -5.167 8.400 1.00 51.50 471 THR A C 1
ATOM 3526 O O . THR A 1 471 ? 3.250 -5.030 7.588 1.00 51.50 471 THR A O 1
ATOM 3529 N N . LEU A 1 472 ? 5.356 -5.610 8.014 1.00 49.56 472 LEU A N 1
ATOM 3530 C CA . LEU A 1 472 ? 5.659 -6.058 6.641 1.00 49.56 472 LEU A CA 1
ATOM 3531 C C . LEU A 1 472 ? 5.076 -7.458 6.338 1.00 49.56 472 LEU A C 1
ATOM 3533 O O . LEU A 1 472 ? 5.603 -8.180 5.491 1.00 49.56 472 LEU A O 1
ATOM 3537 N N . GLN A 1 473 ? 4.034 -7.864 7.065 1.00 51.12 473 GLN A N 1
ATOM 3538 C CA . GLN A 1 473 ? 3.359 -9.153 6.943 1.00 51.12 473 GLN A CA 1
ATOM 3539 C C . GLN A 1 473 ? 2.080 -8.941 6.131 1.00 51.12 473 GLN A C 1
ATOM 3541 O O . GLN A 1 473 ? 1.270 -8.078 6.458 1.00 51.12 473 GLN A O 1
ATOM 3546 N N . VAL A 1 474 ? 1.908 -9.712 5.057 1.00 55.72 474 VAL A N 1
ATOM 3547 C CA . VAL A 1 474 ? 0.641 -9.743 4.322 1.00 55.72 474 VAL A CA 1
ATOM 3548 C C . VAL A 1 474 ? -0.264 -10.744 5.026 1.00 55.72 474 VAL A C 1
ATOM 3550 O O . VAL A 1 474 ? 0.002 -11.943 4.967 1.00 55.72 474 VAL A O 1
ATOM 3553 N N . ASP A 1 475 ? -1.314 -10.251 5.675 1.00 68.88 475 ASP A N 1
ATOM 3554 C CA . ASP A 1 475 ? -2.420 -11.071 6.154 1.00 68.88 475 ASP A CA 1
ATOM 3555 C C . ASP A 1 475 ? -3.718 -10.702 5.423 1.00 68.88 475 ASP A C 1
ATOM 3557 O O . ASP A 1 475 ? -3.897 -9.603 4.884 1.00 68.88 475 ASP A O 1
ATOM 3561 N N . GLU A 1 476 ? -4.645 -11.649 5.389 1.00 83.75 476 GLU A N 1
ATOM 3562 C CA . GLU A 1 476 ? -5.992 -11.456 4.866 1.00 83.75 476 GLU A CA 1
ATOM 3563 C C . GLU A 1 476 ? -6.798 -10.415 5.671 1.00 83.75 476 GLU A C 1
ATOM 3565 O O . GLU A 1 476 ? -7.832 -9.929 5.213 1.00 83.75 476 GLU A O 1
ATOM 3570 N N . LYS A 1 477 ? -6.327 -10.036 6.869 1.00 90.31 477 LYS A N 1
ATOM 3571 C CA . LYS A 1 477 ? -7.003 -9.098 7.775 1.00 90.31 477 LYS A CA 1
ATOM 3572 C C . LYS A 1 477 ? -6.919 -7.655 7.300 1.00 90.31 477 LYS A C 1
ATOM 3574 O O . LYS A 1 477 ? -7.789 -6.862 7.673 1.00 90.31 477 LYS A O 1
ATOM 3579 N N . SER A 1 478 ? -5.933 -7.322 6.472 1.00 88.50 478 SER A N 1
ATOM 3580 C CA . SER A 1 478 ? -5.877 -6.043 5.759 1.00 88.50 478 SER A CA 1
ATOM 3581 C C . SER A 1 478 ? -7.106 -5.833 4.857 1.00 88.50 478 SER A C 1
ATOM 3583 O O . SER A 1 478 ? -7.786 -4.815 4.983 1.00 88.50 478 SER A O 1
ATOM 3585 N N . ASP A 1 479 ? -7.480 -6.834 4.054 1.00 92.44 479 ASP A N 1
ATOM 3586 C CA . ASP A 1 479 ? -8.689 -6.795 3.216 1.00 92.44 479 ASP A CA 1
ATOM 3587 C C . ASP A 1 479 ? -9.971 -6.713 4.058 1.00 92.44 479 ASP A C 1
ATOM 3589 O O . ASP A 1 479 ? -10.911 -6.012 3.682 1.00 92.44 479 ASP A O 1
ATOM 3593 N N . VAL A 1 480 ? -10.013 -7.395 5.214 1.00 95.94 480 VAL A N 1
ATOM 3594 C CA . VAL A 1 480 ? -11.154 -7.321 6.147 1.00 95.94 480 VAL A CA 1
ATOM 3595 C C . VAL A 1 480 ? -11.349 -5.886 6.646 1.00 95.94 480 VAL A C 1
ATOM 3597 O O . VAL A 1 480 ? -12.480 -5.401 6.702 1.00 95.94 480 VAL A O 1
ATOM 3600 N N . TYR A 1 481 ? -10.262 -5.178 6.966 1.00 94.44 481 TYR A N 1
ATOM 3601 C CA . TYR A 1 481 ? -10.331 -3.773 7.367 1.00 94.44 481 TYR A CA 1
ATOM 3602 C C . TYR A 1 481 ? -10.855 -2.891 6.235 1.00 94.44 481 TYR A C 1
ATOM 3604 O O . TYR A 1 481 ? -11.806 -2.135 6.445 1.00 94.44 481 TYR A O 1
ATOM 3612 N N . SER A 1 482 ? -10.283 -3.016 5.034 1.00 94.88 482 SER A N 1
ATOM 3613 C CA . SER A 1 482 ? -10.712 -2.246 3.864 1.00 94.88 482 SER A CA 1
ATOM 3614 C C . SER A 1 482 ? -12.186 -2.502 3.528 1.00 94.88 482 SER A C 1
ATOM 3616 O O . SER A 1 482 ? -12.934 -1.558 3.276 1.00 94.88 482 SER A O 1
ATOM 3618 N N . PHE A 1 483 ? -12.649 -3.753 3.629 1.00 97.62 483 PHE A N 1
ATOM 3619 C CA . PHE A 1 483 ? -14.065 -4.105 3.490 1.00 97.62 483 PHE A CA 1
ATOM 3620 C C . PHE A 1 483 ? -14.938 -3.434 4.559 1.00 97.62 483 PHE A C 1
ATOM 3622 O O . PHE A 1 483 ? -16.022 -2.934 4.262 1.00 97.62 483 PHE A O 1
ATOM 3629 N N . GLY A 1 484 ? -14.462 -3.376 5.803 1.00 97.25 484 GLY A N 1
ATOM 3630 C CA . GLY A 1 484 ? -15.142 -2.660 6.876 1.00 97.25 484 GLY A CA 1
ATOM 3631 C C . GLY A 1 484 ? -15.322 -1.168 6.576 1.00 97.25 484 GLY A C 1
ATOM 3632 O O . GLY A 1 484 ? -16.385 -0.625 6.863 1.00 97.25 484 GLY A O 1
ATOM 3633 N N . VAL A 1 485 ? -14.343 -0.518 5.937 1.00 95.69 485 VAL A N 1
ATOM 3634 C CA . VAL A 1 485 ? -14.474 0.874 5.468 1.00 95.69 485 VAL A CA 1
ATOM 3635 C C . VAL A 1 485 ? -15.533 0.988 4.365 1.00 95.69 485 VAL A C 1
ATOM 3637 O O . VAL A 1 485 ? -16.397 1.857 4.459 1.00 95.69 485 VAL A O 1
ATOM 3640 N N . VAL A 1 486 ? -15.555 0.065 3.395 1.00 96.19 486 VAL A N 1
ATOM 3641 C CA . VAL A 1 486 ? -16.601 0.009 2.349 1.00 96.19 486 VAL A CA 1
ATOM 3642 C C . VAL A 1 486 ? -18.004 -0.128 2.959 1.00 96.19 486 VAL A C 1
ATOM 3644 O O . VAL A 1 486 ? -18.940 0.538 2.515 1.00 96.19 486 VAL A O 1
ATOM 3647 N N . LEU A 1 487 ? -18.172 -0.945 4.007 1.00 95.50 487 LEU A N 1
ATOM 3648 C CA . LEU A 1 487 ? -19.447 -1.039 4.730 1.00 95.50 487 LEU A CA 1
ATOM 3649 C C . LEU A 1 487 ? -19.851 0.299 5.362 1.00 95.50 487 LEU A C 1
ATOM 3651 O O . LEU A 1 487 ? -21.027 0.662 5.316 1.00 95.50 487 LEU A O 1
ATOM 3655 N N . LEU A 1 488 ? -18.899 1.037 5.942 1.00 93.19 488 LEU A N 1
ATOM 3656 C CA . LEU A 1 488 ? -19.178 2.355 6.512 1.00 93.19 488 LEU A CA 1
ATOM 3657 C C . LEU A 1 488 ? -19.612 3.351 5.434 1.00 93.19 488 LEU A C 1
ATOM 3659 O O . LEU A 1 488 ? -20.552 4.104 5.667 1.00 93.19 488 LEU A O 1
ATOM 3663 N N . GLU A 1 489 ? -19.017 3.340 4.245 1.00 92.06 489 GLU A N 1
ATOM 3664 C CA . GLU A 1 489 ? -19.480 4.189 3.139 1.00 92.06 489 GLU A CA 1
ATOM 3665 C C . GLU A 1 489 ? -20.873 3.791 2.644 1.00 92.06 489 GLU A C 1
ATOM 3667 O O . GLU A 1 489 ? -21.725 4.653 2.430 1.00 92.06 489 GLU A O 1
ATOM 3672 N N . LEU A 1 490 ? -21.159 2.489 2.531 1.00 90.31 490 LEU A N 1
ATOM 3673 C CA . LEU A 1 490 ? -22.496 2.002 2.180 1.00 90.31 490 LEU A CA 1
ATOM 3674 C C . LEU A 1 490 ? -23.552 2.450 3.202 1.00 90.31 490 LEU A C 1
ATOM 3676 O O . LEU A 1 490 ? -24.666 2.782 2.798 1.00 90.31 490 LEU A O 1
ATOM 3680 N N . LEU A 1 491 ? -23.217 2.492 4.495 1.00 88.88 491 LEU A N 1
ATOM 3681 C CA . LEU A 1 491 ? -24.112 2.905 5.587 1.00 88.88 491 LEU A CA 1
ATOM 3682 C C . LEU A 1 491 ? -24.263 4.426 5.730 1.00 88.88 491 LEU A C 1
ATOM 3684 O O . LEU A 1 491 ? -25.321 4.928 6.101 1.00 88.88 491 LEU A O 1
ATOM 3688 N N . THR A 1 492 ? -23.199 5.177 5.484 1.00 86.31 492 THR A N 1
ATOM 3689 C CA . THR A 1 492 ? -23.174 6.625 5.748 1.00 86.31 492 THR A CA 1
ATOM 3690 C C . THR A 1 492 ? -23.424 7.447 4.488 1.00 86.31 492 THR A C 1
ATOM 3692 O O . THR A 1 492 ? -23.878 8.585 4.576 1.00 86.31 492 THR A O 1
ATOM 3695 N N . GLY A 1 493 ? -23.130 6.884 3.312 1.00 85.25 493 GLY A N 1
ATOM 3696 C CA . GLY A 1 493 ? -23.050 7.621 2.052 1.00 85.25 493 GLY A CA 1
ATOM 3697 C C . GLY A 1 493 ? -21.932 8.665 2.026 1.00 85.25 493 GLY A C 1
ATOM 3698 O O . GLY A 1 493 ? -21.975 9.553 1.184 1.00 85.25 493 GLY A O 1
ATOM 3699 N N . ARG A 1 494 ? -20.979 8.601 2.962 1.00 85.81 494 ARG A N 1
ATOM 3700 C CA . ARG A 1 494 ? -19.873 9.554 3.088 1.00 85.81 494 ARG A CA 1
ATOM 3701 C C . ARG A 1 494 ? -18.573 8.954 2.590 1.00 85.81 494 ARG A C 1
ATOM 3703 O O . ARG A 1 494 ? -18.428 7.736 2.588 1.00 85.81 494 ARG A O 1
ATOM 3710 N N . ARG A 1 495 ? -17.623 9.802 2.200 1.00 87.12 495 ARG A N 1
ATOM 3711 C CA . ARG A 1 495 ? -16.278 9.372 1.793 1.00 87.12 495 ARG A CA 1
ATOM 3712 C C . ARG A 1 495 ? -15.433 8.996 3.023 1.00 87.12 495 ARG A C 1
ATOM 3714 O O . ARG A 1 495 ? -15.687 9.491 4.126 1.00 87.12 495 ARG A O 1
ATOM 3721 N N . PRO A 1 496 ? -14.395 8.152 2.870 1.00 83.56 496 PRO A N 1
ATOM 3722 C CA . PRO A 1 496 ? -13.553 7.701 3.984 1.00 83.56 496 PRO A CA 1
ATOM 3723 C C . PRO A 1 496 ? -12.733 8.824 4.634 1.00 83.56 496 PRO A C 1
ATOM 3725 O O . PRO A 1 496 ? -12.335 8.702 5.795 1.00 83.56 496 PRO A O 1
ATOM 3728 N N . VAL A 1 497 ? -12.499 9.916 3.901 1.00 82.00 497 VAL A N 1
ATOM 3729 C CA . VAL A 1 497 ? -11.797 11.118 4.358 1.00 82.00 497 VAL A CA 1
ATOM 3730 C C . VAL A 1 497 ? -12.621 12.337 3.946 1.00 82.00 497 VAL A C 1
ATOM 3732 O O . VAL A 1 497 ? -12.788 12.599 2.758 1.00 82.00 497 VAL A O 1
ATOM 3735 N N . GLU A 1 498 ? -13.130 13.079 4.927 1.00 77.44 498 GLU A N 1
ATOM 3736 C CA . GLU A 1 498 ? -13.858 14.337 4.737 1.00 77.44 498 GLU A CA 1
ATOM 3737 C C . GLU A 1 498 ? -13.340 15.388 5.734 1.00 77.44 498 GLU A C 1
ATOM 3739 O O . GLU A 1 498 ? -12.999 15.034 6.867 1.00 77.44 498 GLU A O 1
ATOM 3744 N N . PRO A 1 499 ? -13.315 16.686 5.371 1.00 73.81 499 PRO A N 1
ATOM 3745 C CA . PRO A 1 499 ? -12.878 17.752 6.279 1.00 73.81 499 PRO A CA 1
ATOM 3746 C C . PRO A 1 499 ? -13.668 17.797 7.597 1.00 73.81 499 PRO A C 1
ATOM 3748 O O . PRO A 1 499 ? -13.121 18.132 8.647 1.00 73.81 499 PRO A O 1
ATOM 3751 N N . GLU A 1 500 ? -14.949 17.416 7.553 1.00 74.12 500 GLU A N 1
ATOM 3752 C CA . GLU A 1 500 ? -15.878 17.396 8.691 1.00 74.12 500 GLU A CA 1
ATOM 3753 C C . GLU A 1 500 ? -15.463 16.425 9.806 1.00 74.12 500 GLU A C 1
ATOM 3755 O O . GLU A 1 500 ? -15.897 16.560 10.952 1.00 74.12 500 GLU A O 1
ATOM 3760 N N . TYR A 1 501 ? -14.612 15.442 9.503 1.00 76.12 501 TYR A N 1
ATOM 3761 C CA . TYR A 1 501 ? -14.135 14.490 10.502 1.00 76.12 501 TYR A CA 1
ATOM 3762 C C . TYR A 1 501 ? -13.087 15.100 11.437 1.00 76.12 501 TYR A C 1
ATOM 3764 O O . TYR A 1 501 ? -12.928 14.600 12.557 1.00 76.12 501 TYR A O 1
ATOM 3772 N N . GLY A 1 502 ? -12.437 16.191 11.017 1.00 64.94 502 GLY A N 1
ATOM 3773 C CA . GLY A 1 502 ? -11.259 16.784 11.647 1.00 64.94 502 GLY A CA 1
ATOM 3774 C C . GLY A 1 502 ? -9.958 16.333 10.973 1.00 64.94 502 GLY A C 1
ATOM 3775 O O . GLY A 1 502 ? -9.895 15.252 10.388 1.00 64.94 502 GLY A O 1
ATOM 3776 N N . GLU A 1 503 ? -8.909 17.161 11.049 1.00 61.56 503 GLU A N 1
ATOM 3777 C CA . GLU A 1 503 ? -7.595 16.840 10.469 1.00 61.56 503 GLU A CA 1
ATOM 3778 C C . GLU A 1 503 ? -7.089 15.469 10.951 1.00 61.56 503 GLU A C 1
ATOM 3780 O O . GLU A 1 503 ? -7.069 15.186 12.149 1.00 61.56 503 GLU A O 1
ATOM 3785 N N . GLY A 1 504 ? -6.698 14.607 10.007 1.00 61.81 504 GLY A N 1
ATOM 3786 C CA . GLY A 1 504 ? -6.160 13.272 10.291 1.00 61.81 504 GLY A CA 1
ATOM 3787 C C . GLY A 1 504 ? -7.179 12.231 10.772 1.00 61.81 504 GLY A C 1
ATOM 3788 O O . GLY A 1 504 ? -6.777 11.120 11.106 1.00 61.81 504 GLY A O 1
ATOM 3789 N N . SER A 1 505 ? -8.477 12.552 10.814 1.00 70.69 505 SER A N 1
ATOM 3790 C CA . SER A 1 505 ? -9.527 11.609 11.220 1.00 70.69 505 SER A CA 1
ATOM 3791 C C . SER A 1 505 ? -10.170 10.915 10.022 1.00 70.69 505 SER A C 1
ATOM 3793 O O . SER A 1 505 ? -10.557 11.556 9.047 1.00 70.69 505 SER A O 1
ATOM 3795 N N . SER A 1 506 ? -10.337 9.597 10.124 1.00 85.31 506 SER A N 1
ATOM 3796 C CA . SER A 1 506 ? -11.047 8.792 9.127 1.00 85.31 506 SER A CA 1
ATOM 3797 C C . SER A 1 506 ? -12.544 8.675 9.438 1.00 85.31 506 SER A C 1
ATOM 3799 O O . SER A 1 506 ? -12.989 8.951 10.559 1.00 85.31 506 SER A O 1
ATOM 3801 N N . ILE A 1 507 ? -13.321 8.167 8.475 1.00 88.00 507 ILE A N 1
ATOM 3802 C CA . ILE A 1 507 ? -14.710 7.739 8.699 1.00 88.00 507 ILE A CA 1
ATOM 3803 C C . ILE A 1 507 ? -14.825 6.768 9.886 1.00 88.00 507 ILE A C 1
ATOM 3805 O O . ILE A 1 507 ? -15.770 6.857 10.666 1.00 88.00 507 ILE A O 1
ATOM 3809 N N . VAL A 1 508 ? -13.833 5.892 10.091 1.00 89.06 508 VAL A N 1
ATOM 3810 C CA . VAL A 1 508 ? -13.804 4.941 11.213 1.00 89.06 508 VAL A CA 1
ATOM 3811 C C . VAL A 1 508 ? -13.750 5.687 12.548 1.00 89.06 508 VAL A C 1
ATOM 3813 O O . VAL A 1 508 ? -14.520 5.384 13.462 1.00 89.06 508 VAL A O 1
ATOM 3816 N N . ASP A 1 509 ? -12.881 6.693 12.667 1.00 85.19 509 ASP A N 1
ATOM 3817 C CA . ASP A 1 509 ? -12.731 7.488 13.893 1.00 85.19 509 ASP A CA 1
ATOM 3818 C C . ASP A 1 509 ? -13.953 8.370 14.158 1.00 85.19 509 ASP A C 1
ATOM 3820 O O . ASP A 1 509 ? -14.349 8.578 15.310 1.00 85.19 509 ASP A O 1
ATOM 3824 N N . TRP A 1 510 ? -14.565 8.893 13.094 1.00 86.50 510 TRP A N 1
ATOM 3825 C CA . TRP A 1 510 ? -15.801 9.663 13.176 1.00 86.50 510 TRP A CA 1
ATOM 3826 C C . TRP A 1 510 ? -16.973 8.805 13.672 1.00 86.50 510 TRP A C 1
ATOM 3828 O O . TRP A 1 510 ? -17.615 9.166 14.664 1.00 86.50 510 TRP A O 1
ATOM 3838 N N . VAL A 1 511 ? -17.195 7.630 13.070 1.00 87.19 511 VAL A N 1
ATOM 3839 C CA . VAL A 1 511 ? -18.252 6.694 13.487 1.00 87.19 511 VAL A CA 1
ATOM 3840 C C . VAL A 1 511 ? -18.035 6.232 14.926 1.00 87.19 511 VAL A C 1
ATOM 3842 O O . VAL A 1 511 ? -18.968 6.277 15.728 1.00 87.19 511 VAL A O 1
ATOM 3845 N N . ARG A 1 512 ? -16.809 5.839 15.303 1.00 88.06 512 ARG A N 1
ATOM 3846 C CA . ARG A 1 512 ? -16.513 5.393 16.676 1.00 88.06 512 ARG A CA 1
ATOM 3847 C C . ARG A 1 512 ? -16.806 6.478 17.714 1.00 88.06 512 ARG A C 1
ATOM 3849 O O . ARG A 1 512 ? -17.375 6.161 18.756 1.00 88.06 512 ARG A O 1
ATOM 3856 N N . ARG A 1 513 ? -16.489 7.750 17.432 1.00 85.00 513 ARG A N 1
ATOM 3857 C CA . ARG A 1 513 ? -16.838 8.881 18.315 1.00 85.00 513 ARG A CA 1
ATOM 3858 C C . ARG A 1 513 ? -18.343 9.073 18.448 1.00 85.00 513 ARG A C 1
ATOM 3860 O O . ARG A 1 513 ? -18.828 9.262 19.560 1.00 85.00 513 ARG A O 1
ATOM 3867 N N . LYS A 1 514 ? -19.079 9.016 17.335 1.00 81.56 514 LYS A N 1
ATOM 3868 C CA . LYS A 1 514 ? -20.541 9.167 17.334 1.00 81.56 514 LYS A CA 1
ATOM 3869 C C . LYS A 1 514 ? -21.231 8.052 18.119 1.00 81.56 514 LYS A C 1
ATOM 3871 O O . LYS A 1 514 ? -22.083 8.340 18.954 1.00 81.56 514 LYS A O 1
ATOM 3876 N N . VAL A 1 515 ? -20.797 6.806 17.933 1.00 81.50 515 VAL A N 1
ATOM 3877 C CA . VAL A 1 515 ? -21.312 5.649 18.682 1.00 81.50 515 VAL A CA 1
ATOM 3878 C C . VAL A 1 515 ? -20.966 5.746 20.174 1.00 81.50 515 VAL A C 1
ATOM 3880 O O . VAL A 1 515 ? -21.834 5.522 21.015 1.00 81.50 515 VAL A O 1
ATOM 3883 N N . ALA A 1 516 ? -19.734 6.138 20.522 1.00 77.88 516 ALA A N 1
ATOM 3884 C CA . ALA A 1 516 ? -19.304 6.275 21.917 1.00 77.88 516 ALA A CA 1
ATOM 3885 C C . ALA A 1 516 ? -20.007 7.421 22.669 1.00 77.88 516 ALA A C 1
ATOM 3887 O O . ALA A 1 516 ? -20.247 7.306 23.867 1.00 77.88 516 ALA A O 1
ATOM 3888 N N . GLY A 1 517 ? -20.335 8.520 21.981 1.00 65.31 517 GLY A N 1
ATOM 3889 C CA . GLY A 1 517 ? -20.963 9.698 22.584 1.00 65.31 517 GLY A CA 1
ATOM 3890 C C . GLY A 1 517 ? -22.492 9.650 22.682 1.00 65.31 517 GLY A C 1
ATOM 3891 O O . GLY A 1 517 ? -23.058 10.472 23.397 1.00 65.31 517 GLY A O 1
ATOM 3892 N N . GLY A 1 518 ? -23.164 8.733 21.973 1.00 59.31 518 GLY A N 1
ATOM 3893 C CA . GLY A 1 518 ? -24.621 8.791 21.783 1.00 59.31 518 GLY A CA 1
ATOM 3894 C C . GLY A 1 518 ? -25.409 7.494 21.989 1.00 59.31 518 GLY A C 1
ATOM 3895 O O . GLY A 1 518 ? -26.624 7.517 21.793 1.00 59.31 518 GLY A O 1
ATOM 3896 N N . GLY A 1 519 ? -24.783 6.364 22.340 1.00 63.62 519 GLY A N 1
ATOM 3897 C CA . GLY A 1 519 ? -25.496 5.083 22.484 1.00 63.62 519 GLY A CA 1
ATOM 3898 C C . GLY A 1 519 ? -26.306 4.726 21.225 1.00 63.62 519 GLY A C 1
ATOM 3899 O O . GLY A 1 519 ? -25.809 4.872 20.110 1.00 63.62 519 GLY A O 1
ATOM 3900 N N . GLU A 1 520 ? -27.573 4.315 21.373 1.00 57.16 520 GLU A N 1
ATOM 3901 C CA . GLU A 1 520 ? -28.468 4.052 20.227 1.00 57.16 520 GLU A CA 1
ATOM 3902 C C . GLU A 1 520 ? -28.786 5.302 19.385 1.00 57.16 520 GLU A C 1
ATOM 3904 O O . GLU A 1 520 ? -28.984 5.188 18.175 1.00 57.16 520 GLU A O 1
ATOM 3909 N N . GLY A 1 521 ? -28.794 6.498 19.986 1.00 60.47 521 GLY A N 1
ATOM 3910 C CA . GLY A 1 521 ? -28.978 7.760 19.259 1.00 60.47 521 GLY A CA 1
ATOM 3911 C C . GLY A 1 521 ? -27.790 8.077 18.348 1.00 60.47 521 GLY A C 1
ATOM 3912 O O . GLY A 1 521 ? -27.970 8.460 17.197 1.00 60.47 521 GLY A O 1
ATOM 3913 N N . GLY A 1 522 ? -26.575 7.788 18.818 1.00 63.50 522 GLY A N 1
ATOM 3914 C CA . GLY A 1 522 ? -25.343 7.954 18.048 1.00 63.50 522 GLY A CA 1
ATOM 3915 C C . GLY A 1 522 ? -25.249 7.033 16.829 1.00 63.50 522 GLY A C 1
ATOM 3916 O O . GLY A 1 522 ? -24.676 7.430 15.818 1.00 63.50 522 GLY A O 1
ATOM 3917 N N . LEU A 1 523 ? -25.845 5.832 16.879 1.00 64.06 523 LEU A N 1
ATOM 3918 C CA . LEU A 1 523 ? -25.958 4.955 15.703 1.00 64.06 523 LEU A CA 1
ATOM 3919 C C . LEU A 1 523 ? -26.898 5.535 14.639 1.00 64.06 523 LEU A C 1
ATOM 3921 O O . LEU A 1 523 ? -26.626 5.397 13.447 1.00 64.06 523 LEU A O 1
ATOM 3925 N N . ARG A 1 524 ? -27.991 6.183 15.057 1.00 65.19 524 ARG A N 1
ATOM 3926 C CA . ARG A 1 524 ? -28.937 6.836 14.139 1.00 65.19 524 ARG A CA 1
ATOM 3927 C C . ARG A 1 524 ? -28.308 8.036 13.442 1.00 65.19 524 ARG A C 1
ATOM 3929 O O . ARG A 1 524 ? -28.514 8.203 12.248 1.00 65.19 524 ARG A O 1
ATOM 3936 N N . ASP A 1 525 ? -27.487 8.800 14.155 1.00 67.75 525 ASP A N 1
ATOM 3937 C CA . ASP A 1 525 ? -26.795 9.977 13.616 1.00 67.75 525 ASP A CA 1
ATOM 3938 C C . ASP A 1 525 ? -25.700 9.637 12.588 1.00 67.75 525 ASP A C 1
ATOM 3940 O O . ASP A 1 525 ? -25.261 10.508 11.835 1.00 67.75 525 ASP A O 1
ATOM 3944 N N . VAL A 1 526 ? -25.219 8.389 12.580 1.00 72.75 526 VAL A N 1
ATOM 3945 C CA . VAL A 1 526 ? -24.215 7.898 11.620 1.00 72.75 526 VAL A CA 1
ATOM 3946 C C . VAL A 1 526 ? -24.854 7.543 10.278 1.00 72.75 526 VAL A C 1
ATOM 3948 O O . VAL A 1 526 ? -24.240 7.735 9.230 1.00 72.75 526 VAL A O 1
ATOM 3951 N N . MET A 1 527 ? -26.078 7.023 10.303 1.00 73.94 527 MET A N 1
ATOM 3952 C CA . MET A 1 527 ? -26.810 6.631 9.104 1.00 73.94 527 MET A CA 1
ATOM 3953 C C . MET A 1 527 ? -27.127 7.854 8.235 1.00 73.94 527 MET A C 1
ATOM 3955 O O . MET A 1 527 ? -27.436 8.929 8.750 1.00 73.94 527 MET A O 1
ATOM 3959 N N . ALA A 1 528 ? -27.047 7.703 6.909 1.00 64.31 528 ALA A N 1
ATOM 3960 C CA . ALA A 1 528 ? -27.297 8.809 5.985 1.00 64.31 528 ALA A CA 1
ATOM 3961 C C . ALA A 1 528 ? -28.648 9.492 6.283 1.00 64.31 528 ALA A C 1
ATOM 3963 O O . ALA A 1 528 ? -29.673 8.826 6.438 1.00 64.31 528 ALA A O 1
ATOM 3964 N N . ALA A 1 529 ? -28.673 10.830 6.304 1.00 55.91 529 ALA A N 1
ATOM 3965 C CA . ALA A 1 529 ? -29.849 11.622 6.693 1.00 55.91 529 ALA A CA 1
ATOM 3966 C C . ALA A 1 529 ? -31.126 11.306 5.879 1.00 55.91 529 ALA A C 1
ATOM 3968 O O . ALA A 1 529 ? -32.236 11.542 6.348 1.00 55.91 529 ALA A O 1
ATOM 3969 N N . GLY A 1 530 ? -30.988 10.729 4.679 1.00 52.91 530 GLY A N 1
ATOM 3970 C CA . GLY A 1 530 ? -32.107 10.292 3.835 1.00 52.91 530 GLY A CA 1
ATOM 3971 C C . GLY A 1 530 ? -32.799 8.997 4.279 1.00 52.91 530 GLY A C 1
ATOM 3972 O O . GLY A 1 530 ? -33.670 8.511 3.566 1.00 52.91 530 GLY A O 1
ATOM 3973 N N . TRP A 1 531 ? -32.395 8.385 5.395 1.00 61.28 531 TRP A N 1
ATOM 3974 C CA . TRP A 1 531 ? -32.885 7.068 5.835 1.00 61.28 531 TRP A CA 1
ATOM 3975 C C . TRP A 1 531 ? -33.896 7.140 6.986 1.00 61.28 531 TRP A C 1
ATOM 3977 O O . TRP A 1 531 ? -34.372 6.114 7.478 1.00 61.28 531 TRP A O 1
ATOM 3987 N N . ALA A 1 532 ? -34.286 8.361 7.361 1.00 51.38 532 ALA A N 1
ATOM 3988 C CA . ALA A 1 532 ? -35.360 8.628 8.310 1.00 51.38 532 ALA A CA 1
ATOM 3989 C C . ALA A 1 532 ? -36.714 8.020 7.883 1.00 51.38 532 ALA A C 1
ATOM 3991 O O . ALA A 1 532 ? -37.535 7.751 8.752 1.00 51.38 532 ALA A O 1
ATOM 3992 N N . ASP A 1 533 ? -36.912 7.690 6.602 1.00 53.44 533 ASP A N 1
ATOM 3993 C CA . ASP A 1 533 ? -38.169 7.131 6.074 1.00 53.44 533 ASP A CA 1
ATOM 3994 C C . ASP A 1 533 ? -38.166 5.596 5.896 1.00 53.44 533 ASP A C 1
ATOM 3996 O O . ASP A 1 533 ? -39.141 5.023 5.409 1.00 53.44 533 ASP A O 1
ATOM 4000 N N . GLN A 1 534 ? -37.094 4.891 6.284 1.00 62.88 534 GLN A N 1
ATOM 4001 C CA . GLN A 1 534 ? -37.052 3.424 6.186 1.00 62.88 534 GLN A CA 1
ATOM 4002 C C . GLN A 1 534 ? -37.866 2.730 7.294 1.00 62.88 534 GLN A C 1
ATOM 4004 O O . GLN A 1 534 ? -37.962 3.221 8.422 1.00 62.88 534 GLN A O 1
ATOM 4009 N N . THR A 1 535 ? -38.423 1.554 6.976 1.00 63.41 535 THR A N 1
ATOM 4010 C CA . THR A 1 535 ? -39.139 0.677 7.923 1.00 63.41 535 THR A CA 1
ATOM 4011 C C . THR A 1 535 ? -38.265 0.311 9.127 1.00 63.41 535 THR A C 1
ATOM 4013 O O . THR A 1 535 ? -37.050 0.205 8.977 1.00 63.41 535 THR A O 1
ATOM 4016 N N . GLY A 1 536 ? -38.876 0.041 10.289 1.00 68.50 536 GLY A N 1
ATOM 4017 C CA . GLY A 1 536 ? -38.153 -0.387 11.498 1.00 68.50 536 GLY A CA 1
ATOM 4018 C C . GLY A 1 536 ? -37.205 -1.569 11.260 1.00 68.50 536 GLY A C 1
ATOM 4019 O O . GLY A 1 536 ? -36.057 -1.499 11.671 1.00 68.50 536 GLY A O 1
ATOM 4020 N N . GLU A 1 537 ? -37.641 -2.569 10.488 1.00 70.19 537 GLU A N 1
ATOM 4021 C CA . GLU A 1 537 ? -36.837 -3.754 10.150 1.00 70.19 537 GLU A CA 1
ATOM 4022 C C . GLU A 1 537 ? -35.538 -3.388 9.419 1.00 70.19 537 GLU A C 1
ATOM 4024 O O . GLU A 1 537 ? -34.462 -3.731 9.888 1.00 70.19 537 GLU A O 1
ATOM 4029 N N . ALA A 1 538 ? -35.611 -2.610 8.331 1.00 77.69 538 ALA A N 1
ATOM 4030 C CA . ALA A 1 538 ? -34.423 -2.170 7.591 1.00 77.69 538 ALA A CA 1
ATOM 4031 C C . ALA A 1 538 ? -33.407 -1.451 8.495 1.00 77.69 538 ALA A C 1
ATOM 4033 O O . ALA A 1 538 ? -32.208 -1.694 8.389 1.00 77.69 538 ALA A O 1
ATOM 4034 N N . ARG A 1 539 ? -33.876 -0.629 9.444 1.00 77.94 539 ARG A N 1
ATOM 4035 C CA . ARG A 1 539 ? -32.997 0.059 10.402 1.00 77.94 539 ARG A CA 1
ATOM 4036 C C . ARG A 1 539 ? -32.241 -0.911 11.306 1.00 77.94 539 ARG A C 1
ATOM 4038 O O . ARG A 1 539 ? -31.062 -0.680 11.567 1.00 77.94 539 ARG A O 1
ATOM 4045 N N . ASP A 1 540 ? -32.881 -1.983 11.756 1.00 79.50 540 ASP A N 1
ATOM 4046 C CA . ASP A 1 540 ? -32.228 -3.001 12.580 1.00 79.50 540 ASP A CA 1
ATOM 4047 C C . ASP A 1 540 ? -31.158 -3.755 11.772 1.00 79.50 540 ASP A C 1
ATOM 4049 O O . ASP A 1 540 ? -30.031 -3.928 12.247 1.00 79.50 540 ASP A O 1
ATOM 4053 N N . GLU A 1 541 ? -31.444 -4.086 10.505 1.00 85.50 541 GLU A N 1
ATOM 4054 C CA . GLU A 1 541 ? -30.464 -4.682 9.582 1.00 85.50 541 GLU A CA 1
ATOM 4055 C C . GLU A 1 541 ? -29.232 -3.770 9.402 1.00 85.50 541 GLU A C 1
ATOM 4057 O O . GLU A 1 541 ? -28.082 -4.228 9.374 1.00 85.50 541 GLU A O 1
ATOM 4062 N N . MET A 1 542 ? -29.453 -2.456 9.311 1.00 86.06 542 MET A N 1
ATOM 4063 C CA . MET A 1 542 ? -28.395 -1.450 9.164 1.00 86.06 542 MET A CA 1
ATOM 4064 C C . MET A 1 542 ? -27.557 -1.314 10.432 1.00 86.06 542 MET A C 1
ATOM 4066 O O . MET A 1 542 ? -26.333 -1.215 10.350 1.00 86.06 542 MET A O 1
ATOM 4070 N N . VAL A 1 543 ? -28.188 -1.359 11.609 1.00 83.81 543 VAL A N 1
ATOM 4071 C CA . VAL A 1 543 ? -27.495 -1.367 12.906 1.00 83.81 543 VAL A CA 1
ATOM 4072 C C . VAL A 1 543 ? -26.617 -2.609 13.045 1.00 83.81 543 VAL A C 1
ATOM 4074 O O . VAL A 1 543 ? -25.463 -2.499 13.465 1.00 83.81 543 VAL A O 1
ATOM 4077 N N . LEU A 1 544 ? -27.126 -3.785 12.675 1.00 86.12 544 LEU A N 1
ATOM 4078 C CA . LEU A 1 544 ? -26.342 -5.021 12.682 1.00 86.12 544 LEU A CA 1
ATOM 4079 C C . LEU A 1 544 ? -25.172 -4.935 11.696 1.00 86.12 544 LEU A C 1
ATOM 4081 O O . LEU A 1 544 ? -24.036 -5.235 12.063 1.00 86.12 544 LEU A O 1
ATOM 4085 N N . THR A 1 545 ? -25.411 -4.422 10.489 1.00 90.31 545 THR A N 1
ATOM 4086 C CA . THR A 1 545 ? -24.354 -4.213 9.488 1.00 90.31 545 THR A CA 1
ATOM 4087 C C . THR A 1 545 ? -23.292 -3.218 9.972 1.00 90.31 545 THR A C 1
ATOM 4089 O O . THR A 1 545 ? -22.100 -3.437 9.760 1.00 90.31 545 THR A O 1
ATOM 4092 N N . LEU A 1 546 ? -23.685 -2.164 10.696 1.00 89.38 546 LEU A N 1
ATOM 4093 C CA . LEU A 1 546 ? -22.755 -1.215 11.313 1.00 89.38 546 LEU A CA 1
ATOM 4094 C C . LEU A 1 546 ? -21.875 -1.886 12.375 1.00 89.38 546 LEU A C 1
ATOM 4096 O O . LEU A 1 546 ? -20.677 -1.614 12.448 1.00 89.38 546 LEU A O 1
ATOM 4100 N N . ARG A 1 547 ? -22.434 -2.798 13.179 1.00 88.12 547 ARG A N 1
ATOM 4101 C CA . ARG A 1 547 ? -21.650 -3.583 14.147 1.00 88.12 547 ARG A CA 1
ATOM 4102 C C . ARG A 1 547 ? -20.627 -4.473 13.443 1.00 88.12 547 ARG A C 1
ATOM 4104 O O . ARG A 1 547 ? -19.476 -4.504 13.874 1.00 88.12 547 ARG A O 1
ATOM 4111 N N . VAL A 1 548 ? -21.008 -5.121 12.340 1.00 91.50 548 VAL A N 1
ATOM 4112 C CA . VAL A 1 548 ? -20.074 -5.894 11.501 1.00 91.50 548 VAL A CA 1
ATOM 4113 C C . VAL A 1 548 ? -18.954 -4.993 10.973 1.00 91.50 548 VAL A C 1
ATOM 4115 O O . VAL A 1 548 ? -17.781 -5.326 11.125 1.00 91.50 548 VAL A O 1
ATOM 4118 N N . ALA A 1 549 ? -19.284 -3.809 10.449 1.00 94.62 549 ALA A N 1
ATOM 4119 C CA . ALA A 1 549 ? -18.294 -2.842 9.968 1.00 94.62 549 ALA A CA 1
ATOM 4120 C C . ALA A 1 549 ? -17.290 -2.418 11.061 1.00 94.62 549 ALA A C 1
ATOM 4122 O O . ALA A 1 549 ? -16.086 -2.318 10.810 1.00 94.62 549 ALA A O 1
ATOM 4123 N N . LEU A 1 550 ? -17.757 -2.215 12.297 1.00 91.00 550 LEU A N 1
ATOM 4124 C CA . LEU A 1 550 ? -16.913 -1.862 13.445 1.00 91.00 550 LEU A CA 1
ATOM 4125 C C . LEU A 1 550 ? -16.007 -3.006 13.924 1.00 91.00 550 LEU A C 1
ATOM 4127 O O . LEU A 1 550 ? -14.902 -2.728 14.402 1.00 91.00 550 LEU A O 1
ATOM 4131 N N . LEU A 1 551 ? -16.449 -4.261 13.799 1.00 92.38 551 LEU A N 1
ATOM 4132 C CA . LEU A 1 551 ? -15.611 -5.441 14.040 1.00 92.38 551 LEU A CA 1
ATOM 4133 C C . LEU A 1 551 ? -14.524 -5.565 12.965 1.00 92.38 551 LEU A C 1
ATOM 4135 O O . LEU A 1 551 ? -13.346 -5.711 13.289 1.00 92.38 551 LEU A O 1
ATOM 4139 N N . CYS A 1 552 ? -14.900 -5.425 11.691 1.00 94.94 552 CYS A N 1
ATOM 4140 C CA . CYS A 1 552 ? -13.973 -5.465 10.560 1.00 94.94 552 CYS A CA 1
ATOM 4141 C C . CYS A 1 552 ? -12.896 -4.375 10.648 1.00 94.94 552 CYS A C 1
ATOM 4143 O O . CYS A 1 552 ? -11.738 -4.618 10.332 1.00 94.94 552 CYS A O 1
ATOM 4145 N N . THR A 1 553 ? -13.249 -3.187 11.143 1.00 94.19 553 THR A N 1
ATOM 4146 C CA . THR A 1 553 ? -12.327 -2.051 11.314 1.00 94.19 553 THR A CA 1
ATOM 4147 C C . THR A 1 553 ? -11.662 -1.998 12.698 1.00 94.19 553 THR A C 1
ATOM 4149 O O . THR A 1 553 ? -11.279 -0.914 13.157 1.00 94.19 553 THR A O 1
ATOM 4152 N N . SER A 1 554 ? -11.538 -3.122 13.424 1.00 90.06 554 SER A N 1
ATOM 4153 C CA . SER A 1 554 ? -10.768 -3.128 14.680 1.00 90.06 554 SER A CA 1
ATOM 4154 C C . SER A 1 554 ? -9.303 -2.746 14.426 1.00 90.06 554 SER A C 1
ATOM 4156 O O . SER A 1 554 ? -8.705 -3.117 13.411 1.00 90.06 554 SER A O 1
ATOM 4158 N N . ARG A 1 555 ? -8.703 -2.006 15.369 1.00 84.44 555 ARG A N 1
ATOM 4159 C CA . ARG A 1 555 ? -7.272 -1.652 15.341 1.00 84.44 555 ARG A CA 1
ATOM 4160 C C . ARG A 1 555 ? -6.375 -2.877 15.510 1.00 84.44 555 ARG A C 1
ATOM 4162 O O . ARG A 1 555 ? -5.226 -2.837 15.091 1.00 84.44 555 ARG A O 1
ATOM 4169 N N . SER A 1 556 ? -6.897 -3.930 16.135 1.00 83.00 556 SER A N 1
ATOM 4170 C CA . SER A 1 556 ? -6.213 -5.203 16.323 1.00 83.00 556 SER A CA 1
ATOM 4171 C C . SER A 1 556 ? -6.624 -6.180 15.211 1.00 83.00 556 SER A C 1
ATOM 4173 O O . SER A 1 556 ? -7.806 -6.525 15.134 1.00 83.00 556 SER A O 1
ATOM 4175 N N . PRO A 1 557 ? -5.701 -6.654 14.352 1.00 85.19 557 PRO A N 1
ATOM 4176 C CA . PRO A 1 557 ? -6.020 -7.607 13.281 1.00 85.19 557 PRO A CA 1
ATOM 4177 C C . PRO A 1 557 ? -6.612 -8.920 13.798 1.00 85.19 557 PRO A C 1
ATOM 4179 O O . PRO A 1 557 ? -7.473 -9.510 13.149 1.00 85.19 557 PRO A O 1
ATOM 4182 N N . GLN A 1 558 ? -6.188 -9.360 14.989 1.00 84.44 558 GLN A N 1
ATOM 4183 C CA . GLN A 1 558 ? -6.651 -10.609 15.602 1.00 84.44 558 GLN A CA 1
ATOM 4184 C C . GLN A 1 558 ? -8.119 -10.546 16.042 1.00 84.44 558 GLN A C 1
ATOM 4186 O O . GLN A 1 558 ? -8.764 -11.581 16.160 1.00 84.44 558 GLN A O 1
ATOM 4191 N N . GLU A 1 559 ? -8.651 -9.345 16.276 1.00 85.62 559 GLU A N 1
ATOM 4192 C CA . GLU A 1 559 ? -10.057 -9.141 16.643 1.00 85.62 559 GLU A CA 1
ATOM 4193 C C . GLU A 1 559 ? -10.980 -9.074 15.425 1.00 85.62 559 GLU A C 1
ATOM 4195 O O . GLU A 1 559 ? -12.201 -9.145 15.569 1.00 85.62 559 GLU A O 1
ATOM 4200 N N . ARG A 1 560 ? -10.421 -8.922 14.219 1.00 93.00 560 ARG A N 1
ATOM 4201 C CA . ARG A 1 560 ? -11.226 -8.862 13.002 1.00 93.00 560 ARG A CA 1
ATOM 4202 C C . ARG A 1 560 ? -11.731 -10.263 12.652 1.00 93.00 560 ARG A C 1
ATOM 4204 O O . ARG A 1 560 ? -10.931 -11.207 12.664 1.00 93.00 560 ARG A O 1
ATOM 4211 N N . PRO A 1 561 ? -13.013 -10.421 12.286 1.00 90.56 561 PRO A N 1
ATOM 4212 C CA . PRO A 1 561 ? -13.559 -11.706 11.848 1.00 90.56 561 PRO A CA 1
ATOM 4213 C C . PRO A 1 561 ? -12.864 -12.225 10.575 1.00 90.56 561 PRO A C 1
ATOM 4215 O O . PRO A 1 561 ? -12.108 -11.506 9.917 1.00 90.56 561 PRO A O 1
ATOM 4218 N N . SER A 1 562 ? -13.067 -13.497 10.225 1.00 94.06 562 SER A N 1
ATOM 4219 C CA . SER A 1 562 ? -12.733 -13.967 8.872 1.00 94.06 562 SER A CA 1
ATOM 4220 C C . SER A 1 562 ? -13.787 -13.482 7.872 1.00 94.06 562 SER A C 1
ATOM 4222 O O . SER A 1 562 ? -14.928 -13.226 8.257 1.00 94.06 562 SER A O 1
ATOM 4224 N N . MET A 1 563 ? -13.458 -13.393 6.580 1.00 96.50 563 MET A N 1
ATOM 4225 C CA . MET A 1 563 ? -14.467 -13.005 5.584 1.00 96.50 563 MET A CA 1
ATOM 4226 C C . MET A 1 563 ? -15.611 -14.020 5.477 1.00 96.50 563 MET A C 1
ATOM 4228 O O . MET A 1 563 ? -16.740 -13.632 5.181 1.00 96.50 563 MET A O 1
ATOM 4232 N N . ARG A 1 564 ? -15.368 -15.296 5.803 1.00 92.50 564 ARG A N 1
ATOM 4233 C CA . ARG A 1 564 ? -16.430 -16.304 5.919 1.00 92.50 564 ARG A CA 1
ATOM 4234 C C . ARG A 1 564 ? -17.408 -15.982 7.057 1.00 92.50 564 ARG A C 1
ATOM 4236 O O . ARG A 1 564 ? -18.618 -16.078 6.855 1.00 92.50 564 ARG A O 1
ATOM 4243 N N . ASP A 1 565 ? -16.903 -15.545 8.212 1.00 90.50 565 ASP A N 1
ATOM 4244 C CA . ASP A 1 565 ? -17.750 -15.120 9.337 1.00 90.50 565 ASP A CA 1
ATOM 4245 C C . ASP A 1 565 ? -18.525 -13.845 8.989 1.00 90.50 565 ASP A C 1
ATOM 4247 O O . ASP A 1 565 ? -19.719 -13.756 9.258 1.00 90.50 565 ASP A O 1
ATOM 4251 N N . VAL A 1 566 ? -17.872 -12.884 8.323 1.00 94.88 566 VAL A N 1
ATOM 4252 C CA . VAL A 1 566 ? -18.506 -11.643 7.847 1.00 94.88 566 VAL A CA 1
ATOM 4253 C C . VAL A 1 566 ? -19.688 -11.942 6.925 1.00 94.88 566 VAL A C 1
ATOM 4255 O O . VAL A 1 566 ? -20.751 -11.346 7.090 1.00 94.88 566 VAL A O 1
ATOM 4258 N N . VAL A 1 567 ? -19.546 -12.888 5.988 1.00 95.25 567 VAL A N 1
ATOM 4259 C CA . VAL A 1 567 ? -20.659 -13.322 5.127 1.00 95.25 567 VAL A CA 1
ATOM 4260 C C . VAL A 1 567 ? -21.820 -13.872 5.962 1.00 95.25 567 VAL A C 1
ATOM 4262 O O . VAL A 1 567 ? -22.963 -13.490 5.704 1.00 95.25 567 VAL A O 1
ATOM 4265 N N . SER A 1 568 ? -21.552 -14.713 6.971 1.00 89.50 568 SER A N 1
ATOM 4266 C CA . SER A 1 568 ? -22.602 -15.246 7.859 1.00 89.50 568 SER A CA 1
ATOM 4267 C C . SER A 1 568 ? -23.314 -14.125 8.612 1.00 89.50 568 SER A C 1
ATOM 4269 O O . SER A 1 568 ? -24.537 -14.024 8.547 1.00 89.50 568 SER A O 1
ATOM 4271 N N . MET A 1 569 ? -22.550 -13.223 9.237 1.00 92.06 569 MET A N 1
ATOM 4272 C CA . MET A 1 569 ? -23.090 -12.100 10.007 1.00 92.06 569 MET A CA 1
ATOM 4273 C C . MET A 1 569 ? -23.961 -11.176 9.144 1.00 92.06 569 MET A C 1
ATOM 4275 O O . MET A 1 569 ? -25.041 -10.773 9.570 1.00 92.06 569 MET A O 1
ATOM 4279 N N . LEU A 1 570 ? -23.533 -10.857 7.915 1.00 90.94 570 LEU A N 1
ATOM 4280 C CA . LEU A 1 570 ? -24.310 -10.010 7.001 1.00 90.94 570 LEU A CA 1
ATOM 4281 C C . LEU A 1 570 ? -25.588 -10.697 6.505 1.00 90.94 570 LEU A C 1
ATOM 4283 O O . LEU A 1 570 ? -26.609 -10.034 6.325 1.00 90.94 570 LEU A O 1
ATOM 4287 N N . GLN A 1 571 ? -25.555 -12.011 6.273 1.00 89.62 571 GLN A N 1
ATOM 4288 C CA . GLN A 1 571 ? -26.742 -12.771 5.877 1.00 89.62 571 GLN A CA 1
ATOM 4289 C C . GLN A 1 571 ? -27.740 -12.912 7.029 1.00 89.62 571 GLN A C 1
ATOM 4291 O O . GLN A 1 571 ? -28.944 -12.773 6.814 1.00 89.62 571 GLN A O 1
ATOM 4296 N N . GLU A 1 572 ? -27.253 -13.164 8.243 1.00 84.19 572 GLU A N 1
ATOM 4297 C CA . GLU A 1 572 ? -28.065 -13.222 9.462 1.00 84.19 572 GLU A CA 1
ATOM 4298 C C . GLU A 1 572 ? -28.730 -11.882 9.754 1.00 84.19 572 GLU A C 1
ATOM 4300 O O . GLU A 1 572 ? -29.923 -11.865 10.042 1.00 84.19 572 GLU A O 1
ATOM 4305 N N . ALA A 1 573 ? -28.018 -10.769 9.543 1.00 78.56 573 ALA A N 1
ATOM 4306 C CA . ALA A 1 573 ? -28.554 -9.425 9.734 1.00 78.56 573 ALA A CA 1
ATOM 4307 C C . ALA A 1 573 ? -29.836 -9.135 8.935 1.00 78.56 573 ALA A C 1
ATOM 4309 O O . ALA A 1 573 ? -30.559 -8.228 9.313 1.00 78.56 573 ALA A O 1
ATOM 4310 N N . LYS A 1 574 ? -30.126 -9.886 7.860 1.00 72.38 574 LYS A N 1
ATOM 4311 C CA . LYS A 1 574 ? -31.310 -9.718 6.998 1.00 72.38 574 LYS A CA 1
ATOM 4312 C C . LYS A 1 574 ? -32.378 -10.813 7.163 1.00 72.38 574 LYS A C 1
ATOM 4314 O O . LYS A 1 574 ? -33.485 -10.689 6.641 1.00 72.38 574 LYS A O 1
ATOM 4319 N N . ARG A 1 575 ? -32.075 -11.919 7.855 1.00 59.47 575 ARG A N 1
ATOM 4320 C CA . ARG A 1 575 ? -32.975 -13.090 7.950 1.00 59.47 575 ARG A CA 1
ATOM 4321 C C . ARG A 1 575 ? -34.221 -12.868 8.817 1.00 59.47 575 ARG A C 1
ATOM 4323 O O . ARG A 1 575 ? -35.147 -13.670 8.715 1.00 59.47 575 ARG A O 1
ATOM 4330 N N . ASP A 1 576 ? -34.290 -11.787 9.590 1.00 52.91 576 ASP A N 1
ATOM 4331 C CA . ASP A 1 576 ? -35.426 -11.503 10.482 1.00 52.91 576 ASP A CA 1
ATOM 4332 C C . ASP A 1 576 ? -36.673 -10.938 9.771 1.00 52.91 576 ASP A C 1
ATOM 4334 O O . ASP A 1 576 ? -37.751 -10.851 10.367 1.00 52.91 576 ASP A O 1
ATOM 4338 N N . ARG A 1 577 ? -36.592 -10.636 8.469 1.00 52.41 577 ARG A N 1
ATOM 4339 C CA . ARG A 1 577 ? -37.734 -10.170 7.673 1.00 52.41 577 ARG A CA 1
ATOM 4340 C C . ARG A 1 577 ? -38.640 -11.344 7.286 1.00 52.41 577 ARG A C 1
ATOM 4342 O O . ARG A 1 577 ? -38.417 -12.018 6.277 1.00 52.41 577 ARG A O 1
ATOM 4349 N N . LYS A 1 578 ? -39.698 -11.605 8.068 1.00 39.69 578 LYS A N 1
ATOM 4350 C CA . LYS A 1 578 ? -40.774 -12.522 7.637 1.00 39.69 578 LYS A CA 1
ATOM 4351 C C . LYS A 1 578 ? -41.326 -12.023 6.294 1.00 39.69 578 LYS A C 1
ATOM 4353 O O . LYS A 1 578 ? -41.694 -10.851 6.205 1.00 39.69 578 LYS A O 1
ATOM 4358 N N . PRO A 1 579 ? -41.435 -12.870 5.254 1.00 39.75 579 PRO A N 1
ATOM 4359 C CA . PRO A 1 579 ? -42.069 -12.452 4.012 1.00 39.75 579 PRO A CA 1
ATOM 4360 C C . PRO A 1 579 ? -43.495 -12.005 4.331 1.00 39.75 579 PRO A C 1
ATOM 4362 O O . PRO A 1 579 ? -44.270 -12.759 4.925 1.00 39.75 579 PRO A O 1
ATOM 4365 N N . ALA A 1 580 ? -43.820 -10.758 3.982 1.00 39.88 580 ALA A N 1
ATOM 4366 C CA . ALA A 1 580 ? -45.154 -10.213 4.158 1.00 39.88 580 ALA A CA 1
ATOM 4367 C C . ALA A 1 580 ? -46.152 -11.167 3.492 1.00 39.88 580 ALA A C 1
ATOM 4369 O O . ALA A 1 580 ? -46.096 -11.395 2.282 1.00 39.88 580 ALA A O 1
ATOM 4370 N N . ALA A 1 581 ? -47.036 -11.762 4.295 1.00 37.16 581 ALA A N 1
ATOM 4371 C CA . ALA A 1 581 ? -48.118 -12.581 3.786 1.00 37.16 581 ALA A CA 1
ATOM 4372 C C . ALA A 1 581 ? -48.901 -11.740 2.773 1.00 37.16 581 ALA A C 1
ATOM 4374 O O . ALA A 1 581 ? -49.441 -10.688 3.123 1.00 37.16 581 ALA A O 1
ATOM 4375 N N . ALA A 1 582 ? -48.926 -12.189 1.518 1.00 36.41 582 ALA A N 1
ATOM 4376 C CA . ALA A 1 582 ? -49.735 -11.591 0.474 1.00 36.41 582 ALA A CA 1
ATOM 4377 C C . ALA A 1 582 ? -51.174 -11.476 0.993 1.00 36.41 582 ALA A C 1
ATOM 4379 O O . ALA A 1 582 ? -51.859 -12.486 1.182 1.00 36.41 582 ALA A O 1
ATOM 4380 N N . LYS A 1 583 ? -51.624 -10.247 1.271 1.00 35.22 583 LYS A N 1
ATOM 4381 C CA . LYS A 1 583 ? -53.031 -9.968 1.536 1.00 35.22 583 LYS A CA 1
ATOM 4382 C C . LYS A 1 583 ? -53.780 -10.326 0.259 1.00 35.22 583 LYS A C 1
ATOM 4384 O O . LYS A 1 583 ? -53.768 -9.573 -0.707 1.00 35.22 583 LYS A O 1
ATOM 4389 N N . LYS A 1 584 ? -54.402 -11.506 0.246 1.00 35.62 584 LYS A N 1
ATOM 4390 C CA . LYS A 1 584 ? -55.471 -11.820 -0.698 1.00 35.62 584 LYS A CA 1
ATOM 4391 C C . LYS A 1 584 ? -56.580 -10.804 -0.453 1.00 35.62 584 LYS A C 1
ATOM 4393 O O . LYS A 1 584 ? -57.332 -10.932 0.510 1.00 35.62 584 LYS A O 1
ATOM 4398 N N . GLU A 1 585 ? -56.662 -9.793 -1.306 1.00 34.66 585 GLU A N 1
ATOM 4399 C CA . GLU A 1 585 ? -57.873 -9.003 -1.458 1.00 34.66 585 GLU A CA 1
ATOM 4400 C C . GLU A 1 585 ? -58.970 -9.935 -1.972 1.00 34.66 585 GLU A C 1
ATOM 4402 O O . GLU A 1 585 ? -59.042 -10.293 -3.145 1.00 34.66 585 GLU A O 1
ATOM 4407 N N . THR A 1 586 ? -59.821 -10.393 -1.062 1.00 35.97 586 THR A N 1
ATOM 4408 C CA . THR A 1 586 ? -61.123 -10.939 -1.420 1.00 35.97 586 THR A CA 1
ATOM 4409 C C . THR A 1 586 ? -62.006 -9.771 -1.842 1.00 35.97 586 THR A C 1
ATOM 4411 O O . THR A 1 586 ? -62.627 -9.124 -0.997 1.00 35.97 586 THR A O 1
ATOM 4414 N N . HIS A 1 587 ? -62.072 -9.496 -3.143 1.00 36.88 587 HIS A N 1
ATOM 4415 C CA . HIS A 1 587 ? -63.202 -8.773 -3.715 1.00 36.88 587 HIS A CA 1
ATOM 4416 C C . HIS A 1 587 ? -64.468 -9.611 -3.501 1.00 36.88 587 HIS A C 1
ATOM 4418 O O . HIS A 1 587 ? -64.674 -10.634 -4.151 1.00 36.88 587 HIS A O 1
ATOM 4424 N N . LYS A 1 588 ? -65.311 -9.182 -2.558 1.00 37.97 588 LYS A N 1
ATOM 4425 C CA . LYS A 1 588 ? -66.737 -9.504 -2.578 1.00 37.97 588 LYS A CA 1
ATOM 4426 C C . LYS A 1 588 ? -67.409 -8.478 -3.482 1.00 37.97 588 LYS A C 1
ATOM 4428 O O . LYS A 1 588 ? -67.503 -7.308 -3.125 1.00 37.97 588 LYS A O 1
ATOM 4433 N N . THR A 1 589 ? -67.828 -8.937 -4.650 1.00 42.88 589 THR A N 1
ATOM 4434 C CA . THR A 1 589 ? -68.821 -8.281 -5.497 1.00 42.88 589 THR A CA 1
ATOM 4435 C C . THR A 1 589 ? -70.158 -8.219 -4.762 1.00 42.88 589 THR A C 1
ATOM 4437 O O . THR A 1 589 ? -70.637 -9.254 -4.294 1.00 42.88 589 THR A O 1
ATOM 4440 N N . ASN A 1 590 ? -70.735 -7.021 -4.695 1.00 39.56 590 ASN A N 1
ATOM 4441 C CA . ASN A 1 590 ? -72.179 -6.801 -4.665 1.00 39.56 590 ASN A CA 1
ATOM 4442 C C . ASN A 1 590 ? -72.569 -6.182 -6.002 1.00 39.56 590 ASN A C 1
ATOM 4444 O O . ASN A 1 590 ? -71.801 -5.297 -6.451 1.00 39.56 590 ASN A O 1
#

Sequence (590 aa):
TYKTDRFILFGNRFDSAIPASLASCSSLWRVRLESNRLSGKLPAGFGKISNLTYLDLSGNQLTGCVPADLLTSQSLEYLNISGNPVGGALPTAAWQAPKLQVFAASECALEGEVPAFVAAGCANLYRLEFAGNELTGRIPDDIGKCKRLVSLRLQHNRISGKIPAELAALPSITEVDLSWNALNGTVPPGFANCTTLETFDVSFNHLVSPSSWSPAGGSGRHTAAMWVAATTVAFAGPGWWCSRPRLAGCSGGTTARVRRLVAAASAAMQHAPTWRMTAFQKLSFTTDDVARCVEGSDGIVGAGSSGTVYRAQMPSGEVIAVKKLWRTRTDTSVVAEVEMLGHLRHRNIVRLLGWCTNGGGETATTLLLYEYMPNGSLDDLLHGGTGNTKLLGWDARHRIAVGVAQGVSYLHHDCRPPVAHRDLKPSNILLDADMEPRVADFGVAKALRVAAPMSAVAGSCGYIAPEYTYTLQVDEKSDVYSFGVVLLELLTGRRPVEPEYGEGSSIVDWVRRKVAGGGEGGLRDVMAAGWADQTGEARDEMVLTLRVALLCTSRSPQERPSMRDVVSMLQEAKRDRKPAAAKKETHKTN

InterPro domains:
  IPR000719 Protein kinase domain [PF00069] (300-504)
  IPR000719 Protein kinase domain [PS50011] (295-574)
  IPR000719 Protein kinase domain [SM00220] (295-574)
  IPR001611 Leucine-rich repeat [PF00560] (124-146)
  IPR001611 Leucine-rich repeat [PF00560] (149-169)
  IPR001611 Leucine-rich repeat [PF00560] (172-194)
  IPR001611 Leucine-rich repeat [PF13855] (28-85)
  IPR001611 Leucine-rich repeat [PS51450] (51-72)
  IPR008271 Serine/threonine-protein kinase, active site [PS00108] (419-431)
  IPR011009 Protein kinase-like domain superfamily [SSF56112] (299-571)
  IPR017441 Protein kinase, ATP binding site [PS00107] (301-324)
  IPR032675 Leucine-rich repeat domain superfamily [G3DSA:3.80.10.10] (3-218)
  IPR050647 Plant LRR receptor-like serine/threonine-protein kinases [PTHR48056] (6-572)

Radius of gyration: 30.73 Å; chains: 1; bounding box: 109×57×103 Å